Protein AF-A0A9X5HC57-F1 (afdb_monomer)

Mean predicted aligned error: 10.86 Å

Sequence (511 aa):
MPQTVPEGFPDQGAWERARSFAEVMLPDALRTRTGTLTARGLAHAAADAASRQDDPVTGVSLLVMAQDHGLDVFNDRLDDRARALLEDEPLPLLGEPGSMWQIYQDDRRLMETNLPAPRQRALLAKLPSPLLDDYIDEEWIGAVPDRDGTSRAAYFRARLDPASLTDEEIDLLAWPLERERREAGPGTEPGRDWPQDWRLLVRLQAGDAKAVAEEWSELLPPTRKLLDALRVVRRTGEVPDDLVADERLWVLLERLVPGVRSTSNRKFNGWIGVRALLRAVRLMHRALLHGDDETAEQRRRTALTVAARLRHHSQPVRWEAQNVHAYLRAGQEPAESLGLLEQDAEGRPPVQEQLGGGAMATLRRNRSFLDGRPHGERDQPLNPYLVLGVADGDGDWKKAWRALRKELDDGGRVRINRAKDMIEKAEREQQEVLRFAVPLAPQRWSDPVGTSHRLELPPEPLQRLTEPPTDSDRAWSRAEAAREIITRATARLSPAAEDTAALEDLESSTS

Foldseek 3Di:
DPPDQFAPAPDPQLSVLLVVLCVPQPVVLVVPDPDGDHLLSSLLSLLVSCLPDPFLLVSLVSNLSNVVSPRCLDDPVLNVLSVCLNVLHQDPDQDDPLALSNLSNCLSCLVPDQDPLVNLLSNLVDFDPLVVQVCVVVVSRQRQHDDPPDLSSLQVCLFRPVVPDDPVSCVSPVPVQVVCQVVQAAPDQDDPPDDLLLNLLNCVRVLPLVSLVDDDDDDDPLSVVVSVQLVVCLVPLEHDPVQVVFLLNLSSSCSSDPQRYYPPDLLSNLLSLLVSLLVLLLQLLVCVLAVNNVSNVVSLVVSLVSLVVQLPGFLQSQLQSLLSVLVSCCLPPLPVSLVSLQATSVRHGDDCVRNPPQLVVLSVLLNVLSVPDDPPVSVAALALQSSLVHAAPDPCSVVSLVVSCVVGDPSSNVRNVSSVVQVVVCVVVVHHRRHSHPRSCVVSNDNDDDHDPSSRDDRDRDDDPDDNDDPCSVCVSSSSSSSSSSVVSSVVSDPVVVVVVVVVVVVVPDD

Structure (mmCIF, N/CA/C/O backbone):
data_AF-A0A9X5HC57-F1
#
_entry.id   AF-A0A9X5HC57-F1
#
loop_
_atom_site.group_PDB
_atom_site.id
_atom_site.type_symbol
_atom_site.label_atom_id
_atom_site.label_alt_id
_atom_site.label_comp_id
_atom_site.label_asym_id
_atom_site.label_entity_id
_atom_site.label_seq_id
_atom_site.pdbx_PDB_ins_code
_atom_site.Cartn_x
_atom_site.Cartn_y
_atom_site.Cartn_z
_atom_site.occupancy
_atom_site.B_iso_or_equiv
_atom_site.auth_seq_id
_atom_site.auth_comp_id
_atom_site.auth_asym_id
_atom_site.auth_atom_id
_atom_site.pdbx_PDB_model_num
ATOM 1 N N . MET A 1 1 ? 50.285 1.167 -77.489 1.00 41.09 1 MET A N 1
ATOM 2 C CA . MET A 1 1 ? 50.899 0.867 -76.180 1.00 41.09 1 MET A CA 1
ATOM 3 C C . MET A 1 1 ? 49.857 0.102 -75.379 1.00 41.09 1 MET A C 1
ATOM 5 O O . MET A 1 1 ? 48.781 0.668 -75.215 1.00 41.09 1 MET A O 1
ATOM 9 N N . PRO A 1 2 ? 50.079 -1.166 -74.993 1.00 46.72 2 PRO A N 1
ATOM 10 C CA . PRO A 1 2 ? 49.149 -1.857 -74.102 1.00 46.72 2 PRO A CA 1
ATOM 11 C C . PRO A 1 2 ? 49.085 -1.069 -72.790 1.00 46.72 2 PRO A C 1
ATOM 13 O O . PRO A 1 2 ? 50.127 -0.731 -72.228 1.00 46.72 2 PRO A O 1
ATOM 16 N N . GLN A 1 3 ? 47.879 -0.685 -72.371 1.00 57.00 3 GLN A N 1
ATOM 17 C CA . GLN A 1 3 ? 47.686 -0.032 -71.081 1.00 57.00 3 GLN A CA 1
ATOM 18 C C . GLN A 1 3 ? 48.152 -1.012 -70.004 1.00 57.00 3 GLN A C 1
ATOM 20 O O . GLN A 1 3 ? 47.703 -2.153 -69.958 1.00 57.00 3 GLN A O 1
ATOM 25 N N . THR A 1 4 ? 49.123 -0.598 -69.200 1.00 71.25 4 THR A N 1
ATOM 26 C CA . THR A 1 4 ? 49.580 -1.374 -68.050 1.00 71.25 4 THR A CA 1
ATOM 27 C C . THR A 1 4 ? 48.445 -1.422 -67.035 1.00 71.25 4 THR A C 1
ATOM 29 O O . THR A 1 4 ? 48.030 -0.368 -66.549 1.00 71.25 4 THR A O 1
ATOM 32 N N . VAL A 1 5 ? 47.943 -2.626 -66.748 1.00 77.12 5 VAL A N 1
ATOM 33 C CA . VAL A 1 5 ? 46.934 -2.867 -65.709 1.00 77.12 5 VAL A CA 1
ATOM 34 C C . VAL A 1 5 ? 47.490 -2.348 -64.377 1.00 77.12 5 VAL A C 1
ATOM 36 O O . VAL A 1 5 ? 48.603 -2.739 -64.011 1.00 77.12 5 VAL A O 1
ATOM 39 N N . PRO A 1 6 ? 46.789 -1.437 -63.679 1.00 80.25 6 PRO A N 1
ATOM 40 C CA . PRO A 1 6 ? 47.283 -0.906 -62.416 1.00 80.25 6 PRO A CA 1
ATOM 41 C C . PRO A 1 6 ? 47.363 -1.966 -61.309 1.00 80.25 6 PRO A C 1
ATOM 43 O O . PRO A 1 6 ? 46.697 -2.999 -61.354 1.00 80.25 6 PRO A O 1
ATOM 46 N N . GLU A 1 7 ? 48.182 -1.696 -60.294 1.00 80.44 7 GLU A N 1
ATOM 47 C CA . GLU A 1 7 ? 48.421 -2.617 -59.181 1.00 80.44 7 GLU A CA 1
ATOM 48 C C . GLU A 1 7 ? 47.129 -2.956 -58.413 1.00 80.44 7 GLU A C 1
ATOM 50 O O . GLU A 1 7 ? 46.320 -2.077 -58.086 1.00 80.44 7 GLU A O 1
ATOM 55 N N . GLY A 1 8 ? 46.954 -4.248 -58.120 1.00 77.44 8 GLY A N 1
ATOM 56 C CA . GLY A 1 8 ? 45.797 -4.788 -57.404 1.00 77.44 8 GLY A CA 1
ATOM 57 C C . GLY A 1 8 ? 44.618 -5.209 -58.289 1.00 77.44 8 GLY A C 1
ATOM 58 O O . GLY A 1 8 ? 43.627 -5.688 -57.749 1.00 77.44 8 GLY A O 1
ATOM 59 N N . PHE A 1 9 ? 44.708 -5.076 -59.619 1.00 85.00 9 PHE A N 1
ATOM 60 C CA . PHE A 1 9 ? 43.692 -5.592 -60.546 1.00 85.00 9 PHE A CA 1
ATOM 61 C C . PHE A 1 9 ? 44.136 -6.912 -61.203 1.00 85.00 9 PHE A C 1
ATOM 63 O O . PHE A 1 9 ? 45.266 -6.995 -61.687 1.00 85.00 9 PHE A O 1
ATOM 70 N N . PRO A 1 10 ? 43.264 -7.937 -61.266 1.00 81.19 10 PRO A N 1
ATOM 71 C CA . PRO A 1 10 ? 43.607 -9.242 -61.838 1.00 81.19 10 PRO A CA 1
ATOM 72 C C . PRO A 1 10 ? 43.713 -9.221 -63.371 1.00 81.19 10 PRO A C 1
ATOM 74 O O . PRO A 1 10 ? 44.465 -10.005 -63.946 1.00 81.19 10 PRO A O 1
ATOM 77 N N . ASP A 1 11 ? 42.971 -8.331 -64.039 1.00 85.50 11 ASP A N 1
ATOM 78 C CA . ASP A 1 11 ? 42.972 -8.172 -65.493 1.00 85.50 11 ASP A CA 1
ATOM 79 C C . ASP A 1 11 ? 42.517 -6.760 -65.931 1.00 85.50 11 ASP A C 1
ATOM 81 O O . ASP A 1 11 ? 42.041 -5.946 -65.134 1.00 85.50 11 ASP A O 1
ATOM 85 N N . GLN A 1 12 ? 42.667 -6.467 -67.229 1.00 83.19 12 GLN A N 1
ATOM 86 C CA . GLN A 1 12 ? 42.268 -5.194 -67.845 1.00 83.19 12 GLN A CA 1
ATOM 87 C C . GLN A 1 12 ? 40.753 -4.936 -67.747 1.00 83.19 12 GLN A C 1
ATOM 89 O O . GLN A 1 12 ? 40.335 -3.787 -67.623 1.00 83.19 12 GLN A O 1
ATOM 94 N N . GLY A 1 13 ? 39.924 -5.984 -67.768 1.00 84.25 13 GLY A N 1
ATOM 95 C CA . GLY A 1 13 ? 38.472 -5.847 -67.663 1.00 84.25 13 GLY A CA 1
ATOM 96 C C . GLY A 1 13 ? 38.024 -5.438 -66.258 1.00 84.25 13 GLY A C 1
ATOM 97 O O . GLY A 1 13 ? 37.105 -4.635 -66.114 1.00 84.25 13 GLY A O 1
ATOM 98 N N . ALA A 1 14 ? 38.678 -5.951 -65.216 1.00 82.12 14 ALA A N 1
ATOM 99 C CA . ALA A 1 14 ? 38.467 -5.554 -63.827 1.00 82.12 14 ALA A CA 1
ATOM 100 C C . ALA A 1 14 ? 38.861 -4.092 -63.606 1.00 82.12 14 ALA A C 1
ATOM 102 O O . ALA A 1 14 ? 38.117 -3.339 -62.979 1.00 82.12 14 ALA A O 1
ATOM 103 N N . TRP A 1 15 ? 39.977 -3.669 -64.205 1.00 84.38 15 TRP A N 1
ATOM 104 C CA . TRP A 1 15 ? 40.376 -2.266 -64.212 1.00 84.38 15 TRP A CA 1
ATOM 105 C C . TRP A 1 15 ? 39.335 -1.364 -64.898 1.00 84.38 15 TRP A C 1
ATOM 107 O O . TRP A 1 15 ? 38.949 -0.340 -64.339 1.00 84.38 15 TRP A O 1
ATOM 117 N N . GLU A 1 16 ? 38.828 -1.738 -66.075 1.00 84.69 16 GLU A N 1
ATOM 118 C CA . GLU A 1 16 ? 37.832 -0.941 -66.809 1.00 84.69 16 GLU A CA 1
ATOM 119 C C . GLU A 1 16 ? 36.492 -0.821 -66.065 1.00 84.69 16 GLU A C 1
ATOM 121 O O . GLU A 1 16 ? 35.895 0.262 -66.051 1.00 84.69 16 GLU A O 1
ATOM 126 N N . ARG A 1 17 ? 36.043 -1.885 -65.382 1.00 85.62 17 ARG A N 1
ATOM 127 C CA . ARG A 1 17 ? 34.846 -1.849 -64.520 1.00 85.62 17 ARG A CA 1
ATOM 128 C C . ARG A 1 17 ? 35.028 -0.904 -63.333 1.00 85.62 17 ARG A C 1
ATOM 130 O O . ARG A 1 17 ? 34.199 -0.017 -63.131 1.00 85.62 17 ARG A O 1
ATOM 137 N N . ALA A 1 18 ? 36.130 -1.040 -62.597 1.00 84.38 18 ALA A N 1
ATOM 138 C CA . ALA A 1 18 ? 36.433 -0.190 -61.446 1.00 84.38 18 ALA A CA 1
ATOM 139 C C . ALA A 1 18 ? 36.632 1.283 -61.842 1.00 84.38 18 ALA A C 1
ATOM 141 O O . ALA A 1 18 ? 36.193 2.193 -61.136 1.00 84.38 18 ALA A O 1
ATOM 142 N N . ARG A 1 19 ? 37.248 1.530 -63.002 1.00 84.00 19 ARG A N 1
ATOM 143 C CA . ARG A 1 19 ? 37.410 2.872 -63.560 1.00 84.00 19 ARG A CA 1
ATOM 144 C C . ARG A 1 19 ? 36.069 3.500 -63.937 1.00 84.00 19 ARG A C 1
ATOM 146 O O . ARG A 1 19 ? 35.844 4.655 -63.594 1.00 84.00 19 ARG A O 1
ATOM 153 N N . SER A 1 20 ? 35.184 2.751 -64.596 1.00 85.75 20 SER A N 1
ATOM 154 C CA . SER A 1 20 ? 33.849 3.239 -64.975 1.00 85.75 20 SER A CA 1
ATOM 155 C C . SER A 1 20 ? 33.028 3.624 -63.741 1.00 85.75 20 SER A C 1
ATOM 157 O O . SER A 1 20 ? 32.408 4.684 -63.713 1.00 85.75 20 SER A O 1
ATOM 159 N N . PHE A 1 21 ? 33.094 2.810 -62.683 1.00 88.81 21 PHE A N 1
ATOM 160 C CA . PHE A 1 21 ? 32.511 3.146 -61.385 1.00 88.81 21 PHE A CA 1
ATOM 161 C C . PHE A 1 21 ? 33.098 4.445 -60.814 1.00 88.81 21 PHE A C 1
ATOM 163 O O . PHE A 1 21 ? 32.349 5.347 -60.444 1.00 88.81 21 PHE A O 1
ATOM 170 N N . ALA A 1 22 ? 34.428 4.577 -60.780 1.00 84.94 22 ALA A N 1
ATOM 171 C CA . ALA A 1 22 ? 35.085 5.760 -60.231 1.00 84.94 22 ALA A CA 1
ATOM 172 C C . ALA A 1 22 ? 34.767 7.044 -61.021 1.00 84.94 22 ALA A C 1
ATOM 174 O O . ALA A 1 22 ? 34.645 8.110 -60.424 1.00 84.94 22 ALA A O 1
ATOM 175 N N . GLU A 1 23 ? 34.598 6.956 -62.344 1.00 85.12 23 GLU A N 1
ATOM 176 C CA . GLU A 1 23 ? 34.234 8.097 -63.197 1.00 85.12 23 GLU A CA 1
ATOM 177 C C . GLU A 1 23 ? 32.832 8.633 -62.884 1.00 85.12 23 GLU A C 1
ATOM 179 O O . GLU A 1 23 ? 32.618 9.846 -62.926 1.00 85.12 23 GLU A O 1
ATOM 184 N N . VAL A 1 24 ? 31.899 7.748 -62.526 1.00 83.88 24 VAL A N 1
ATOM 185 C CA . VAL A 1 24 ? 30.511 8.113 -62.216 1.00 83.88 24 VAL A CA 1
ATOM 186 C C . VAL A 1 24 ? 30.341 8.495 -60.746 1.00 83.88 24 VAL A C 1
ATOM 188 O O . VAL A 1 24 ? 29.716 9.508 -60.439 1.00 83.88 24 VAL A O 1
ATOM 191 N N . MET A 1 25 ? 30.903 7.699 -59.836 1.00 85.12 25 MET A N 1
ATOM 192 C CA . MET A 1 25 ? 30.594 7.760 -58.404 1.00 85.12 25 MET A CA 1
ATOM 193 C C . MET A 1 25 ? 31.681 8.451 -57.572 1.00 85.12 25 MET A C 1
ATOM 195 O O . MET A 1 25 ? 31.393 8.901 -56.466 1.00 85.12 25 MET A O 1
ATOM 199 N N . LEU A 1 26 ? 32.919 8.566 -58.078 1.00 84.81 26 LEU A N 1
ATOM 200 C CA . LEU A 1 26 ? 34.078 9.125 -57.357 1.00 84.81 26 LEU A CA 1
ATOM 201 C C . LEU A 1 26 ? 34.869 10.166 -58.185 1.00 84.81 26 LEU A C 1
ATOM 203 O O . LEU A 1 26 ? 36.104 10.088 -58.264 1.00 84.81 26 LEU A O 1
ATOM 207 N N . PRO A 1 27 ? 34.211 11.176 -58.787 1.00 77.25 27 PRO A N 1
ATOM 208 C CA . PRO A 1 27 ? 34.856 12.094 -59.730 1.00 77.25 27 PRO A CA 1
ATOM 209 C C . PRO A 1 27 ? 36.035 12.872 -59.122 1.00 77.25 27 PRO A C 1
ATOM 211 O O . PRO A 1 27 ? 37.002 13.187 -59.819 1.00 77.25 27 PRO A O 1
ATOM 214 N N . ASP A 1 28 ? 36.006 13.144 -57.817 1.00 74.31 28 ASP A N 1
ATOM 215 C CA . ASP A 1 28 ? 37.066 13.878 -57.121 1.00 74.31 28 ASP A CA 1
ATOM 216 C C . ASP A 1 28 ? 38.307 13.022 -56.832 1.00 74.31 28 ASP A C 1
ATOM 218 O O . ASP A 1 28 ? 39.431 13.536 -56.825 1.00 74.31 28 ASP A O 1
ATOM 222 N N . ALA A 1 29 ? 38.140 11.709 -56.660 1.00 68.56 29 ALA A N 1
ATOM 223 C CA . ALA A 1 29 ? 39.245 10.775 -56.435 1.00 68.56 29 ALA A CA 1
ATOM 224 C C . ALA A 1 29 ? 40.126 10.621 -57.684 1.00 68.56 29 ALA A C 1
ATOM 226 O O . ALA A 1 29 ? 41.343 10.455 -57.581 1.00 68.56 29 ALA A O 1
ATOM 227 N N . LEU A 1 30 ? 39.515 10.740 -58.866 1.00 67.69 30 LEU A N 1
ATOM 228 C CA . LEU A 1 30 ? 40.211 10.735 -60.154 1.00 67.69 30 LEU A CA 1
ATOM 229 C C . LEU A 1 30 ? 40.933 12.058 -60.447 1.00 67.69 30 LEU A C 1
ATOM 231 O O . LEU A 1 30 ? 41.905 12.069 -61.198 1.00 67.69 30 LEU A O 1
ATOM 235 N N . ARG A 1 31 ? 40.486 13.173 -59.853 1.00 67.12 31 ARG A N 1
ATOM 236 C CA . ARG A 1 31 ? 41.092 14.506 -60.038 1.00 67.12 31 ARG A CA 1
ATOM 237 C C . ARG A 1 31 ? 42.266 14.779 -59.100 1.00 67.12 31 ARG A C 1
ATOM 239 O O . ARG A 1 31 ? 43.147 15.560 -59.444 1.00 67.12 31 ARG A O 1
ATOM 246 N N . THR A 1 32 ? 42.269 14.173 -57.914 1.00 58.31 32 THR A N 1
ATOM 247 C CA . THR A 1 32 ? 43.215 14.492 -56.830 1.00 58.31 32 THR A CA 1
ATOM 248 C C . THR A 1 32 ? 44.477 13.627 -56.810 1.00 58.31 32 THR A C 1
ATOM 250 O O . THR A 1 32 ? 45.475 14.045 -56.224 1.00 58.31 32 THR A O 1
ATOM 253 N N . ARG A 1 33 ? 44.498 12.458 -57.468 1.00 58.03 33 ARG A N 1
ATOM 254 C CA . ARG A 1 33 ? 45.691 11.594 -57.522 1.00 58.03 33 ARG A CA 1
ATOM 255 C C . ARG A 1 33 ? 46.469 11.759 -58.828 1.00 58.03 33 ARG A C 1
ATOM 257 O O . ARG A 1 33 ? 46.071 11.261 -59.871 1.00 58.03 33 ARG A O 1
ATOM 264 N N . THR A 1 34 ? 47.638 12.390 -58.740 1.00 49.66 34 THR A N 1
ATOM 265 C CA . THR A 1 34 ? 48.653 12.487 -59.809 1.00 49.66 34 THR A CA 1
ATOM 266 C C . THR A 1 34 ? 49.566 11.250 -59.921 1.00 49.66 34 THR A C 1
ATOM 268 O O . THR A 1 34 ? 50.486 11.247 -60.736 1.00 49.66 34 THR A O 1
ATOM 271 N N . GLY A 1 35 ? 49.323 10.197 -59.124 1.00 56.69 35 GLY A N 1
ATOM 272 C CA . GLY A 1 35 ? 50.045 8.913 -59.148 1.00 56.69 35 GLY A CA 1
ATOM 273 C C . GLY A 1 35 ? 49.226 7.749 -59.729 1.00 56.69 35 GLY A C 1
ATOM 274 O O . GLY A 1 35 ? 48.051 7.906 -60.055 1.00 56.69 35 GLY A O 1
ATOM 275 N N . THR A 1 36 ? 49.839 6.565 -59.847 1.00 65.50 36 THR A N 1
ATOM 276 C CA . THR A 1 36 ? 49.200 5.329 -60.341 1.00 65.50 36 THR A CA 1
ATOM 277 C C . THR A 1 36 ? 47.993 4.936 -59.481 1.00 65.50 36 THR A C 1
ATOM 279 O O . THR A 1 36 ? 48.132 4.682 -58.286 1.00 65.50 36 THR A O 1
ATOM 282 N N . LEU A 1 37 ? 46.801 4.890 -60.085 1.00 75.88 37 LEU A N 1
ATOM 283 C CA . LEU A 1 37 ? 45.547 4.491 -59.435 1.00 75.88 37 LEU A CA 1
ATOM 284 C C . LEU A 1 37 ? 45.570 2.994 -59.101 1.00 75.88 37 LEU A C 1
ATOM 286 O O . LEU A 1 37 ? 45.408 2.172 -59.993 1.00 75.88 37 LEU A O 1
ATOM 290 N N . THR A 1 38 ? 45.759 2.634 -57.834 1.00 85.19 38 THR A N 1
ATOM 291 C CA . THR A 1 38 ? 45.697 1.235 -57.378 1.00 85.19 38 THR A CA 1
ATOM 292 C C . THR A 1 38 ? 44.272 0.837 -56.991 1.00 85.19 38 THR A C 1
ATOM 294 O O . THR A 1 38 ? 43.466 1.694 -56.609 1.00 85.19 38 THR A O 1
ATOM 297 N N . ALA A 1 39 ? 43.959 -0.463 -57.039 1.00 83.81 39 ALA A N 1
ATOM 298 C CA . ALA A 1 39 ? 42.652 -0.984 -56.618 1.00 83.81 39 ALA A CA 1
ATOM 299 C C . ALA A 1 39 ? 42.326 -0.599 -55.165 1.00 83.81 39 ALA A C 1
ATOM 301 O O . ALA A 1 39 ? 41.264 -0.044 -54.885 1.00 83.81 39 ALA A O 1
ATOM 302 N N . ARG A 1 40 ? 43.297 -0.765 -54.257 1.00 84.88 40 ARG A N 1
ATOM 303 C CA . ARG A 1 40 ? 43.188 -0.346 -52.849 1.00 84.88 40 ARG A CA 1
ATOM 304 C C . ARG A 1 40 ? 42.968 1.157 -52.707 1.00 84.88 40 ARG A C 1
ATOM 306 O O . ARG A 1 40 ? 42.174 1.602 -51.884 1.00 84.88 40 ARG A O 1
ATOM 313 N N . GLY A 1 41 ? 43.644 1.952 -53.535 1.00 85.88 41 GLY A N 1
ATOM 314 C CA . GLY A 1 41 ? 43.450 3.391 -53.562 1.00 85.88 41 GLY A CA 1
ATOM 315 C C . GLY A 1 41 ? 42.012 3.772 -53.922 1.00 85.88 41 GLY A C 1
ATOM 316 O O . GLY A 1 41 ? 41.468 4.696 -53.310 1.00 85.88 41 GLY A O 1
ATOM 317 N N . LEU A 1 42 ? 41.412 3.117 -54.917 1.00 86.81 42 LEU A N 1
ATOM 318 C CA . LEU A 1 42 ? 40.023 3.362 -55.319 1.00 86.81 42 LEU A CA 1
ATOM 319 C C . LEU A 1 42 ? 39.021 2.847 -54.279 1.00 86.81 42 LEU A C 1
ATOM 321 O O . LEU A 1 42 ? 38.060 3.552 -53.989 1.00 86.81 42 LEU A O 1
ATOM 325 N N . ALA A 1 43 ? 39.285 1.697 -53.652 1.00 89.12 43 ALA A N 1
ATOM 326 C CA . ALA A 1 43 ? 38.488 1.192 -52.534 1.00 89.12 43 ALA A CA 1
ATOM 327 C C . ALA A 1 43 ? 38.474 2.178 -51.351 1.00 89.12 43 ALA A C 1
ATOM 329 O O . ALA A 1 43 ? 37.413 2.495 -50.819 1.00 89.12 43 ALA A O 1
ATOM 330 N N . HIS A 1 44 ? 39.630 2.751 -50.992 1.00 89.50 44 HIS A N 1
ATOM 331 C CA . HIS A 1 44 ? 39.713 3.780 -49.947 1.00 89.50 44 HIS A CA 1
ATOM 332 C C . HIS A 1 44 ? 38.923 5.040 -50.320 1.00 89.50 44 HIS A C 1
ATOM 334 O O . HIS A 1 44 ? 38.218 5.603 -49.490 1.00 89.50 44 HIS A O 1
ATOM 340 N N . ALA A 1 45 ? 38.998 5.470 -51.583 1.00 88.94 45 ALA A N 1
ATOM 341 C CA . ALA A 1 45 ? 38.226 6.615 -52.053 1.00 88.94 45 ALA A CA 1
ATOM 342 C C . ALA A 1 45 ? 36.709 6.350 -52.027 1.00 88.94 45 ALA A C 1
ATOM 344 O O . ALA A 1 45 ? 35.942 7.261 -51.718 1.00 88.94 45 ALA A O 1
ATOM 345 N N . ALA A 1 46 ? 36.281 5.115 -52.312 1.00 90.38 46 ALA A N 1
ATOM 346 C CA . ALA A 1 46 ? 34.889 4.694 -52.178 1.00 90.38 46 ALA A CA 1
ATOM 347 C C . ALA A 1 46 ? 34.425 4.756 -50.717 1.00 90.38 46 ALA A C 1
ATOM 349 O O . ALA A 1 46 ? 33.385 5.345 -50.434 1.00 90.38 46 ALA A O 1
ATOM 350 N N . ALA A 1 47 ? 35.220 4.223 -49.785 1.00 90.88 47 ALA A N 1
ATOM 351 C CA . ALA A 1 47 ? 34.933 4.280 -48.352 1.00 90.88 47 ALA A CA 1
ATOM 352 C C . ALA A 1 47 ? 34.876 5.725 -47.820 1.00 90.88 47 ALA A C 1
ATOM 354 O O . ALA A 1 47 ? 33.941 6.084 -47.100 1.00 90.88 47 ALA A O 1
ATOM 355 N N . ASP A 1 48 ? 35.803 6.587 -48.249 1.00 90.00 48 ASP A N 1
ATOM 356 C CA . ASP A 1 48 ? 35.786 8.014 -47.913 1.00 90.00 48 ASP A CA 1
ATOM 357 C C . ASP A 1 48 ? 34.516 8.699 -48.437 1.00 90.00 48 ASP A C 1
ATOM 359 O O . ASP A 1 48 ? 33.873 9.453 -47.708 1.00 90.00 48 ASP A O 1
ATOM 363 N N . ALA A 1 49 ? 34.121 8.430 -49.685 1.00 90.69 49 ALA A N 1
ATOM 364 C CA . ALA A 1 49 ? 32.907 8.992 -50.273 1.00 90.69 49 ALA A CA 1
ATOM 365 C C . ALA A 1 49 ? 31.626 8.477 -49.600 1.00 90.69 49 ALA A C 1
ATOM 367 O O . ALA A 1 49 ? 30.695 9.258 -49.400 1.00 90.69 49 ALA A O 1
ATOM 368 N N . ALA A 1 50 ? 31.584 7.200 -49.214 1.00 92.38 50 ALA A N 1
ATOM 369 C CA . ALA A 1 50 ? 30.478 6.614 -48.462 1.00 92.38 50 ALA A CA 1
ATOM 370 C C . ALA A 1 50 ? 30.325 7.257 -47.077 1.00 92.38 50 ALA A C 1
ATOM 372 O O . ALA A 1 50 ? 29.212 7.573 -46.668 1.00 92.38 50 ALA A O 1
ATOM 373 N N . SER A 1 51 ? 31.438 7.523 -46.383 1.00 91.56 51 SER A N 1
ATOM 374 C CA . SER A 1 51 ? 31.430 8.166 -45.059 1.00 91.56 51 SER A CA 1
ATOM 375 C C . SER A 1 51 ? 30.930 9.617 -45.064 1.00 91.56 51 SER A C 1
ATOM 377 O O . SER A 1 51 ? 30.557 10.140 -44.017 1.00 91.56 51 SER A O 1
ATOM 379 N N . ARG A 1 52 ? 30.922 10.267 -46.236 1.00 91.19 52 ARG A N 1
ATOM 380 C CA . ARG A 1 52 ? 30.465 11.651 -46.431 1.00 91.19 52 ARG A CA 1
ATOM 381 C C . ARG A 1 52 ? 29.009 11.756 -46.883 1.00 91.19 52 ARG A C 1
ATOM 383 O O . ARG A 1 52 ? 28.542 12.872 -47.082 1.00 91.19 52 ARG A O 1
ATOM 390 N N . GLN A 1 53 ? 28.318 10.636 -47.096 1.00 91.25 53 GLN A N 1
ATOM 391 C CA . GLN A 1 53 ? 26.898 10.665 -47.440 1.00 91.25 53 GLN A CA 1
ATOM 392 C C . GLN A 1 53 ? 26.072 11.108 -46.229 1.00 91.25 53 GLN A C 1
ATOM 394 O O . GLN A 1 53 ? 26.289 10.618 -45.121 1.00 91.25 53 GLN A O 1
ATOM 399 N N . ASP A 1 54 ? 25.103 11.998 -46.456 1.00 89.50 54 ASP A N 1
ATOM 400 C CA . ASP A 1 54 ? 24.168 12.437 -45.411 1.00 89.50 54 ASP A CA 1
ATOM 401 C C . ASP A 1 54 ? 23.301 11.267 -44.912 1.00 89.50 54 ASP A C 1
ATOM 403 O O . ASP A 1 54 ? 23.029 11.154 -43.716 1.00 89.50 54 ASP A O 1
ATOM 407 N N . ASP A 1 55 ? 22.918 10.364 -45.824 1.00 93.69 55 ASP A N 1
ATOM 408 C CA . ASP A 1 55 ? 22.272 9.089 -45.516 1.00 93.69 55 ASP A CA 1
ATOM 409 C C . ASP A 1 55 ? 23.295 7.930 -45.539 1.00 93.69 55 ASP A C 1
ATOM 411 O O . ASP A 1 55 ? 23.797 7.555 -46.608 1.00 93.69 55 ASP A O 1
ATOM 415 N N . PRO A 1 56 ? 23.582 7.302 -44.384 1.00 94.94 56 PRO A N 1
ATOM 416 C CA . PRO A 1 56 ? 24.490 6.163 -44.301 1.00 94.94 56 PRO A CA 1
ATOM 417 C C . PRO A 1 56 ? 24.057 4.953 -45.135 1.00 94.94 56 PRO A C 1
ATOM 419 O O . PRO A 1 56 ? 24.916 4.196 -45.586 1.00 94.94 56 PRO A O 1
ATOM 422 N N . VAL A 1 57 ? 22.755 4.750 -45.366 1.00 95.56 57 VAL A N 1
ATOM 423 C CA . VAL A 1 57 ? 22.263 3.622 -46.176 1.00 95.56 57 VAL A CA 1
ATOM 424 C C . VAL A 1 57 ? 22.670 3.810 -47.639 1.00 95.56 57 VAL A C 1
ATOM 426 O O . VAL A 1 57 ? 23.185 2.881 -48.266 1.00 95.56 57 VAL A O 1
ATOM 429 N N . THR A 1 58 ? 22.556 5.036 -48.155 1.00 95.00 58 THR A N 1
ATOM 430 C CA . THR A 1 58 ? 23.108 5.426 -49.461 1.00 95.00 58 THR A CA 1
ATOM 431 C C . THR A 1 58 ? 24.629 5.221 -49.520 1.00 95.00 58 THR A C 1
ATOM 433 O O . THR A 1 58 ? 25.153 4.732 -50.523 1.00 95.00 58 THR A O 1
ATOM 436 N N . GLY A 1 59 ? 25.351 5.506 -48.430 1.00 94.44 59 GLY A N 1
ATOM 437 C CA . GLY A 1 59 ? 26.784 5.206 -48.314 1.00 94.44 59 GLY A CA 1
ATOM 438 C C . GLY A 1 59 ? 27.105 3.710 -48.425 1.00 94.44 59 GLY A C 1
ATOM 439 O O . GLY A 1 59 ? 28.012 3.330 -49.165 1.00 94.44 59 GLY A O 1
ATOM 440 N N . VAL A 1 60 ? 26.334 2.842 -47.763 1.00 95.94 60 VAL A N 1
ATOM 441 C CA . VAL A 1 60 ? 26.470 1.379 -47.899 1.00 95.94 60 VAL A CA 1
ATOM 442 C C . VAL A 1 60 ? 26.166 0.928 -49.327 1.00 95.94 60 VAL A C 1
ATOM 444 O O . VAL A 1 60 ? 26.912 0.118 -49.871 1.00 95.94 60 VAL A O 1
ATOM 447 N N . SER A 1 61 ? 25.138 1.492 -49.970 1.00 96.38 61 SER A N 1
ATOM 448 C CA . SER A 1 61 ? 24.828 1.212 -51.378 1.00 96.38 61 SER A CA 1
ATOM 449 C C . SER A 1 61 ? 26.011 1.531 -52.301 1.00 96.38 61 SER A C 1
ATOM 451 O O . SER A 1 61 ? 26.349 0.724 -53.167 1.00 96.38 61 SER A O 1
ATOM 453 N N . LEU A 1 62 ? 26.708 2.650 -52.070 1.00 94.50 62 LEU A N 1
ATOM 454 C CA . LEU A 1 62 ? 27.929 3.002 -52.802 1.00 94.50 62 LEU A CA 1
ATOM 455 C C . LEU A 1 62 ? 29.039 1.960 -52.624 1.00 94.50 62 LEU A C 1
ATOM 457 O O . LEU A 1 62 ? 29.704 1.611 -53.600 1.00 94.50 62 LEU A O 1
ATOM 461 N N . LEU A 1 63 ? 29.233 1.449 -51.408 1.00 95.06 63 LEU A N 1
ATOM 462 C CA . LEU A 1 63 ? 30.252 0.434 -51.134 1.00 95.06 63 LEU A CA 1
ATOM 463 C C . LEU A 1 63 ? 29.908 -0.932 -51.738 1.00 95.06 63 LEU A C 1
ATOM 465 O O . LEU A 1 63 ? 30.801 -1.587 -52.268 1.00 95.06 63 LEU A O 1
ATOM 469 N N . VAL A 1 64 ? 28.634 -1.336 -51.729 1.00 95.69 64 VAL A N 1
ATOM 470 C CA . VAL A 1 64 ? 28.181 -2.558 -52.422 1.00 95.69 64 VAL A CA 1
ATOM 471 C C . VAL A 1 64 ? 28.406 -2.422 -53.927 1.00 95.69 64 VAL A C 1
ATOM 473 O O . VAL A 1 64 ? 28.978 -3.314 -54.546 1.00 95.69 64 VAL A O 1
ATOM 476 N N . MET A 1 65 ? 28.078 -1.263 -54.513 1.00 93.75 65 MET A N 1
ATOM 477 C CA . MET A 1 65 ? 28.388 -0.995 -55.920 1.00 93.75 65 MET A CA 1
ATOM 478 C C . MET A 1 65 ? 29.896 -1.058 -56.201 1.00 93.75 65 MET A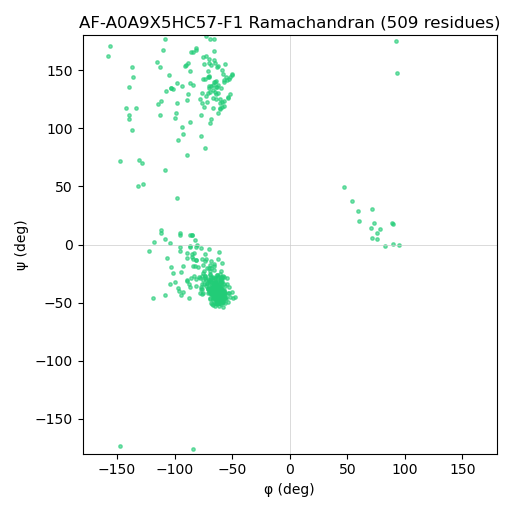 C 1
ATOM 480 O O . MET A 1 65 ? 30.295 -1.612 -57.222 1.00 93.75 65 MET A O 1
ATOM 484 N N . ALA A 1 66 ? 30.744 -0.530 -55.313 1.00 91.50 66 ALA A N 1
ATOM 485 C CA . ALA A 1 66 ? 32.198 -0.632 -55.443 1.00 91.50 66 ALA A CA 1
ATOM 486 C C . ALA A 1 66 ? 32.676 -2.099 -55.423 1.00 91.50 66 ALA A C 1
ATOM 488 O O . ALA A 1 66 ? 33.483 -2.486 -56.274 1.00 91.50 66 ALA A O 1
ATOM 489 N N . GLN A 1 67 ? 32.137 -2.912 -54.506 1.00 92.94 67 GLN A N 1
ATOM 490 C CA . GLN A 1 67 ? 32.412 -4.348 -54.396 1.00 92.94 67 GLN A CA 1
ATOM 491 C C . GLN A 1 67 ? 32.022 -5.099 -55.677 1.00 92.94 67 GLN A C 1
ATOM 493 O O . GLN A 1 67 ? 32.841 -5.826 -56.242 1.00 92.94 67 GLN A O 1
ATOM 498 N N . ASP A 1 68 ? 30.817 -4.857 -56.200 1.00 91.81 68 ASP A N 1
ATOM 499 C CA . ASP A 1 68 ? 30.322 -5.480 -57.435 1.00 91.81 68 ASP A CA 1
ATOM 500 C C . ASP A 1 68 ? 31.161 -5.088 -58.672 1.00 91.81 68 ASP A C 1
ATOM 502 O O . ASP A 1 68 ? 31.272 -5.853 -59.635 1.00 91.81 68 ASP A O 1
ATOM 506 N N . HIS A 1 69 ? 31.810 -3.917 -58.646 1.00 90.50 69 HIS A N 1
ATOM 507 C CA . HIS A 1 69 ? 32.735 -3.463 -59.694 1.00 90.50 69 HIS A CA 1
ATOM 508 C C . HIS A 1 69 ? 34.181 -3.950 -59.499 1.00 90.50 69 HIS A C 1
ATOM 510 O O . HIS A 1 69 ? 35.064 -3.573 -60.275 1.00 90.50 69 HIS A O 1
ATOM 516 N N . GLY A 1 70 ? 34.423 -4.839 -58.532 1.00 84.56 70 GLY A N 1
ATOM 517 C CA . GLY A 1 70 ? 35.699 -5.527 -58.334 1.00 84.56 70 GLY A CA 1
ATOM 518 C C . GLY A 1 70 ? 36.686 -4.806 -57.417 1.00 84.56 70 GLY A C 1
ATOM 519 O O . GLY A 1 70 ? 37.877 -5.108 -57.472 1.00 84.56 70 GLY A O 1
ATOM 520 N N . LEU A 1 71 ? 36.226 -3.854 -56.598 1.00 87.38 71 LEU A N 1
ATOM 521 C CA . LEU A 1 71 ? 37.030 -3.266 -55.526 1.00 87.38 71 LEU A CA 1
ATOM 522 C C . LEU A 1 71 ? 36.841 -4.090 -54.245 1.00 87.38 71 LEU A C 1
ATOM 524 O O . LEU A 1 71 ? 35.718 -4.247 -53.791 1.00 87.38 71 LEU A O 1
ATOM 528 N N . ASP A 1 72 ? 37.922 -4.595 -53.648 1.00 89.69 72 ASP A N 1
ATOM 529 C CA . ASP A 1 72 ? 37.872 -5.342 -52.378 1.00 89.69 72 ASP A CA 1
ATOM 530 C C . ASP A 1 72 ? 37.618 -4.384 -51.200 1.00 89.69 72 ASP A C 1
ATOM 532 O O . ASP A 1 72 ? 38.550 -3.900 -50.556 1.00 89.69 72 ASP A O 1
ATOM 536 N N . VAL A 1 73 ? 36.347 -4.045 -50.975 1.00 90.12 73 VAL A N 1
ATOM 537 C CA . VAL A 1 73 ? 35.884 -3.133 -49.916 1.00 90.12 73 VAL A CA 1
ATOM 538 C C . VAL A 1 73 ? 35.425 -3.917 -48.686 1.00 90.12 73 VAL A C 1
ATOM 540 O O . VAL A 1 73 ? 35.705 -3.521 -47.551 1.00 90.12 73 VAL A O 1
ATOM 543 N N . PHE A 1 74 ? 34.745 -5.042 -48.898 1.00 92.12 74 PHE A N 1
ATOM 544 C CA . PHE A 1 74 ? 34.190 -5.892 -47.852 1.00 92.12 74 PHE A CA 1
ATOM 545 C C . PHE A 1 74 ? 34.894 -7.249 -47.785 1.00 92.12 74 PHE A C 1
ATOM 547 O O . PHE A 1 74 ? 35.376 -7.772 -48.781 1.00 92.12 74 PHE A O 1
ATOM 554 N N . ASN A 1 75 ? 34.896 -7.858 -46.598 1.00 89.88 75 ASN A N 1
ATOM 555 C CA . ASN A 1 75 ? 35.021 -9.313 -46.498 1.00 89.88 75 ASN A CA 1
ATOM 556 C C . ASN A 1 75 ? 33.632 -9.961 -46.631 1.00 89.88 75 ASN A C 1
ATOM 558 O O . ASN A 1 75 ? 32.627 -9.274 -46.452 1.00 89.88 75 ASN A O 1
ATOM 562 N N . ASP A 1 76 ? 33.578 -11.275 -46.858 1.00 87.94 76 ASP A N 1
ATOM 563 C CA . ASP A 1 76 ? 32.326 -12.017 -47.090 1.00 87.94 76 ASP A CA 1
ATOM 564 C C . ASP A 1 76 ? 31.235 -11.687 -46.054 1.00 87.94 76 ASP A C 1
ATOM 566 O O . ASP A 1 76 ? 30.101 -11.366 -46.394 1.00 87.94 76 ASP A O 1
ATOM 570 N N . ARG A 1 77 ? 31.600 -11.645 -44.765 1.00 88.75 77 ARG A N 1
ATOM 571 C CA . ARG A 1 77 ? 30.651 -11.359 -43.678 1.00 88.75 77 ARG A CA 1
ATOM 572 C C . ARG A 1 77 ? 30.121 -9.921 -43.690 1.00 88.75 77 ARG A C 1
ATOM 574 O O . ARG A 1 77 ? 28.990 -9.699 -43.264 1.00 88.75 77 ARG A O 1
ATOM 581 N N . LEU A 1 78 ? 30.932 -8.931 -44.067 1.00 90.62 78 LEU A N 1
ATOM 582 C CA . LEU A 1 78 ? 30.482 -7.540 -44.181 1.00 90.62 78 LEU A CA 1
ATOM 583 C C . LEU A 1 78 ? 29.659 -7.321 -45.450 1.00 90.62 78 LEU A C 1
ATOM 585 O O . LEU A 1 78 ? 28.709 -6.546 -45.384 1.00 90.62 78 LEU A O 1
ATOM 589 N N . ASP A 1 79 ? 29.975 -8.021 -46.542 1.00 92.88 79 ASP A N 1
ATOM 590 C CA . ASP A 1 79 ? 29.193 -7.973 -47.781 1.00 92.88 79 ASP A CA 1
ATOM 591 C C . ASP A 1 79 ? 27.780 -8.525 -47.551 1.00 92.88 79 ASP A C 1
ATOM 593 O O . ASP A 1 79 ? 26.799 -7.841 -47.842 1.00 92.88 79 ASP A O 1
ATOM 597 N N . ASP A 1 80 ? 27.661 -9.684 -46.890 1.00 91.88 80 ASP A N 1
ATOM 598 C CA . ASP A 1 80 ? 26.366 -10.262 -46.506 1.00 91.88 80 ASP A CA 1
ATOM 599 C C . ASP A 1 80 ? 25.526 -9.279 -45.676 1.00 91.88 80 ASP A C 1
ATOM 601 O O . ASP A 1 80 ? 24.331 -9.101 -45.916 1.00 91.88 80 ASP A O 1
ATOM 605 N N . ARG A 1 81 ? 26.148 -8.610 -44.692 1.00 92.44 81 ARG A N 1
ATOM 606 C CA . ARG A 1 81 ? 25.469 -7.608 -43.853 1.00 92.44 81 ARG A CA 1
ATOM 607 C C . ARG A 1 81 ? 25.049 -6.384 -44.660 1.00 92.44 81 ARG A C 1
ATOM 609 O O . ARG A 1 81 ? 23.953 -5.876 -44.448 1.00 92.44 81 ARG A O 1
ATOM 616 N N . ALA A 1 82 ? 25.907 -5.901 -45.555 1.00 93.38 82 ALA A N 1
ATOM 617 C CA . ALA A 1 82 ? 25.628 -4.742 -46.393 1.00 93.38 82 ALA A CA 1
ATOM 618 C C . ALA A 1 82 ? 24.447 -5.008 -47.334 1.00 93.38 82 ALA A C 1
ATOM 620 O O . ALA A 1 82 ? 23.529 -4.192 -47.395 1.00 93.38 82 ALA A O 1
ATOM 621 N N . ARG A 1 83 ? 24.422 -6.170 -47.998 1.00 94.69 83 ARG A N 1
ATOM 622 C CA . ARG A 1 83 ? 23.314 -6.588 -48.874 1.00 94.69 83 ARG A CA 1
ATOM 623 C C . ARG A 1 83 ? 22.005 -6.730 -48.095 1.00 94.69 83 ARG A C 1
ATOM 625 O O . ARG A 1 83 ? 21.020 -6.084 -48.442 1.00 94.69 83 ARG A O 1
ATOM 632 N N . ALA A 1 84 ? 22.033 -7.454 -46.977 1.00 93.06 84 ALA A N 1
ATOM 633 C CA . ALA A 1 84 ? 20.883 -7.618 -46.088 1.00 93.06 84 ALA A CA 1
ATOM 634 C C . ALA A 1 84 ? 20.330 -6.278 -45.564 1.00 93.06 84 ALA A C 1
ATOM 636 O O . ALA A 1 84 ? 19.119 -6.066 -45.522 1.00 93.06 84 ALA A O 1
ATOM 637 N N . LEU A 1 85 ? 21.209 -5.329 -45.214 1.00 94.50 85 LEU A N 1
ATOM 638 C CA . LEU A 1 85 ? 20.802 -3.987 -44.791 1.00 94.50 85 LEU A CA 1
ATOM 639 C C . LEU A 1 85 ? 20.065 -3.220 -45.897 1.00 94.50 85 LEU A C 1
ATOM 641 O O . LEU A 1 85 ? 19.163 -2.437 -45.595 1.00 94.50 85 LEU A O 1
ATOM 645 N N . LEU A 1 86 ? 20.456 -3.384 -47.163 1.00 94.25 86 LEU A N 1
ATOM 646 C CA . LEU A 1 86 ? 19.814 -2.710 -48.298 1.00 94.25 86 LEU A CA 1
ATOM 647 C C . LEU A 1 86 ? 18.436 -3.305 -48.607 1.00 94.25 86 LEU A C 1
ATOM 649 O O . LEU A 1 86 ? 17.514 -2.551 -48.916 1.00 94.25 86 LEU A O 1
ATOM 653 N N . GLU A 1 87 ? 18.284 -4.615 -48.435 1.00 92.94 87 GLU A N 1
ATOM 654 C CA . GLU A 1 87 ? 17.010 -5.334 -48.584 1.00 92.94 87 GLU A CA 1
ATOM 655 C C . GLU A 1 87 ? 16.060 -5.121 -47.390 1.00 92.94 87 GLU A C 1
ATOM 657 O O . GLU A 1 87 ? 14.868 -5.384 -47.495 1.00 92.94 87 GLU A O 1
ATOM 662 N N . ASP A 1 88 ? 16.568 -4.561 -46.287 1.00 89.81 88 ASP A N 1
ATOM 663 C CA . ASP A 1 88 ? 15.880 -4.447 -44.993 1.00 89.81 88 ASP A CA 1
ATOM 664 C C . ASP A 1 88 ? 15.481 -5.813 -44.399 1.00 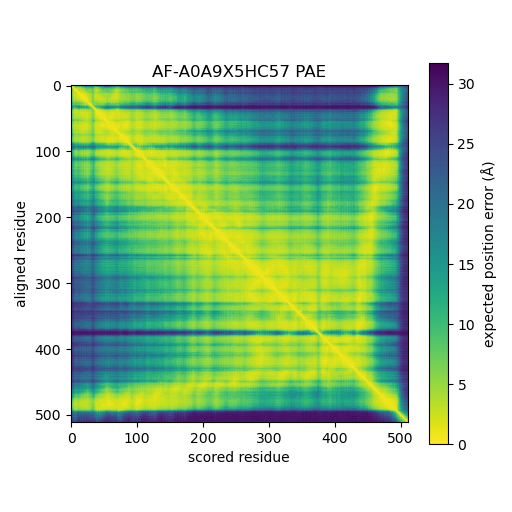89.81 88 ASP A C 1
ATOM 666 O O . ASP A 1 88 ? 14.513 -5.923 -43.648 1.00 89.81 88 ASP A O 1
ATOM 670 N N . GLU A 1 89 ? 16.251 -6.857 -44.728 1.00 87.38 89 GLU A N 1
ATOM 671 C CA . GLU A 1 89 ? 16.002 -8.237 -44.314 1.00 87.38 89 GLU A CA 1
ATOM 672 C C . GLU A 1 89 ? 17.099 -8.724 -43.347 1.00 87.38 89 GLU A C 1
ATOM 674 O O . GLU A 1 89 ? 18.255 -8.908 -43.735 1.00 87.38 89 GLU A O 1
ATOM 679 N N . PRO A 1 90 ? 16.795 -8.955 -42.057 1.00 80.00 90 PRO A N 1
ATOM 680 C CA . PRO A 1 90 ? 17.812 -9.325 -41.077 1.00 80.00 90 PRO A CA 1
ATOM 681 C C . PRO A 1 90 ? 18.335 -10.758 -41.286 1.00 80.00 90 PRO A C 1
ATOM 683 O O . PRO A 1 90 ? 17.594 -11.733 -41.149 1.00 80.00 90 PRO A O 1
ATOM 686 N N . LEU A 1 91 ? 19.655 -10.905 -41.480 1.00 82.50 91 LEU A N 1
ATOM 687 C CA . LEU A 1 91 ? 20.321 -12.209 -41.663 1.00 82.50 91 LEU A CA 1
ATOM 688 C C . LEU A 1 91 ? 20.001 -13.221 -40.546 1.00 82.50 91 LEU A C 1
ATOM 690 O O . LEU A 1 91 ? 19.995 -12.840 -39.374 1.00 82.50 91 LEU A O 1
ATOM 694 N N . PRO A 1 92 ? 19.841 -14.528 -40.841 1.00 73.12 92 PRO A N 1
ATOM 695 C CA . PRO A 1 92 ? 19.490 -15.558 -39.850 1.00 73.12 92 PRO A CA 1
ATOM 696 C C . PRO A 1 92 ? 20.522 -15.700 -38.718 1.00 73.12 92 PRO A C 1
ATOM 698 O O . PRO A 1 92 ? 20.178 -16.098 -37.605 1.00 73.12 92 PRO A O 1
ATOM 701 N N . LEU A 1 93 ? 21.778 -15.335 -38.978 1.00 66.56 93 LEU A N 1
ATOM 702 C CA . LEU A 1 93 ? 22.877 -15.436 -38.026 1.00 66.56 93 LEU A CA 1
ATOM 703 C C . LEU A 1 93 ? 22.821 -14.343 -36.955 1.00 66.56 93 LEU A C 1
ATOM 705 O O . LEU A 1 93 ? 22.524 -13.180 -37.234 1.00 66.56 93 LEU A O 1
ATOM 709 N N . LEU A 1 94 ? 23.183 -14.733 -35.732 1.00 67.75 94 LEU A N 1
ATOM 710 C CA . LEU A 1 94 ? 23.382 -13.805 -34.626 1.00 67.75 94 LEU A CA 1
ATOM 711 C C . LEU A 1 94 ? 24.601 -12.916 -34.917 1.00 67.75 94 LEU A C 1
ATOM 713 O O . LEU A 1 94 ? 25.695 -13.405 -35.219 1.00 67.75 94 LEU A O 1
ATOM 717 N N . GLY A 1 95 ? 24.397 -11.605 -34.852 1.00 67.56 95 GLY A N 1
ATOM 718 C CA . GLY A 1 95 ? 25.443 -10.597 -34.882 1.00 67.56 95 GLY A CA 1
ATOM 719 C C . GLY A 1 95 ? 26.355 -10.648 -33.654 1.00 67.56 95 GLY A C 1
ATOM 720 O O . GLY A 1 95 ? 26.193 -11.445 -32.728 1.00 67.56 95 GLY A O 1
ATOM 721 N N . GLU A 1 96 ? 27.373 -9.791 -33.662 1.00 80.44 96 GLU A N 1
ATOM 722 C CA . GLU A 1 96 ? 28.259 -9.638 -32.507 1.00 80.44 96 GLU A CA 1
ATOM 723 C C . GLU A 1 96 ? 27.506 -8.934 -31.367 1.00 80.44 96 GLU A C 1
ATOM 725 O O . GLU A 1 96 ? 26.900 -7.884 -31.614 1.00 80.44 96 GLU A O 1
ATOM 730 N N . PRO A 1 97 ? 27.536 -9.464 -30.129 1.00 76.62 97 PRO A N 1
ATOM 731 C CA . PRO A 1 97 ? 26.884 -8.823 -28.993 1.00 76.62 97 PRO A CA 1
ATOM 732 C C . PRO A 1 97 ? 27.334 -7.367 -28.837 1.00 76.62 97 PRO A C 1
ATOM 734 O O . PRO A 1 97 ? 28.528 -7.084 -28.786 1.00 76.62 97 PRO A O 1
ATOM 737 N N . GLY A 1 98 ? 26.375 -6.443 -28.769 1.00 73.88 98 GLY A N 1
ATOM 738 C CA . GLY A 1 98 ? 26.643 -5.011 -28.610 1.00 73.88 98 GLY A CA 1
ATOM 739 C C . GLY A 1 98 ? 26.980 -4.246 -29.897 1.00 73.88 98 GLY A C 1
ATOM 740 O O . GLY A 1 98 ? 27.158 -3.033 -29.820 1.00 73.88 98 GLY A O 1
ATOM 741 N N . SER A 1 99 ? 27.034 -4.906 -31.062 1.00 90.44 99 SER A N 1
ATOM 742 C CA . SER A 1 99 ? 27.139 -4.217 -32.362 1.00 90.44 99 SER A CA 1
ATOM 743 C C . SER A 1 99 ? 25.832 -3.507 -32.737 1.00 90.44 99 SER A C 1
ATOM 745 O O . SER A 1 99 ? 24.746 -3.987 -32.403 1.00 90.44 99 SER A O 1
ATOM 747 N N . MET A 1 100 ? 25.917 -2.397 -33.473 1.00 93.56 100 MET A N 1
ATOM 748 C CA . MET A 1 100 ? 24.743 -1.725 -34.042 1.00 93.56 100 MET A CA 1
ATOM 749 C C . MET A 1 100 ? 24.045 -2.607 -35.077 1.00 93.56 100 MET A C 1
ATOM 751 O O . MET A 1 100 ? 22.820 -2.584 -35.161 1.00 93.56 100 MET A O 1
ATOM 755 N N . TRP A 1 101 ? 24.791 -3.468 -35.777 1.00 92.19 101 TRP A N 1
ATOM 756 C CA . TRP A 1 101 ? 24.209 -4.535 -36.595 1.00 92.19 101 TRP A CA 1
ATOM 757 C C . TRP A 1 101 ? 23.271 -5.448 -35.788 1.00 92.19 101 TRP A C 1
ATOM 759 O O . TRP A 1 101 ? 22.152 -5.717 -36.220 1.00 92.19 101 TRP A O 1
ATOM 769 N N . GLN A 1 102 ? 23.693 -5.901 -34.601 1.00 92.31 102 GLN A N 1
ATOM 770 C CA . GLN A 1 102 ? 22.849 -6.731 -33.736 1.00 92.31 102 GLN A CA 1
ATOM 771 C C . GLN A 1 102 ? 21.623 -5.958 -33.231 1.00 92.31 102 GLN A C 1
ATOM 773 O O . GLN A 1 102 ? 20.536 -6.525 -33.202 1.00 92.31 102 GLN A O 1
ATOM 778 N N . ILE A 1 103 ? 21.775 -4.674 -32.880 1.00 93.94 103 ILE A N 1
ATOM 779 C CA . ILE A 1 103 ? 20.651 -3.812 -32.474 1.00 93.94 103 ILE A CA 1
ATOM 780 C C . ILE A 1 103 ? 19.621 -3.683 -33.601 1.00 93.94 103 ILE A C 1
ATOM 782 O O . ILE A 1 103 ? 18.434 -3.841 -33.346 1.00 93.94 103 ILE A O 1
ATOM 786 N N . TYR A 1 104 ? 20.061 -3.457 -34.840 1.00 94.12 104 TYR A N 1
ATOM 787 C CA . TYR A 1 104 ? 19.186 -3.416 -36.013 1.00 94.12 104 TYR A CA 1
ATOM 788 C C . TYR A 1 104 ? 18.458 -4.747 -36.252 1.00 94.12 104 TYR A C 1
ATOM 790 O O . TYR A 1 104 ? 17.245 -4.762 -36.457 1.00 94.12 104 TYR A O 1
ATOM 798 N N . GLN A 1 105 ? 19.169 -5.876 -36.164 1.00 92.44 105 GLN A N 1
ATOM 799 C CA . GLN A 1 105 ? 18.546 -7.195 -36.301 1.00 92.44 105 GLN A CA 1
ATOM 800 C C . GLN A 1 105 ? 17.509 -7.468 -35.204 1.00 92.44 105 GLN A C 1
ATOM 802 O O . GLN A 1 105 ? 16.441 -8.002 -35.497 1.00 92.44 105 GLN A O 1
ATOM 807 N N . ASP A 1 106 ? 17.827 -7.142 -33.950 1.00 92.69 106 ASP A N 1
ATOM 808 C CA . ASP A 1 106 ? 16.920 -7.342 -32.820 1.00 92.69 106 ASP A CA 1
ATOM 809 C C . ASP A 1 106 ? 15.698 -6.411 -32.919 1.00 92.69 106 ASP A C 1
ATOM 811 O O . ASP A 1 106 ? 14.587 -6.870 -32.684 1.00 92.69 106 ASP A O 1
ATOM 815 N N . ASP A 1 107 ? 15.869 -5.155 -33.344 1.00 93.19 107 ASP A N 1
ATOM 816 C CA . ASP A 1 107 ? 14.770 -4.209 -33.597 1.00 93.19 107 ASP A CA 1
ATOM 817 C C . ASP A 1 107 ? 13.785 -4.746 -34.652 1.00 93.19 107 ASP A C 1
ATOM 819 O O . ASP A 1 107 ? 12.585 -4.829 -34.397 1.00 93.19 107 ASP A O 1
ATOM 823 N N . ARG A 1 108 ? 14.284 -5.231 -35.800 1.00 91.25 108 ARG A N 1
ATOM 824 C CA . ARG A 1 108 ? 13.432 -5.829 -36.847 1.00 91.25 108 ARG A CA 1
ATOM 825 C C . ARG A 1 108 ? 12.726 -7.111 -36.406 1.00 91.25 108 ARG A C 1
ATOM 827 O O . ARG A 1 108 ? 11.614 -7.376 -36.846 1.00 91.25 108 ARG A O 1
ATOM 834 N N . ARG A 1 109 ? 13.349 -7.897 -35.526 1.00 89.56 109 ARG A N 1
ATOM 835 C CA . ARG A 1 109 ? 12.810 -9.186 -35.056 1.00 89.56 109 ARG A CA 1
ATOM 836 C C . ARG A 1 109 ? 11.920 -9.088 -33.834 1.00 89.56 109 ARG A C 1
ATOM 838 O O . ARG A 1 109 ? 11.277 -10.080 -33.495 1.00 89.56 109 ARG A O 1
ATOM 845 N N . LEU A 1 110 ? 11.889 -7.937 -33.172 1.00 88.62 110 LEU A N 1
ATOM 846 C CA . LEU A 1 110 ? 11.174 -7.757 -31.915 1.00 88.62 110 LEU A CA 1
ATOM 847 C C . LEU A 1 110 ? 9.683 -8.117 -32.043 1.00 88.62 110 LEU A C 1
ATOM 849 O O . LEU A 1 110 ? 9.118 -8.708 -31.129 1.00 88.62 110 LEU A O 1
ATOM 853 N N . MET A 1 111 ? 9.078 -7.833 -33.201 1.00 83.50 111 MET A N 1
ATOM 854 C CA . MET A 1 111 ? 7.670 -8.143 -33.487 1.00 83.50 111 MET A CA 1
ATOM 855 C C . MET A 1 111 ? 7.429 -9.612 -33.875 1.00 83.50 111 MET A C 1
ATOM 857 O O . MET A 1 111 ? 6.305 -10.101 -33.805 1.00 83.50 111 MET A O 1
ATOM 861 N N . GLU A 1 112 ? 8.470 -10.327 -34.301 1.00 84.94 112 GLU A N 1
ATOM 862 C CA . GLU A 1 112 ? 8.367 -11.692 -34.831 1.00 84.94 112 GLU A CA 1
ATOM 863 C C . GLU A 1 112 ? 8.727 -12.750 -33.786 1.00 84.94 112 GLU A C 1
ATOM 865 O O . GLU A 1 112 ? 8.221 -13.872 -33.814 1.00 84.94 112 GLU A O 1
ATOM 870 N N . THR A 1 113 ? 9.650 -12.423 -32.880 1.00 84.38 113 THR A N 1
ATOM 871 C CA . THR A 1 113 ? 10.216 -13.360 -31.910 1.00 84.38 113 THR A CA 1
ATOM 872 C C . THR A 1 113 ? 10.385 -12.693 -30.554 1.00 84.38 113 THR A C 1
ATOM 874 O O . THR A 1 113 ? 10.949 -11.609 -30.446 1.00 84.38 113 THR A O 1
ATOM 877 N N . ASN A 1 114 ? 10.000 -13.396 -29.486 1.00 86.12 114 ASN A N 1
ATOM 878 C CA . ASN A 1 114 ? 10.267 -12.934 -28.128 1.00 86.12 114 ASN A CA 1
ATOM 879 C C . ASN A 1 114 ? 11.778 -12.976 -27.833 1.00 86.12 114 ASN A C 1
ATOM 881 O O . ASN A 1 114 ? 12.372 -14.050 -27.681 1.00 86.12 114 ASN A O 1
ATOM 885 N N . LEU A 1 115 ? 12.405 -11.802 -27.769 1.00 90.00 115 LEU A N 1
ATOM 886 C CA . LEU A 1 115 ? 13.837 -11.683 -27.524 1.00 90.00 115 LEU A CA 1
ATOM 887 C C . LEU A 1 115 ? 14.185 -11.979 -26.055 1.00 90.00 115 LEU A C 1
ATOM 889 O O . LEU A 1 115 ? 13.479 -11.532 -25.152 1.00 90.00 115 LEU A O 1
ATOM 893 N N . PRO A 1 116 ? 15.320 -12.644 -25.768 1.00 91.75 116 PRO A N 1
ATOM 894 C CA . PRO A 1 116 ? 15.808 -12.800 -24.401 1.00 91.75 116 PRO A CA 1
ATOM 895 C C . PRO A 1 116 ? 16.039 -11.454 -23.699 1.00 91.75 116 PRO A C 1
ATOM 897 O O . PRO A 1 116 ? 16.521 -10.500 -24.313 1.00 91.75 116 PRO A O 1
ATOM 900 N N . ALA A 1 117 ? 15.808 -11.407 -22.382 1.00 92.88 117 ALA A N 1
ATOM 901 C CA . ALA A 1 117 ? 15.926 -10.183 -21.582 1.00 92.88 117 ALA A CA 1
ATOM 902 C C . ALA A 1 117 ? 17.250 -9.403 -21.767 1.00 92.88 117 ALA A C 1
ATOM 904 O O . ALA A 1 117 ? 17.185 -8.181 -21.892 1.00 92.88 117 ALA A O 1
ATOM 905 N N . PRO A 1 118 ? 18.443 -10.034 -21.864 1.00 92.38 118 PRO A N 1
ATOM 906 C CA . PRO A 1 118 ? 19.682 -9.295 -22.126 1.00 92.38 118 PRO A CA 1
ATOM 907 C C . PRO A 1 118 ? 19.675 -8.505 -23.445 1.00 92.38 118 PRO A C 1
ATOM 909 O O . PRO A 1 118 ? 20.275 -7.437 -23.517 1.00 92.38 118 PRO A O 1
ATOM 912 N N . ARG A 1 119 ? 18.980 -8.998 -24.479 1.00 91.12 119 ARG A N 1
ATOM 913 C CA . ARG A 1 119 ? 18.859 -8.303 -25.770 1.00 91.12 119 ARG A CA 1
ATOM 914 C C . ARG A 1 119 ? 17.850 -7.171 -25.715 1.00 91.12 119 ARG A C 1
ATOM 916 O O . ARG A 1 119 ? 18.149 -6.082 -26.183 1.00 91.12 119 ARG A O 1
ATOM 923 N N . GLN A 1 120 ? 16.713 -7.390 -25.055 1.00 94.38 120 GLN A N 1
ATOM 924 C CA . GLN A 1 120 ? 15.753 -6.315 -24.791 1.00 94.38 120 GLN A CA 1
ATOM 925 C C . GLN A 1 120 ? 16.411 -5.155 -24.019 1.00 94.38 120 GLN A C 1
ATOM 927 O O . GLN A 1 120 ? 16.229 -3.995 -24.377 1.00 94.38 120 GLN A O 1
ATOM 932 N N . ARG A 1 121 ? 17.265 -5.444 -23.023 1.00 94.19 121 ARG A N 1
ATOM 933 C CA . ARG A 1 121 ? 18.047 -4.408 -22.318 1.00 94.19 121 ARG A CA 1
ATOM 934 C C . ARG A 1 121 ? 19.025 -3.672 -23.232 1.00 94.19 121 ARG A C 1
ATOM 936 O O . ARG A 1 121 ? 19.177 -2.460 -23.100 1.00 94.19 121 ARG A O 1
ATOM 943 N N . ALA A 1 122 ? 19.665 -4.375 -24.167 1.00 92.81 122 ALA A N 1
ATOM 944 C CA . ALA A 1 122 ? 20.535 -3.743 -25.156 1.00 92.81 122 ALA A CA 1
ATOM 945 C C . ALA A 1 122 ? 19.752 -2.785 -26.075 1.00 92.81 122 ALA A C 1
ATOM 947 O O . ALA A 1 122 ? 20.233 -1.684 -26.343 1.00 92.81 122 ALA A O 1
ATOM 948 N N . LEU A 1 123 ? 18.529 -3.154 -26.483 1.00 94.44 123 LEU A N 1
ATOM 949 C CA . LEU A 1 123 ? 17.625 -2.266 -27.224 1.00 94.44 123 LEU A CA 1
ATOM 950 C C . LEU A 1 123 ? 17.241 -1.034 -26.393 1.00 94.44 123 LEU A C 1
ATOM 952 O O . LEU A 1 123 ? 17.406 0.090 -26.866 1.00 94.44 123 LEU A O 1
ATOM 956 N N . LEU A 1 124 ? 16.820 -1.226 -25.136 1.00 95.12 124 LEU A N 1
ATOM 957 C CA . LEU A 1 124 ? 16.468 -0.135 -24.215 1.00 95.12 124 LEU A CA 1
ATOM 958 C C . LEU A 1 124 ? 17.616 0.865 -24.014 1.00 95.12 124 LEU A C 1
ATOM 960 O O . LEU A 1 124 ? 17.384 2.069 -23.886 1.00 95.12 124 LEU A O 1
ATOM 964 N N . ALA A 1 125 ? 18.862 0.395 -24.028 1.00 93.62 125 ALA A N 1
ATOM 965 C CA . ALA A 1 125 ? 20.038 1.248 -23.892 1.00 93.62 125 ALA A CA 1
ATOM 966 C C . ALA A 1 125 ? 20.360 2.075 -25.153 1.00 93.62 125 ALA A C 1
ATOM 968 O O . ALA A 1 125 ? 21.048 3.088 -25.038 1.00 93.62 125 ALA A O 1
ATOM 969 N N . LYS A 1 126 ? 19.908 1.655 -26.345 1.00 94.00 126 LYS A N 1
ATOM 970 C CA . LYS A 1 126 ? 20.375 2.209 -27.631 1.00 94.00 126 LYS A CA 1
ATOM 971 C C . LYS A 1 126 ? 19.292 2.868 -28.484 1.00 94.00 126 LYS A C 1
ATOM 973 O O . LYS A 1 126 ? 19.547 3.953 -28.991 1.00 94.00 126 LYS A O 1
ATOM 978 N N . LEU A 1 127 ? 18.127 2.240 -28.657 1.00 95.75 127 LEU A N 1
ATOM 979 C CA . LEU A 1 127 ? 17.089 2.733 -29.574 1.00 95.75 127 LEU A CA 1
ATOM 980 C C . LEU A 1 127 ? 16.517 4.093 -29.134 1.00 95.75 127 LEU A C 1
ATOM 982 O O . LEU A 1 127 ? 16.542 4.408 -27.948 1.00 95.75 127 LEU A O 1
ATOM 986 N N . PRO A 1 128 ? 15.947 4.910 -30.030 1.00 96.62 128 PRO A N 1
ATOM 987 C CA . PRO A 1 128 ? 15.274 6.147 -29.635 1.00 96.62 128 PRO A CA 1
ATOM 988 C C . PRO A 1 128 ? 14.144 5.901 -28.624 1.00 96.62 128 PRO A C 1
ATOM 990 O O . PRO A 1 128 ? 13.387 4.939 -28.746 1.00 96.62 128 PRO A O 1
ATOM 993 N N . SER A 1 129 ? 14.009 6.774 -27.617 1.00 96.31 129 SER A N 1
ATOM 994 C CA . SER A 1 129 ? 12.985 6.596 -26.574 1.00 96.31 129 SER A CA 1
ATOM 995 C C . SER A 1 129 ? 11.543 6.577 -27.095 1.00 96.31 129 SER A C 1
ATOM 997 O O . SER A 1 129 ? 10.813 5.687 -26.673 1.00 96.31 129 SER A O 1
ATOM 999 N N . PRO A 1 130 ? 11.137 7.462 -28.034 1.00 96.56 130 PRO A N 1
ATOM 1000 C CA . PRO A 1 130 ? 9.799 7.420 -28.627 1.00 96.56 130 PRO A CA 1
ATOM 1001 C C . PRO A 1 130 ? 9.399 6.061 -29.205 1.00 96.56 130 PRO A C 1
ATOM 1003 O O . PRO A 1 130 ? 8.240 5.671 -29.109 1.00 96.56 130 PRO A O 1
ATOM 1006 N N . LEU A 1 131 ? 10.357 5.351 -29.809 1.00 95.44 131 LEU A N 1
ATOM 1007 C CA . LEU A 1 131 ? 10.138 4.039 -30.415 1.00 95.44 131 LEU A CA 1
ATOM 1008 C C . LEU A 1 131 ? 10.016 2.948 -29.346 1.00 95.44 131 LEU A C 1
ATOM 1010 O O . LEU A 1 131 ? 9.148 2.087 -29.426 1.00 95.44 131 LEU A O 1
ATOM 1014 N N . LEU A 1 132 ? 10.869 3.005 -28.321 1.00 96.31 132 LEU A N 1
ATOM 1015 C CA . LEU A 1 132 ? 10.811 2.073 -27.196 1.00 96.31 132 LEU A CA 1
ATOM 1016 C C . LEU A 1 132 ? 9.527 2.221 -26.383 1.00 96.31 132 LEU A C 1
ATOM 1018 O O . LEU A 1 132 ? 9.039 1.225 -25.868 1.00 96.31 132 LEU A O 1
ATOM 1022 N N . ASP A 1 133 ? 8.983 3.432 -26.271 1.00 96.81 133 ASP A N 1
ATOM 1023 C CA . ASP A 1 133 ? 7.704 3.650 -25.604 1.00 96.81 133 ASP A CA 1
ATOM 1024 C C . ASP A 1 133 ? 6.563 2.913 -26.310 1.00 96.81 133 ASP A C 1
ATOM 1026 O O . ASP A 1 133 ? 5.807 2.228 -25.626 1.00 96.81 133 ASP A O 1
ATOM 1030 N N . ASP A 1 134 ? 6.503 2.962 -27.647 1.00 95.12 134 ASP A N 1
ATOM 1031 C CA . ASP A 1 134 ? 5.544 2.171 -28.432 1.00 95.12 134 ASP A CA 1
ATOM 1032 C C . ASP A 1 134 ? 5.757 0.662 -28.187 1.00 95.12 134 ASP A C 1
ATOM 1034 O O . ASP A 1 134 ? 4.803 -0.081 -27.984 1.00 95.12 134 ASP A O 1
ATOM 1038 N N . TYR A 1 135 ? 7.010 0.193 -28.139 1.00 95.25 135 TYR A N 1
ATOM 1039 C CA . TYR A 1 135 ? 7.320 -1.224 -27.893 1.00 95.25 135 TYR A CA 1
ATOM 1040 C C . TYR A 1 135 ? 6.984 -1.697 -26.471 1.00 95.25 135 TYR A C 1
ATOM 1042 O O . TYR A 1 135 ? 6.727 -2.883 -26.266 1.00 95.25 135 TYR A O 1
ATOM 1050 N N . ILE A 1 136 ? 7.018 -0.800 -25.485 1.00 95.81 136 ILE A N 1
ATOM 1051 C CA . ILE A 1 136 ? 6.581 -1.077 -24.111 1.00 95.81 136 ILE A CA 1
ATOM 1052 C C . ILE A 1 136 ? 5.050 -1.089 -24.046 1.00 95.81 136 ILE A C 1
ATOM 1054 O O . ILE A 1 136 ? 4.484 -1.982 -23.422 1.00 95.81 136 ILE A O 1
ATOM 1058 N N . ASP A 1 137 ? 4.390 -0.133 -24.707 1.00 94.38 137 ASP A N 1
ATOM 1059 C CA . ASP A 1 137 ? 2.926 -0.022 -24.752 1.00 94.38 137 ASP A CA 1
ATOM 1060 C C . ASP A 1 137 ? 2.275 -1.229 -25.446 1.00 94.38 137 ASP A C 1
ATOM 1062 O O . ASP A 1 137 ? 1.242 -1.715 -24.992 1.00 94.38 137 ASP A O 1
ATOM 1066 N N . GLU A 1 138 ? 2.911 -1.756 -26.496 1.00 93.06 138 GLU A N 1
ATOM 1067 C CA . GLU A 1 138 ? 2.498 -2.974 -27.214 1.00 93.06 138 GLU A CA 1
ATOM 1068 C C . GLU A 1 138 ? 3.014 -4.277 -26.559 1.00 93.06 138 GLU A C 1
ATOM 1070 O O . GLU A 1 138 ? 2.889 -5.363 -27.126 1.00 93.06 138 GLU A O 1
ATOM 1075 N N . GLU A 1 139 ? 3.614 -4.187 -25.365 1.00 92.62 139 GLU A N 1
ATOM 1076 C CA . GLU A 1 139 ? 4.122 -5.315 -24.565 1.00 92.62 139 GLU A CA 1
ATOM 1077 C C . GLU A 1 139 ? 5.210 -6.176 -25.250 1.00 92.62 139 GLU A C 1
ATOM 1079 O O . GLU A 1 139 ? 5.483 -7.307 -24.837 1.00 92.62 139 GLU A O 1
ATOM 1084 N N . TRP A 1 140 ? 5.892 -5.657 -26.275 1.00 94.00 140 TRP A N 1
ATOM 1085 C CA . TRP A 1 140 ? 7.007 -6.356 -26.930 1.00 94.00 140 TRP A CA 1
ATOM 1086 C C . TRP A 1 140 ? 8.298 -6.323 -26.106 1.00 94.00 140 TRP A C 1
ATOM 1088 O O . TRP A 1 140 ? 9.133 -7.226 -26.211 1.00 94.00 140 TRP A O 1
ATOM 1098 N N . ILE A 1 141 ? 8.466 -5.302 -25.262 1.00 94.62 141 ILE A N 1
ATOM 1099 C CA . ILE A 1 141 ? 9.567 -5.204 -24.299 1.00 94.62 141 ILE A CA 1
ATOM 1100 C C . ILE A 1 141 ? 9.012 -5.271 -22.878 1.00 94.62 141 ILE A C 1
ATOM 1102 O O . ILE A 1 141 ? 8.250 -4.410 -22.456 1.00 94.62 141 ILE A O 1
ATOM 1106 N N . GLY A 1 142 ? 9.473 -6.264 -22.117 1.00 93.12 142 GLY A N 1
ATOM 1107 C CA . GLY A 1 142 ? 9.161 -6.427 -20.691 1.00 93.12 142 GLY A CA 1
ATOM 1108 C C . GLY A 1 142 ? 10.398 -6.459 -19.788 1.00 93.12 142 GLY A C 1
ATOM 1109 O O . GLY A 1 142 ? 10.284 -6.531 -18.565 1.00 93.12 142 GLY A O 1
ATOM 1110 N N . ALA A 1 143 ? 11.605 -6.455 -20.361 1.00 94.81 143 ALA A N 1
ATOM 1111 C CA . ALA A 1 143 ? 12.835 -6.536 -19.585 1.00 94.81 143 ALA A CA 1
ATOM 1112 C C . ALA A 1 143 ? 13.169 -5.204 -18.905 1.00 94.81 143 ALA A C 1
ATOM 1114 O O . ALA A 1 143 ? 13.423 -4.202 -19.562 1.00 94.81 143 ALA A O 1
ATOM 1115 N N . VAL A 1 144 ? 13.279 -5.218 -17.580 1.00 94.56 144 VAL A N 1
ATOM 1116 C CA . VAL A 1 144 ? 13.705 -4.049 -16.801 1.00 94.56 144 VAL A CA 1
ATOM 1117 C C . VAL A 1 144 ? 15.195 -3.758 -17.054 1.00 94.56 144 VAL A C 1
ATOM 1119 O O . VAL A 1 144 ? 16.001 -4.697 -16.963 1.00 94.56 144 VAL A O 1
ATOM 1122 N N . PRO A 1 145 ? 15.592 -2.504 -17.356 1.00 93.62 145 PRO A N 1
ATOM 1123 C CA . PRO A 1 145 ? 16.995 -2.165 -17.554 1.00 93.62 145 PRO A CA 1
ATOM 1124 C C . PRO A 1 145 ? 17.770 -2.118 -16.231 1.00 93.62 145 PRO A C 1
ATOM 1126 O O . PRO A 1 145 ? 17.208 -1.915 -15.144 1.00 93.62 145 PRO A O 1
ATOM 1129 N N . ASP A 1 146 ? 19.083 -2.330 -16.343 1.00 91.19 146 ASP A N 1
ATOM 1130 C CA . ASP A 1 146 ? 20.009 -2.274 -15.214 1.00 91.19 146 ASP A CA 1
ATOM 1131 C C . ASP A 1 146 ? 20.143 -0.836 -14.694 1.00 91.19 146 ASP A C 1
ATOM 1133 O O . ASP A 1 146 ? 19.929 0.137 -15.418 1.00 91.19 146 ASP A O 1
ATOM 1137 N N . ARG A 1 147 ? 20.491 -0.694 -13.412 1.00 90.56 147 ARG A N 1
ATOM 1138 C CA . ARG A 1 147 ? 20.710 0.621 -12.801 1.00 90.56 147 ARG A CA 1
ATOM 1139 C C . ARG A 1 147 ? 22.074 1.157 -13.226 1.00 90.56 147 ARG A C 1
ATOM 1141 O O . ARG A 1 147 ? 23.097 0.639 -12.786 1.00 90.56 147 ARG A O 1
ATOM 1148 N N . ASP A 1 148 ? 22.077 2.207 -14.036 1.00 87.19 148 ASP A N 1
ATOM 1149 C CA . ASP A 1 148 ? 23.291 2.891 -14.502 1.00 87.19 148 ASP A CA 1
ATOM 1150 C C . ASP A 1 148 ? 23.374 4.364 -14.046 1.00 87.19 148 ASP A C 1
ATOM 1152 O O . ASP A 1 148 ? 24.323 5.069 -14.384 1.00 87.19 148 ASP A O 1
ATOM 1156 N N . GLY A 1 149 ? 22.394 4.827 -13.258 1.00 86.44 149 GLY A N 1
ATOM 1157 C CA . GLY A 1 149 ? 22.306 6.203 -12.756 1.00 86.44 149 GLY A CA 1
ATOM 1158 C C . GLY A 1 149 ? 21.849 7.231 -13.796 1.00 86.44 149 GLY A C 1
ATOM 1159 O O . GLY A 1 149 ? 21.837 8.426 -13.503 1.00 86.44 149 GLY A O 1
ATOM 1160 N N . THR A 1 150 ? 21.476 6.802 -15.004 1.00 90.81 150 THR A N 1
ATOM 1161 C CA . THR A 1 150 ? 20.994 7.700 -16.057 1.00 90.81 150 THR A CA 1
ATOM 1162 C C . THR A 1 150 ? 19.492 7.952 -15.941 1.00 90.81 150 THR A C 1
ATOM 1164 O O . THR A 1 150 ? 18.713 7.078 -15.553 1.00 90.81 150 THR A O 1
ATOM 1167 N N . SER A 1 151 ? 19.054 9.145 -16.358 1.00 92.31 151 SER A N 1
ATOM 1168 C CA . SER A 1 151 ? 17.623 9.479 -16.439 1.00 92.31 151 SER A CA 1
ATOM 1169 C C . SER A 1 151 ? 16.870 8.555 -17.396 1.00 92.31 151 SER A C 1
ATOM 1171 O O . SER A 1 151 ? 15.707 8.245 -17.166 1.00 92.31 151 SER A O 1
ATOM 1173 N N . ARG A 1 152 ? 17.546 8.064 -18.441 1.00 94.12 152 ARG A N 1
ATOM 1174 C CA . ARG A 1 152 ? 17.000 7.118 -19.414 1.00 94.12 152 ARG A CA 1
ATOM 1175 C C . ARG A 1 152 ? 16.671 5.763 -18.784 1.00 94.12 152 ARG A C 1
ATOM 1177 O O . ARG A 1 152 ? 15.565 5.265 -18.977 1.00 94.12 152 ARG A O 1
ATOM 1184 N N . ALA A 1 153 ? 17.606 5.163 -18.046 1.00 94.12 153 ALA A N 1
ATOM 1185 C CA . ALA A 1 153 ? 17.347 3.889 -17.379 1.00 94.12 153 ALA A CA 1
ATOM 1186 C C . ALA A 1 153 ? 16.274 4.044 -16.296 1.00 94.12 153 ALA A C 1
ATOM 1188 O O . ALA A 1 153 ? 15.361 3.223 -16.233 1.00 94.12 153 ALA A O 1
ATOM 1189 N N . ALA A 1 154 ? 16.330 5.125 -15.506 1.00 95.31 154 ALA A N 1
ATOM 1190 C CA . ALA A 1 154 ? 15.296 5.444 -14.522 1.00 95.31 154 ALA A CA 1
ATOM 1191 C C . ALA A 1 154 ? 13.911 5.576 -15.180 1.00 95.31 154 ALA A C 1
ATOM 1193 O O . ALA A 1 154 ? 12.948 4.989 -14.691 1.00 95.31 154 ALA A O 1
ATOM 1194 N N . TYR A 1 155 ? 13.819 6.263 -16.325 1.00 96.00 155 TYR A N 1
ATOM 1195 C CA . TYR A 1 155 ? 12.576 6.437 -17.080 1.00 96.00 155 TYR A CA 1
ATOM 1196 C C . TYR A 1 155 ? 11.953 5.095 -17.481 1.00 96.00 155 TYR A C 1
ATOM 1198 O O . TYR A 1 155 ? 10.806 4.819 -17.139 1.00 96.00 155 TYR A O 1
ATOM 1206 N N . PHE A 1 156 ? 12.712 4.213 -18.137 1.00 96.12 156 PHE A N 1
ATOM 1207 C CA . PHE A 1 156 ? 12.178 2.913 -18.552 1.00 96.12 156 PHE A CA 1
ATOM 1208 C C . PHE A 1 156 ? 11.919 1.963 -17.380 1.00 96.12 156 PHE A C 1
ATOM 1210 O O . PHE A 1 156 ? 10.969 1.186 -17.436 1.00 96.12 156 PHE A O 1
ATOM 1217 N N . ARG A 1 157 ? 12.691 2.047 -16.286 1.00 95.69 157 ARG A N 1
ATOM 1218 C CA . ARG A 1 157 ? 12.361 1.343 -15.033 1.00 95.69 157 ARG A CA 1
ATOM 1219 C C . ARG A 1 157 ? 11.027 1.824 -14.476 1.00 95.69 157 ARG A C 1
ATOM 1221 O O . ARG A 1 157 ? 10.224 0.995 -14.077 1.00 95.69 157 ARG A O 1
ATOM 1228 N N . ALA A 1 158 ? 10.757 3.128 -14.505 1.00 95.38 158 ALA A N 1
ATOM 1229 C CA . ALA A 1 158 ? 9.487 3.692 -14.052 1.00 95.38 158 ALA A CA 1
ATOM 1230 C C . ALA A 1 158 ? 8.296 3.223 -14.895 1.00 95.38 158 ALA A C 1
ATOM 1232 O O . ALA A 1 158 ? 7.202 3.048 -14.361 1.00 95.38 158 ALA A O 1
ATOM 1233 N N . ARG A 1 159 ? 8.505 2.980 -16.194 1.00 95.12 159 ARG A N 1
ATOM 1234 C CA . ARG A 1 159 ? 7.481 2.420 -17.085 1.00 95.12 159 ARG A CA 1
ATOM 1235 C C . ARG A 1 159 ? 7.264 0.915 -16.901 1.00 95.12 159 ARG A C 1
ATOM 1237 O O . ARG A 1 159 ? 6.131 0.462 -16.980 1.00 95.12 159 ARG A O 1
ATOM 1244 N N . LEU A 1 160 ? 8.328 0.143 -16.675 1.00 95.31 160 LEU A N 1
ATOM 1245 C CA . LEU A 1 160 ? 8.274 -1.327 -16.678 1.00 95.31 160 LEU A CA 1
ATOM 1246 C C . LEU A 1 160 ? 8.127 -1.954 -15.285 1.00 95.31 160 LEU A C 1
ATOM 1248 O O . LEU A 1 160 ? 7.452 -2.967 -15.131 1.00 95.31 160 LEU A O 1
ATOM 1252 N N . ASP A 1 161 ? 8.778 -1.384 -14.273 1.00 94.31 161 ASP A N 1
ATOM 1253 C CA . ASP A 1 161 ? 8.786 -1.886 -12.896 1.00 94.31 161 ASP A CA 1
ATOM 1254 C C . ASP A 1 161 ? 8.879 -0.723 -11.888 1.00 94.31 161 ASP A C 1
ATOM 1256 O O . ASP A 1 161 ? 9.925 -0.515 -11.250 1.00 94.31 161 ASP A O 1
ATOM 1260 N N . PRO A 1 162 ? 7.785 0.052 -11.732 1.00 92.38 162 PRO A N 1
ATOM 1261 C CA . PRO A 1 162 ? 7.744 1.234 -10.871 1.00 92.38 162 PRO A CA 1
ATOM 1262 C C . PRO A 1 162 ? 8.043 0.927 -9.394 1.00 92.38 162 PRO A C 1
ATOM 1264 O O . PRO A 1 162 ? 8.595 1.759 -8.673 1.00 92.38 162 PRO A O 1
ATOM 1267 N N . ALA A 1 163 ? 7.746 -0.295 -8.940 1.00 90.31 163 ALA A N 1
ATOM 1268 C CA . ALA A 1 163 ? 8.021 -0.741 -7.575 1.00 90.31 163 ALA A CA 1
ATOM 1269 C C . ALA A 1 163 ? 9.522 -0.759 -7.247 1.00 90.31 163 ALA A C 1
ATOM 1271 O O . ALA A 1 163 ? 9.911 -0.627 -6.086 1.00 90.31 163 ALA A O 1
ATOM 1272 N N . SER A 1 164 ? 10.367 -0.946 -8.262 1.00 91.81 164 SER A N 1
ATOM 1273 C CA . SER A 1 164 ? 11.803 -1.147 -8.089 1.00 91.81 164 SER A CA 1
ATOM 1274 C C . SER A 1 164 ? 12.624 0.142 -8.027 1.00 91.81 164 SER A C 1
ATOM 1276 O O . SER A 1 164 ? 13.851 0.059 -7.885 1.00 91.81 164 SER A O 1
ATOM 1278 N N . LEU A 1 165 ? 12.000 1.318 -8.158 1.00 92.69 165 LEU A N 1
ATOM 1279 C CA . LEU A 1 165 ? 12.722 2.590 -8.153 1.00 92.69 165 LEU A CA 1
ATOM 1280 C C . LEU A 1 165 ? 13.264 2.949 -6.769 1.00 92.69 165 LEU A C 1
ATOM 1282 O O . LEU A 1 165 ? 12.617 2.702 -5.748 1.00 92.69 165 LEU A O 1
ATOM 1286 N N . THR A 1 166 ? 14.437 3.571 -6.729 1.00 92.81 166 THR A N 1
ATOM 1287 C CA . THR A 1 166 ? 14.939 4.235 -5.518 1.00 92.81 166 THR A CA 1
ATOM 1288 C C . THR A 1 166 ? 14.374 5.650 -5.392 1.00 92.81 166 THR A C 1
ATOM 1290 O O . THR A 1 166 ? 13.813 6.195 -6.345 1.00 92.81 166 THR A O 1
ATOM 1293 N N . ASP A 1 167 ? 14.501 6.250 -4.209 1.00 92.06 167 ASP A N 1
ATOM 1294 C CA . ASP A 1 167 ? 14.029 7.620 -3.985 1.00 92.06 167 ASP A CA 1
ATOM 1295 C C . ASP A 1 167 ? 14.812 8.621 -4.855 1.00 92.06 167 ASP A C 1
ATOM 1297 O O . ASP A 1 167 ? 14.214 9.541 -5.412 1.00 92.06 167 ASP A O 1
ATOM 1301 N N . GLU A 1 168 ? 16.108 8.374 -5.095 1.00 92.06 168 GLU A N 1
ATOM 1302 C CA . GLU A 1 168 ? 16.933 9.184 -5.999 1.00 92.06 168 GLU A CA 1
ATOM 1303 C C . GLU A 1 168 ? 16.461 9.100 -7.459 1.00 92.06 168 GLU A C 1
ATOM 1305 O O . GLU A 1 168 ? 16.487 10.100 -8.176 1.00 92.06 168 GLU A O 1
ATOM 1310 N N . GLU A 1 169 ? 16.016 7.924 -7.917 1.00 93.25 169 GLU A N 1
ATOM 1311 C CA . GLU A 1 169 ? 15.465 7.755 -9.269 1.00 93.25 169 GLU A CA 1
ATOM 1312 C C . GLU A 1 169 ? 14.126 8.501 -9.417 1.00 93.25 169 GLU A C 1
ATOM 1314 O O . GLU A 1 169 ? 13.866 9.102 -10.458 1.00 93.25 169 GLU A O 1
ATOM 1319 N N . ILE A 1 170 ? 13.294 8.529 -8.370 1.00 92.56 170 ILE A N 1
ATOM 1320 C CA . ILE A 1 170 ? 12.029 9.286 -8.357 1.00 92.56 170 ILE A CA 1
ATOM 1321 C C . ILE A 1 170 ? 12.291 10.794 -8.366 1.00 92.56 170 ILE A C 1
ATOM 1323 O O . ILE A 1 170 ? 11.610 11.531 -9.086 1.00 92.56 170 ILE A O 1
ATOM 1327 N N . ASP A 1 171 ? 13.281 11.255 -7.596 1.00 91.44 171 ASP A N 1
ATOM 1328 C CA . ASP A 1 171 ? 13.752 12.642 -7.624 1.00 91.44 171 ASP A CA 1
ATOM 1329 C C . ASP A 1 171 ? 14.245 13.040 -9.016 1.00 91.44 171 ASP A C 1
ATOM 1331 O O . ASP A 1 171 ? 13.849 14.085 -9.534 1.00 91.44 171 ASP A O 1
ATOM 1335 N N . LEU A 1 172 ? 15.055 12.185 -9.646 1.00 92.25 172 LEU A N 1
ATOM 1336 C CA . LEU A 1 172 ? 15.601 12.416 -10.982 1.00 92.25 172 LEU A CA 1
ATOM 1337 C C . LEU A 1 172 ? 14.505 12.552 -12.047 1.00 92.25 172 LEU A C 1
ATOM 1339 O O . LEU A 1 172 ? 14.643 13.352 -12.972 1.00 92.25 172 LEU A O 1
ATOM 1343 N N . LEU A 1 173 ? 13.421 11.785 -11.916 1.00 92.19 173 LEU A N 1
ATOM 1344 C CA . LEU A 1 173 ? 12.268 11.834 -12.817 1.00 92.19 173 LEU A CA 1
ATOM 1345 C C . LEU A 1 173 ? 11.274 12.949 -12.478 1.00 92.19 173 LEU A C 1
ATOM 1347 O O . LEU A 1 173 ? 10.331 13.158 -13.239 1.00 92.19 173 LEU A O 1
ATOM 1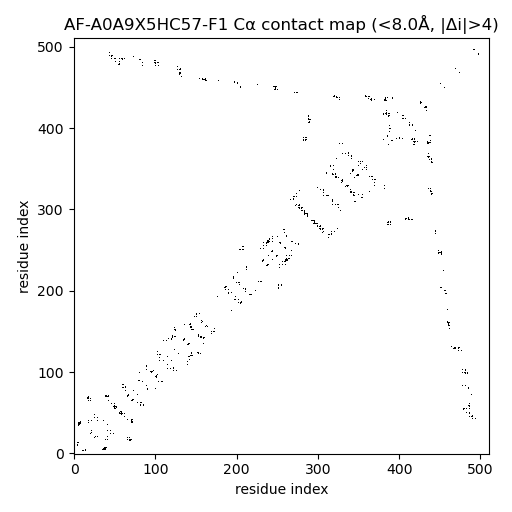351 N N . ALA A 1 174 ? 11.462 13.644 -11.351 1.00 91.50 174 ALA A N 1
ATOM 1352 C CA . ALA A 1 174 ? 10.517 14.614 -10.811 1.00 91.50 174 ALA A CA 1
ATOM 1353 C C . ALA A 1 174 ? 9.077 14.068 -10.808 1.00 91.50 174 ALA A C 1
ATOM 1355 O O . ALA A 1 174 ? 8.160 14.727 -11.295 1.00 91.50 174 ALA A O 1
ATOM 1356 N N . TRP A 1 175 ? 8.885 12.849 -10.285 1.00 91.12 175 TRP A N 1
ATOM 1357 C CA . TRP A 1 175 ? 7.603 12.139 -10.324 1.00 91.12 175 TRP A CA 1
ATOM 1358 C C . TRP A 1 175 ? 6.813 12.314 -9.010 1.00 91.12 175 TRP A C 1
ATOM 1360 O O . TRP A 1 175 ? 6.961 11.508 -8.086 1.00 91.12 175 TRP A O 1
ATOM 1370 N N . PRO A 1 176 ? 5.960 13.355 -8.885 1.00 88.25 176 PRO A N 1
ATOM 1371 C CA . PRO A 1 176 ? 5.291 13.679 -7.624 1.00 88.25 176 PRO A CA 1
ATOM 1372 C C . PRO A 1 176 ? 4.314 12.592 -7.179 1.00 88.25 176 PRO A C 1
ATOM 1374 O O . PRO A 1 176 ? 4.236 12.298 -5.993 1.00 88.25 176 PRO A O 1
ATOM 1377 N N . LEU A 1 177 ? 3.610 11.960 -8.121 1.00 89.12 177 LEU A N 1
ATOM 1378 C CA . LEU A 1 177 ? 2.583 10.970 -7.806 1.00 89.12 177 LEU A CA 1
ATOM 1379 C C . LEU A 1 177 ? 3.165 9.736 -7.091 1.00 89.12 177 LEU A C 1
ATOM 1381 O O . LEU A 1 177 ? 2.600 9.275 -6.104 1.00 89.12 177 LEU A O 1
ATOM 1385 N N . GLU A 1 178 ? 4.317 9.222 -7.535 1.00 90.50 178 GLU A N 1
ATOM 1386 C CA . GLU A 1 178 ? 4.979 8.088 -6.870 1.00 90.50 178 GLU A CA 1
ATOM 1387 C C . GLU A 1 178 ? 5.558 8.482 -5.501 1.00 90.50 178 GLU A C 1
ATOM 1389 O O . GLU A 1 178 ? 5.526 7.684 -4.562 1.00 90.50 178 GLU A O 1
ATOM 1394 N N . ARG A 1 179 ? 6.024 9.729 -5.341 1.00 89.75 179 ARG A N 1
ATOM 1395 C CA . ARG A 1 179 ? 6.434 10.251 -4.029 1.00 89.75 179 ARG A CA 1
ATOM 1396 C C . ARG A 1 179 ? 5.261 10.299 -3.057 1.00 89.75 179 ARG A C 1
ATOM 1398 O O . ARG A 1 179 ? 5.353 9.761 -1.957 1.00 89.75 179 ARG A O 1
ATOM 1405 N N . GLU A 1 180 ? 4.142 10.868 -3.496 1.00 90.81 180 GLU A N 1
ATOM 1406 C CA . GLU A 1 180 ? 2.905 10.914 -2.719 1.00 90.81 180 GLU A CA 1
ATOM 1407 C C . GLU A 1 180 ? 2.442 9.506 -2.323 1.00 90.81 180 GLU A C 1
ATOM 1409 O O . GLU A 1 180 ? 2.034 9.299 -1.183 1.00 90.81 180 GLU A O 1
ATOM 1414 N N . ARG A 1 181 ? 2.579 8.511 -3.211 1.00 91.69 181 ARG A N 1
ATOM 1415 C CA . ARG A 1 181 ? 2.267 7.105 -2.911 1.00 91.69 181 ARG A CA 1
ATOM 1416 C C . ARG A 1 181 ? 3.099 6.542 -1.759 1.00 91.69 181 ARG A C 1
ATOM 1418 O O . ARG A 1 181 ? 2.554 5.846 -0.904 1.00 91.69 181 ARG A O 1
ATOM 1425 N N . ARG A 1 182 ? 4.412 6.798 -1.754 1.00 89.00 182 ARG A N 1
ATOM 1426 C CA . ARG A 1 182 ? 5.349 6.288 -0.733 1.00 89.00 182 ARG A CA 1
ATOM 1427 C C . ARG A 1 182 ? 5.167 6.968 0.617 1.00 89.00 182 ARG A C 1
ATOM 1429 O O . ARG A 1 182 ? 5.355 6.332 1.651 1.00 89.00 182 ARG A O 1
ATOM 1436 N N . GLU A 1 183 ? 4.799 8.243 0.600 1.00 89.56 183 GLU A N 1
ATOM 1437 C CA . GLU A 1 183 ? 4.544 9.039 1.802 1.00 89.56 183 GLU A CA 1
ATOM 1438 C C . GLU A 1 183 ? 3.120 8.850 2.350 1.00 89.56 183 GLU A C 1
ATOM 1440 O O . GLU A 1 183 ? 2.855 9.158 3.515 1.00 89.56 183 GLU A O 1
ATOM 1445 N N . ALA A 1 184 ? 2.195 8.335 1.535 1.00 90.06 184 ALA A N 1
ATOM 1446 C CA . ALA A 1 184 ? 0.815 8.118 1.934 1.00 90.06 184 ALA A CA 1
ATOM 1447 C C . ALA A 1 184 ? 0.696 7.093 3.068 1.00 90.06 184 ALA A C 1
ATOM 1449 O O . ALA A 1 184 ? 1.262 5.998 3.043 1.00 90.06 184 ALA A O 1
ATOM 1450 N N . GLY A 1 185 ? -0.134 7.431 4.050 1.00 85.31 185 GLY A N 1
ATOM 1451 C CA . GLY A 1 185 ? -0.463 6.554 5.158 1.00 85.31 185 GLY A CA 1
ATOM 1452 C C . GLY A 1 185 ? -1.892 6.753 5.657 1.00 85.31 185 GLY A C 1
ATOM 1453 O O . GLY A 1 185 ? -2.681 7.505 5.074 1.00 85.31 185 GLY A O 1
ATOM 1454 N N . PRO A 1 186 ? -2.250 6.091 6.770 1.00 82.44 186 PRO A N 1
ATOM 1455 C CA . PRO A 1 186 ? -3.568 6.236 7.367 1.00 82.44 186 PRO A CA 1
ATOM 1456 C C . PRO A 1 186 ? -3.869 7.703 7.708 1.00 82.44 186 PRO A C 1
ATOM 1458 O O . PRO A 1 186 ? -3.191 8.310 8.534 1.00 82.44 186 PRO A O 1
ATOM 1461 N N . GLY A 1 187 ? -4.919 8.256 7.096 1.00 81.19 187 GLY A N 1
ATOM 1462 C CA . GLY A 1 187 ? -5.346 9.642 7.310 1.00 81.19 187 GLY A CA 1
ATOM 1463 C C . GLY A 1 187 ? -4.801 10.656 6.301 1.00 81.19 187 GLY A C 1
ATOM 1464 O O . GLY A 1 187 ? -5.169 11.824 6.398 1.00 81.19 187 GLY A O 1
ATOM 1465 N N . THR A 1 188 ? -3.987 10.236 5.328 1.00 88.81 188 THR A N 1
ATOM 1466 C CA . THR A 1 188 ? -3.620 11.085 4.187 1.00 88.81 188 THR A CA 1
ATOM 1467 C C . THR A 1 188 ? -4.868 11.441 3.378 1.00 88.81 188 THR A C 1
ATOM 1469 O O . THR A 1 188 ? -5.673 10.570 3.036 1.00 88.81 188 THR A O 1
ATOM 1472 N N . GLU A 1 189 ? -5.041 12.729 3.078 1.00 88.25 189 GLU A N 1
ATOM 1473 C CA . GLU A 1 189 ? -6.111 13.177 2.191 1.00 88.25 189 GLU A CA 1
ATOM 1474 C C . GLU A 1 189 ? -5.770 12.792 0.745 1.00 88.25 189 GLU A C 1
ATOM 1476 O O . GLU A 1 189 ? -4.670 13.100 0.282 1.00 88.25 189 GLU A O 1
ATOM 1481 N N . PRO A 1 190 ? -6.675 12.111 0.020 1.00 87.50 190 PRO A N 1
ATOM 1482 C CA . PRO A 1 190 ? -6.389 11.716 -1.348 1.00 87.50 190 PRO A CA 1
ATOM 1483 C C . PRO A 1 190 ? -6.233 12.933 -2.266 1.00 87.50 190 PRO A C 1
ATOM 1485 O O . PRO A 1 190 ? -7.107 13.804 -2.302 1.00 87.50 190 PRO A O 1
ATOM 1488 N N . GLY A 1 191 ? -5.156 12.956 -3.054 1.00 85.69 191 GLY A N 1
ATOM 1489 C CA . GLY A 1 191 ? -4.937 13.971 -4.081 1.00 85.69 191 GLY A CA 1
ATOM 1490 C C . GLY A 1 191 ? -6.013 13.941 -5.173 1.00 85.69 191 GLY A C 1
ATOM 1491 O O . GLY A 1 191 ? -6.635 12.909 -5.447 1.00 85.69 191 GLY A O 1
ATOM 1492 N N . ARG A 1 192 ? -6.241 15.092 -5.818 1.00 83.62 192 ARG A N 1
ATOM 1493 C CA . ARG A 1 192 ? -7.257 15.239 -6.878 1.00 83.62 192 ARG A CA 1
ATOM 1494 C C . ARG A 1 192 ? -6.988 14.322 -8.072 1.00 83.62 192 ARG A C 1
ATOM 1496 O O . ARG A 1 192 ? -7.932 13.749 -8.612 1.00 83.62 192 ARG A O 1
ATOM 1503 N N . ASP A 1 193 ? -5.717 14.182 -8.433 1.00 85.75 193 ASP A N 1
ATOM 1504 C CA . ASP A 1 193 ? -5.267 13.471 -9.631 1.00 85.75 193 ASP A CA 1
ATOM 1505 C C . ASP A 1 193 ? -4.881 12.009 -9.337 1.00 85.75 193 ASP A C 1
ATOM 1507 O O . ASP A 1 193 ? -4.334 11.316 -10.191 1.00 85.75 193 ASP A O 1
ATOM 1511 N N . TRP A 1 194 ? -5.175 11.512 -8.129 1.00 91.00 194 TRP A N 1
ATOM 1512 C CA . TRP A 1 194 ? -4.877 10.130 -7.759 1.00 91.00 194 TRP A CA 1
ATOM 1513 C C . TRP A 1 194 ? -5.771 9.125 -8.504 1.00 91.00 194 TRP A C 1
ATOM 1515 O O . TRP A 1 194 ? -6.984 9.357 -8.658 1.00 91.00 194 TRP A O 1
ATOM 1525 N N . PRO A 1 195 ? -5.233 7.943 -8.859 1.00 91.62 195 PRO A N 1
ATOM 1526 C CA . PRO A 1 195 ? -6.032 6.811 -9.318 1.00 91.62 195 PRO A CA 1
ATOM 1527 C C . PRO A 1 195 ? -7.196 6.498 -8.364 1.00 91.62 195 PRO A C 1
ATOM 1529 O O . PRO A 1 195 ? -7.093 6.684 -7.146 1.00 91.62 195 PRO A O 1
ATOM 1532 N N . GLN A 1 196 ? -8.329 6.028 -8.900 1.00 92.56 196 GLN A N 1
ATOM 1533 C CA . GLN A 1 196 ? -9.499 5.673 -8.080 1.00 92.56 196 GLN A CA 1
ATOM 1534 C C . GLN A 1 196 ? -9.154 4.600 -7.038 1.00 92.56 196 GLN A C 1
ATOM 1536 O O . GLN A 1 196 ? -9.564 4.723 -5.882 1.00 92.56 196 GLN A O 1
ATOM 1541 N N . ASP A 1 197 ? -8.341 3.608 -7.416 1.00 93.25 197 ASP A N 1
ATOM 1542 C CA . ASP A 1 197 ? -7.814 2.592 -6.505 1.00 93.25 197 ASP A CA 1
ATOM 1543 C C . ASP A 1 197 ? -7.121 3.208 -5.293 1.00 93.25 197 ASP A C 1
ATOM 1545 O O . ASP A 1 197 ? -7.447 2.868 -4.157 1.00 93.25 197 ASP A O 1
ATOM 1549 N N . TRP A 1 198 ? -6.212 4.160 -5.510 1.00 93.81 198 TRP A N 1
ATOM 1550 C CA . TRP A 1 198 ? -5.455 4.766 -4.417 1.00 93.81 198 TRP A CA 1
ATOM 1551 C C . TRP A 1 198 ? -6.357 5.553 -3.475 1.00 93.81 198 TRP A C 1
ATOM 1553 O O . TRP A 1 198 ? -6.249 5.430 -2.253 1.00 93.81 198 TRP A O 1
ATOM 1563 N N . ARG A 1 199 ? -7.296 6.322 -4.040 1.00 93.88 199 ARG A N 1
ATOM 1564 C CA . ARG A 1 199 ? -8.275 7.100 -3.269 1.00 93.88 199 ARG A CA 1
ATOM 1565 C C . ARG A 1 199 ? -9.161 6.208 -2.404 1.00 93.88 199 ARG A C 1
ATOM 1567 O O . ARG A 1 199 ? -9.447 6.559 -1.259 1.00 93.88 199 ARG A O 1
ATOM 1574 N N . LEU A 1 200 ? -9.587 5.058 -2.921 1.00 95.06 200 LEU A N 1
ATOM 1575 C CA . LEU A 1 200 ? -10.326 4.073 -2.139 1.00 95.06 200 LEU A CA 1
ATOM 1576 C C . LEU A 1 200 ? -9.440 3.473 -1.041 1.00 95.06 200 LEU A C 1
ATOM 1578 O O . LEU A 1 200 ? -9.824 3.482 0.129 1.00 95.06 200 LEU A O 1
ATOM 1582 N N . LEU A 1 201 ? -8.255 2.976 -1.397 1.00 95.44 201 LEU A N 1
ATOM 1583 C CA . LEU A 1 201 ? -7.369 2.264 -0.478 1.00 95.44 201 LEU A CA 1
ATOM 1584 C C . LEU A 1 201 ? -6.935 3.147 0.698 1.00 95.44 201 LEU A C 1
ATOM 1586 O O . LEU A 1 201 ? -7.078 2.714 1.839 1.00 95.44 201 LEU A O 1
ATOM 1590 N N . VAL A 1 202 ? -6.531 4.402 0.471 1.00 94.75 202 VAL A N 1
ATOM 1591 C CA . VAL A 1 202 ? -6.136 5.322 1.558 1.00 94.75 202 VAL A CA 1
ATOM 1592 C C . VAL A 1 202 ? -7.300 5.633 2.515 1.00 94.75 202 VAL A C 1
ATOM 1594 O O . VAL A 1 202 ? -7.125 5.708 3.733 1.00 94.75 202 VAL A O 1
ATOM 1597 N N . ARG A 1 203 ? -8.536 5.714 2.003 1.00 93.94 203 ARG A N 1
ATOM 1598 C CA . ARG A 1 203 ? -9.737 5.874 2.842 1.00 93.94 203 ARG A CA 1
ATOM 1599 C C . ARG A 1 203 ? -10.023 4.622 3.664 1.00 93.94 203 ARG A C 1
ATOM 1601 O O . ARG A 1 203 ? -10.360 4.720 4.846 1.00 93.94 203 ARG A O 1
ATOM 1608 N N . LEU A 1 204 ? -9.845 3.440 3.076 1.00 95.00 204 LEU A N 1
ATOM 1609 C CA . LEU A 1 204 ? -9.955 2.175 3.802 1.00 95.00 204 LEU A CA 1
ATOM 1610 C C . LEU A 1 204 ? -8.858 2.038 4.873 1.00 95.00 204 LEU A C 1
ATOM 1612 O O . LEU A 1 204 ? -9.166 1.566 5.968 1.00 95.00 204 LEU A O 1
ATOM 1616 N N . GLN A 1 205 ? -7.631 2.516 4.620 1.00 93.50 205 GLN A N 1
ATOM 1617 C CA . GLN A 1 205 ? -6.556 2.595 5.625 1.00 93.50 205 GLN A CA 1
ATOM 1618 C C . GLN A 1 205 ? -6.945 3.489 6.812 1.00 93.50 205 GLN A C 1
ATOM 1620 O O . GLN A 1 205 ? -6.696 3.134 7.962 1.00 93.50 205 GLN A O 1
ATOM 1625 N N . ALA A 1 206 ? -7.623 4.615 6.560 1.00 91.25 206 ALA A N 1
ATOM 1626 C CA . ALA A 1 206 ? -8.179 5.481 7.606 1.00 91.25 206 ALA A CA 1
ATOM 1627 C C . ALA A 1 206 ? -9.388 4.857 8.347 1.00 91.25 206 ALA A C 1
ATOM 1629 O O . ALA A 1 206 ? -9.924 5.426 9.309 1.00 91.25 206 ALA A O 1
ATOM 1630 N N . GLY A 1 207 ? -9.836 3.673 7.919 1.00 90.69 207 GLY A N 1
ATOM 1631 C CA . GLY A 1 207 ? -10.993 2.972 8.459 1.00 90.69 207 GLY A CA 1
ATOM 1632 C C . GLY A 1 207 ? -12.319 3.640 8.093 1.00 90.69 207 GLY A C 1
ATOM 1633 O O . GLY A 1 207 ? -13.257 3.592 8.896 1.00 90.69 207 GLY A O 1
ATOM 1634 N N . ASP A 1 208 ? -12.402 4.301 6.936 1.00 93.00 208 ASP A N 1
ATOM 1635 C CA . ASP A 1 208 ? -13.642 4.880 6.424 1.00 93.00 208 ASP A CA 1
ATOM 1636 C C . ASP A 1 208 ? -14.546 3.795 5.818 1.00 93.00 208 ASP A C 1
ATOM 1638 O O . ASP A 1 208 ? -14.472 3.445 4.640 1.00 93.00 208 ASP A O 1
ATOM 1642 N N . ALA A 1 209 ? -15.454 3.273 6.641 1.00 92.25 209 ALA A N 1
ATOM 1643 C CA . ALA A 1 209 ? -16.424 2.270 6.216 1.00 92.25 209 ALA A CA 1
ATOM 1644 C C . ALA A 1 209 ? -17.449 2.788 5.185 1.00 92.25 209 ALA A C 1
ATOM 1646 O O . ALA A 1 209 ? -18.119 1.980 4.532 1.00 92.25 209 ALA A O 1
ATOM 1647 N N . LYS A 1 210 ? -17.609 4.114 5.030 1.00 93.94 210 LYS A N 1
ATOM 1648 C CA . LYS A 1 210 ? -18.560 4.683 4.062 1.00 93.94 210 LYS A CA 1
ATOM 1649 C C . LYS A 1 210 ? -18.078 4.489 2.628 1.00 93.94 210 LYS A C 1
ATOM 1651 O O . LYS A 1 210 ? -18.913 4.173 1.784 1.00 93.94 210 LYS A O 1
ATOM 1656 N N . ALA A 1 211 ? -16.763 4.527 2.398 1.00 94.25 211 ALA A N 1
ATOM 1657 C CA . ALA A 1 211 ? -16.144 4.319 1.086 1.00 94.25 211 ALA A CA 1
ATOM 1658 C C . ALA A 1 211 ? -16.565 2.993 0.415 1.00 94.25 211 ALA A C 1
ATOM 1660 O O . ALA A 1 211 ? -16.666 2.913 -0.805 1.00 94.25 211 ALA A O 1
ATOM 1661 N N . VAL A 1 212 ? -16.896 1.963 1.208 1.00 95.44 212 VAL A N 1
ATOM 1662 C CA . VAL A 1 212 ? -17.363 0.652 0.714 1.00 95.44 212 VAL A CA 1
ATOM 1663 C C . VAL A 1 212 ? -18.739 0.726 0.023 1.00 95.44 212 VAL A C 1
ATOM 1665 O O . VAL A 1 212 ? -19.045 -0.103 -0.837 1.00 95.44 212 VAL A O 1
ATOM 1668 N N . ALA A 1 213 ? -19.591 1.687 0.408 1.00 93.50 213 ALA A N 1
ATOM 1669 C CA . ALA A 1 213 ? -20.906 1.901 -0.215 1.00 93.50 213 ALA A CA 1
ATOM 1670 C C . ALA A 1 213 ? -20.845 2.721 -1.502 1.00 93.50 213 ALA A C 1
ATOM 1672 O O . ALA A 1 213 ? -21.822 2.728 -2.244 1.00 93.50 213 ALA A O 1
ATOM 1673 N N . GLU A 1 214 ? -19.756 3.445 -1.723 1.00 94.88 214 GLU A N 1
ATOM 1674 C CA . GLU A 1 214 ? -19.642 4.359 -2.849 1.00 94.88 214 GLU A CA 1
ATOM 1675 C C . GLU A 1 214 ? -19.419 3.595 -4.157 1.00 94.88 214 GLU A C 1
ATOM 1677 O O . GLU A 1 214 ? -19.057 2.407 -4.175 1.00 94.88 214 GLU A O 1
ATOM 1682 N N . GLU A 1 215 ? -19.691 4.283 -5.260 1.00 92.00 215 GLU A N 1
ATOM 1683 C CA . GLU A 1 215 ? -19.492 3.765 -6.606 1.00 92.00 215 GLU A CA 1
ATOM 1684 C C . GLU A 1 215 ? -18.066 4.062 -7.069 1.00 92.00 215 GLU A C 1
ATOM 1686 O O . GLU A 1 215 ? -17.592 5.191 -6.985 1.00 92.00 215 GLU A O 1
ATOM 1691 N N . TRP A 1 216 ? -17.398 3.019 -7.558 1.00 92.88 216 TRP A N 1
ATOM 1692 C CA . TRP A 1 216 ? -16.025 3.054 -8.050 1.00 92.88 216 TRP A CA 1
ATOM 1693 C C . TRP A 1 216 ? -16.005 2.321 -9.390 1.00 92.88 216 TRP A C 1
ATOM 1695 O O . TRP A 1 216 ? -16.369 1.141 -9.447 1.00 92.88 216 TRP A O 1
ATOM 1705 N N . SER A 1 217 ? -15.658 3.019 -10.469 1.00 87.88 217 SER A N 1
ATOM 1706 C CA . SER A 1 217 ? -15.762 2.496 -11.839 1.00 87.88 217 SER A CA 1
ATOM 1707 C C . SER A 1 217 ? -14.446 1.883 -12.320 1.00 87.88 217 SER A C 1
ATOM 1709 O O . SER A 1 217 ? -14.427 0.777 -12.871 1.00 87.88 217 SER A O 1
ATOM 1711 N N . GLU A 1 218 ? -13.342 2.568 -12.042 1.00 89.31 218 GLU A N 1
ATOM 1712 C CA . GLU A 1 218 ? -12.008 2.293 -12.583 1.00 89.31 218 GLU A CA 1
ATOM 1713 C C . GLU A 1 218 ? -11.119 1.702 -11.492 1.00 89.31 218 GLU A C 1
ATOM 1715 O O . GLU A 1 218 ? -10.171 2.331 -11.043 1.00 89.31 218 GLU A O 1
ATOM 1720 N N . LEU A 1 219 ? -11.489 0.511 -11.014 1.00 92.56 219 LEU A N 1
ATOM 1721 C CA . LEU A 1 219 ? -10.682 -0.239 -10.051 1.00 92.56 219 LEU A CA 1
ATOM 1722 C C . LEU A 1 219 ? -9.928 -1.383 -10.712 1.00 92.56 219 LEU A C 1
ATOM 1724 O O . LEU A 1 219 ? -10.547 -2.191 -11.427 1.00 92.56 219 LEU A O 1
ATOM 1728 N N . LEU A 1 220 ? -8.651 -1.508 -10.356 1.00 91.44 220 LEU A N 1
ATOM 1729 C CA . LEU A 1 220 ? -7.810 -2.659 -10.651 1.00 91.44 220 LEU A CA 1
ATOM 1730 C C . LEU A 1 220 ? -8.412 -3.952 -10.058 1.00 91.44 220 LEU A C 1
ATOM 1732 O O . LEU A 1 220 ? -9.076 -3.923 -9.011 1.00 91.44 220 LEU A O 1
ATOM 1736 N N . PRO A 1 221 ? -8.182 -5.126 -10.682 1.00 93.19 221 PRO A N 1
ATOM 1737 C CA . PRO A 1 221 ? -8.786 -6.386 -10.242 1.00 93.19 221 PRO A CA 1
ATOM 1738 C C . PRO A 1 221 ? -8.562 -6.750 -8.758 1.00 93.19 221 PRO A C 1
ATOM 1740 O O . PRO A 1 221 ? -9.526 -7.187 -8.117 1.00 93.19 221 PRO A O 1
ATOM 1743 N N . PRO A 1 222 ? -7.362 -6.561 -8.160 1.00 92.19 222 PRO A N 1
ATOM 1744 C CA . PRO A 1 222 ? -7.139 -6.854 -6.742 1.00 92.19 222 PRO A CA 1
ATOM 1745 C C . PRO A 1 222 ? -7.987 -5.979 -5.810 1.00 92.19 222 PRO A C 1
ATOM 1747 O O . PRO A 1 222 ? -8.653 -6.498 -4.909 1.00 92.19 222 PRO A O 1
ATOM 1750 N N . THR A 1 223 ? -8.026 -4.669 -6.063 1.00 94.88 223 THR A N 1
ATOM 1751 C CA . THR A 1 223 ? -8.818 -3.703 -5.290 1.00 94.88 223 THR A CA 1
ATOM 1752 C C . THR A 1 223 ? -10.308 -3.972 -5.434 1.00 94.88 223 THR A C 1
ATOM 1754 O O . THR A 1 223 ? -11.043 -3.959 -4.446 1.00 94.88 223 THR A O 1
ATOM 1757 N N . ARG A 1 224 ? -10.765 -4.287 -6.652 1.00 95.25 224 ARG A N 1
ATOM 1758 C CA . ARG A 1 224 ? -12.161 -4.646 -6.925 1.00 95.25 224 ARG A CA 1
ATOM 1759 C C . ARG A 1 224 ? -12.582 -5.881 -6.131 1.00 95.25 224 ARG A C 1
ATOM 1761 O O . ARG A 1 224 ? -13.607 -5.849 -5.455 1.00 95.25 224 ARG A O 1
ATOM 1768 N N . LYS A 1 225 ? -11.754 -6.932 -6.124 1.00 95.00 225 LYS A N 1
ATOM 1769 C CA . LYS A 1 225 ? -11.998 -8.151 -5.338 1.00 95.00 225 LYS A CA 1
ATOM 1770 C C . LYS A 1 225 ? -12.080 -7.859 -3.836 1.00 95.00 225 LYS A C 1
ATOM 1772 O O . LYS A 1 225 ? -12.953 -8.404 -3.160 1.00 95.00 225 LYS A O 1
ATOM 1777 N N . LEU A 1 226 ? -11.200 -6.999 -3.315 1.00 96.00 226 LEU A N 1
ATOM 1778 C CA . LEU A 1 226 ? -11.252 -6.562 -1.919 1.00 96.00 226 LEU A CA 1
ATOM 1779 C C . LEU A 1 226 ? -12.547 -5.796 -1.620 1.00 96.00 226 LEU A C 1
ATOM 1781 O O . LEU A 1 226 ? -13.234 -6.114 -0.648 1.00 96.00 226 LEU A O 1
ATOM 1785 N N . LEU A 1 227 ? -12.900 -4.815 -2.453 1.00 96.69 227 LEU A N 1
ATOM 1786 C CA . LEU A 1 227 ? -14.112 -4.015 -2.293 1.00 96.69 227 LEU A CA 1
ATOM 1787 C C . LEU A 1 227 ? -15.369 -4.892 -2.312 1.00 96.69 227 LEU A C 1
ATOM 1789 O O . LEU A 1 227 ? -16.245 -4.733 -1.461 1.00 96.69 227 LEU A O 1
ATOM 1793 N N . ASP A 1 228 ? -15.446 -5.849 -3.234 1.00 95.75 228 ASP A N 1
ATOM 1794 C CA . ASP A 1 228 ? -16.566 -6.782 -3.322 1.00 95.75 228 ASP A CA 1
ATOM 1795 C C . ASP A 1 228 ? -16.652 -7.680 -2.085 1.00 95.75 228 ASP A C 1
ATOM 1797 O O . ASP A 1 228 ? -17.741 -7.843 -1.528 1.00 95.75 228 ASP A O 1
ATOM 1801 N N . ALA A 1 229 ? -15.521 -8.187 -1.580 1.00 95.88 229 ALA A N 1
ATOM 1802 C CA . ALA A 1 229 ? -15.485 -8.936 -0.326 1.00 95.88 229 ALA A CA 1
ATOM 1803 C C . ALA A 1 229 ? -16.000 -8.089 0.851 1.00 95.88 229 ALA A C 1
ATOM 1805 O O . ALA A 1 229 ? -16.873 -8.538 1.595 1.00 95.88 229 ALA A O 1
ATOM 1806 N N . LEU A 1 230 ? -15.556 -6.833 0.981 1.00 96.94 230 LEU A N 1
ATOM 1807 C CA . LEU A 1 230 ? -16.057 -5.907 2.004 1.00 96.94 230 LEU A CA 1
ATOM 1808 C C . LEU A 1 230 ? -17.562 -5.636 1.836 1.00 96.94 230 LEU A C 1
ATOM 1810 O O . LEU A 1 230 ? -18.307 -5.630 2.817 1.00 96.94 230 LEU A O 1
ATOM 1814 N N . ARG A 1 231 ? -18.065 -5.490 0.607 1.00 96.44 231 ARG A N 1
ATOM 1815 C CA . ARG A 1 231 ? -19.508 -5.357 0.339 1.00 96.44 231 ARG A CA 1
ATOM 1816 C C . ARG A 1 231 ? -20.291 -6.614 0.728 1.00 96.44 231 ARG A C 1
ATOM 1818 O O . ARG A 1 231 ? -21.424 -6.496 1.198 1.00 96.44 231 ARG A O 1
ATOM 1825 N N . VAL A 1 232 ? -19.729 -7.817 0.573 1.00 95.56 232 VAL A N 1
ATOM 1826 C CA . VAL A 1 232 ? -20.338 -9.055 1.098 1.00 95.56 232 VAL A CA 1
ATOM 1827 C C . VAL A 1 232 ? -20.383 -9.027 2.625 1.00 95.56 232 VAL A C 1
ATOM 1829 O O . VAL A 1 232 ? -21.453 -9.270 3.188 1.00 95.56 232 VAL A O 1
ATOM 1832 N N . VAL A 1 233 ? -19.284 -8.663 3.294 1.00 96.25 233 VAL A N 1
ATOM 1833 C CA . VAL A 1 233 ? -19.240 -8.537 4.763 1.00 96.25 233 VAL A CA 1
ATOM 1834 C C . VAL A 1 233 ? -20.298 -7.554 5.250 1.00 96.25 233 VAL A C 1
ATOM 1836 O O . VAL A 1 233 ? -21.048 -7.855 6.173 1.00 96.25 233 VAL A O 1
ATOM 1839 N N . ARG A 1 234 ? -20.424 -6.396 4.595 1.00 95.25 234 ARG A N 1
ATOM 1840 C CA . ARG A 1 234 ? -21.425 -5.386 4.951 1.00 95.25 234 ARG A CA 1
ATOM 1841 C C . ARG A 1 234 ? -22.859 -5.906 4.851 1.00 95.25 234 ARG A C 1
ATOM 1843 O O . ARG A 1 234 ? -23.692 -5.541 5.674 1.00 95.25 234 ARG A O 1
ATOM 1850 N N . ARG A 1 235 ? -23.154 -6.728 3.841 1.00 94.12 235 ARG A N 1
ATOM 1851 C CA . ARG A 1 235 ? -24.496 -7.290 3.618 1.00 94.12 235 ARG A CA 1
ATOM 1852 C C . ARG A 1 235 ? -24.825 -8.443 4.563 1.00 94.12 235 ARG A C 1
ATOM 1854 O O . ARG A 1 235 ? -25.968 -8.566 4.982 1.00 94.12 235 ARG A O 1
ATOM 1861 N N . THR A 1 236 ? -23.849 -9.296 4.860 1.00 93.75 236 THR A N 1
ATOM 1862 C CA . THR A 1 236 ? -24.070 -10.567 5.573 1.00 93.75 236 THR A CA 1
ATOM 1863 C C . THR A 1 236 ? -23.703 -10.506 7.055 1.00 93.75 236 THR A C 1
ATOM 1865 O O . THR A 1 236 ? -24.223 -11.284 7.849 1.00 93.75 236 THR A O 1
ATOM 1868 N N . GLY A 1 237 ? -22.810 -9.593 7.443 1.00 93.25 237 GLY A N 1
ATOM 1869 C CA . GLY A 1 237 ? -22.193 -9.558 8.770 1.00 93.25 237 GLY A CA 1
ATOM 1870 C C . GLY A 1 237 ? -21.177 -10.679 9.016 1.00 93.25 237 GLY A C 1
ATOM 1871 O O . GLY A 1 237 ? -20.673 -10.799 10.136 1.00 93.25 237 GLY A O 1
ATOM 1872 N N . GLU A 1 238 ? -20.867 -11.493 8.004 1.00 94.50 238 GLU A N 1
ATOM 1873 C CA . GLU A 1 238 ? -19.925 -12.608 8.099 1.00 94.50 238 GLU A CA 1
ATOM 1874 C C . GLU A 1 238 ? -18.627 -12.275 7.365 1.00 94.50 238 GLU A C 1
ATOM 1876 O O . GLU A 1 238 ? -18.654 -11.793 6.233 1.00 94.50 238 GLU A O 1
ATOM 1881 N N . VAL A 1 239 ? -17.486 -12.510 8.021 1.00 94.31 239 VAL A N 1
ATOM 1882 C CA . VAL A 1 239 ? -16.156 -12.237 7.465 1.00 94.31 239 VAL A CA 1
ATOM 1883 C C . VAL A 1 239 ? -15.530 -13.509 6.887 1.00 94.31 239 VAL A C 1
ATOM 1885 O O . VAL A 1 239 ? -15.316 -14.460 7.645 1.00 94.31 239 VAL A O 1
ATOM 1888 N N . PRO A 1 240 ? -15.184 -13.509 5.586 1.00 93.50 240 PRO A N 1
ATOM 1889 C CA . PRO A 1 240 ? -14.358 -14.533 4.956 1.00 93.50 240 PRO A CA 1
ATOM 1890 C C . PRO A 1 240 ? -13.009 -14.730 5.657 1.00 93.50 240 PRO A C 1
ATOM 1892 O O . PRO A 1 240 ? -12.389 -13.770 6.118 1.00 93.50 240 PRO A O 1
ATOM 1895 N N . ASP A 1 241 ? -12.528 -15.972 5.701 1.00 91.25 241 ASP A N 1
ATOM 1896 C CA . ASP A 1 241 ? -11.296 -16.343 6.411 1.00 91.25 241 ASP A CA 1
ATOM 1897 C C . ASP A 1 241 ? -10.052 -15.588 5.923 1.00 91.25 241 ASP A C 1
ATOM 1899 O O . ASP A 1 241 ? -9.165 -15.270 6.716 1.00 91.25 241 ASP A O 1
ATOM 1903 N N . ASP A 1 242 ? -10.000 -15.256 4.635 1.00 91.94 242 ASP A N 1
ATOM 1904 C CA . ASP A 1 242 ? -8.880 -14.555 4.016 1.00 91.94 242 ASP A CA 1
ATOM 1905 C C . ASP A 1 242 ? -8.771 -13.092 4.482 1.00 91.94 242 ASP A C 1
ATOM 1907 O O . ASP A 1 242 ? -7.662 -12.574 4.601 1.00 91.94 242 ASP A O 1
ATOM 1911 N N . LEU A 1 243 ? -9.897 -12.437 4.793 1.00 94.50 243 LEU A N 1
ATOM 1912 C CA . LEU A 1 243 ? -9.913 -11.096 5.384 1.00 94.50 243 LEU A CA 1
ATOM 1913 C C . LEU A 1 243 ? -9.580 -11.126 6.877 1.00 94.50 243 LEU A C 1
ATOM 1915 O O . LEU A 1 243 ? -8.913 -10.225 7.375 1.00 94.50 243 LEU A O 1
ATOM 1919 N N . VAL A 1 244 ? -10.028 -12.157 7.598 1.00 93.81 244 VAL A N 1
ATOM 1920 C CA . VAL A 1 244 ? -9.774 -12.270 9.043 1.00 93.81 244 VAL A CA 1
ATOM 1921 C C . VAL A 1 244 ? -8.326 -12.652 9.341 1.00 93.81 244 VAL A C 1
ATOM 1923 O O . VAL A 1 244 ? -7.815 -12.311 10.408 1.00 93.81 244 VAL A O 1
ATOM 1926 N N . ALA A 1 245 ? -7.661 -13.351 8.421 1.00 93.38 245 ALA A N 1
ATOM 1927 C CA . ALA A 1 245 ? -6.249 -13.693 8.547 1.00 93.38 245 ALA A CA 1
ATOM 1928 C C . ALA A 1 245 ? -5.345 -12.452 8.674 1.00 93.38 245 ALA A C 1
ATOM 1930 O O . ALA A 1 245 ? -4.298 -12.533 9.313 1.00 93.38 245 ALA A O 1
ATOM 1931 N N . ASP A 1 246 ? -5.757 -11.307 8.120 1.00 94.25 246 ASP A N 1
ATOM 1932 C CA . ASP A 1 246 ? -5.052 -10.038 8.282 1.00 94.25 246 ASP A CA 1
ATOM 1933 C C . ASP A 1 246 ? -5.619 -9.233 9.463 1.00 94.25 246 ASP A C 1
ATOM 1935 O O . ASP A 1 246 ? -6.652 -8.566 9.364 1.00 94.25 246 ASP A O 1
ATOM 1939 N N . GLU A 1 247 ? -4.915 -9.271 10.599 1.00 94.06 247 GLU A N 1
ATOM 1940 C CA . GLU A 1 247 ? -5.316 -8.560 11.823 1.00 94.06 247 GLU A CA 1
ATOM 1941 C C . GLU A 1 247 ? -5.445 -7.048 11.610 1.00 94.06 247 GLU A C 1
ATOM 1943 O O . GLU A 1 247 ? -6.289 -6.406 12.234 1.00 94.06 247 GLU A O 1
ATOM 1948 N N . ARG A 1 248 ? -4.684 -6.468 10.676 1.00 93.44 248 ARG A N 1
ATOM 1949 C CA . ARG A 1 248 ? -4.694 -5.022 10.415 1.00 93.44 248 ARG A CA 1
ATOM 1950 C C . ARG A 1 248 ? -6.007 -4.554 9.777 1.00 93.44 248 ARG A C 1
ATOM 1952 O O . ARG A 1 248 ? -6.343 -3.378 9.865 1.00 93.44 248 ARG A O 1
ATOM 1959 N N . LEU A 1 249 ? -6.802 -5.465 9.205 1.00 94.56 249 LEU A N 1
ATOM 1960 C CA . LEU A 1 249 ? -8.137 -5.163 8.672 1.00 94.56 249 LEU A CA 1
ATOM 1961 C C . LEU A 1 249 ? -9.243 -5.186 9.733 1.00 94.56 249 LEU A C 1
ATOM 1963 O O . LEU A 1 249 ? -10.358 -4.729 9.471 1.00 94.56 249 LEU A O 1
ATOM 1967 N N . TRP A 1 250 ? -8.980 -5.699 10.937 1.00 94.31 250 TRP A N 1
ATOM 1968 C CA . TRP A 1 250 ? -10.031 -5.949 11.928 1.00 94.31 250 TRP A CA 1
ATOM 1969 C C . TRP A 1 250 ? -10.768 -4.681 12.367 1.00 94.31 250 TRP A C 1
ATOM 1971 O O . TRP A 1 250 ? -11.980 -4.721 12.575 1.00 94.31 250 TRP A O 1
ATOM 1981 N N . VAL A 1 251 ? -10.069 -3.545 12.451 1.00 93.31 251 VAL A N 1
ATOM 1982 C CA . VAL A 1 251 ? -10.678 -2.248 12.796 1.00 93.31 251 VAL A CA 1
ATOM 1983 C C . VAL A 1 251 ? -11.627 -1.775 11.694 1.00 93.31 251 VAL A C 1
ATOM 1985 O O . VAL A 1 251 ? -12.727 -1.308 11.990 1.00 93.31 251 VAL A O 1
ATOM 1988 N N . LEU A 1 252 ? -11.244 -1.929 10.423 1.00 94.81 252 LEU A N 1
ATOM 1989 C CA . LEU A 1 252 ? -12.112 -1.605 9.290 1.00 94.81 252 LEU A CA 1
ATOM 1990 C C . LEU A 1 252 ? -13.370 -2.487 9.304 1.00 94.81 252 LEU A C 1
ATOM 1992 O O . LEU A 1 252 ? -14.480 -1.974 9.168 1.00 94.81 252 LEU A O 1
ATOM 1996 N N . LEU A 1 253 ? -13.211 -3.792 9.543 1.00 95.62 253 LEU A N 1
ATOM 1997 C CA . LEU A 1 253 ? -14.323 -4.744 9.638 1.00 95.62 253 LEU A CA 1
ATOM 1998 C C . LEU A 1 253 ? -15.275 -4.407 10.800 1.00 95.62 253 LEU A C 1
ATOM 2000 O O . LEU A 1 253 ? -16.492 -4.421 10.617 1.00 9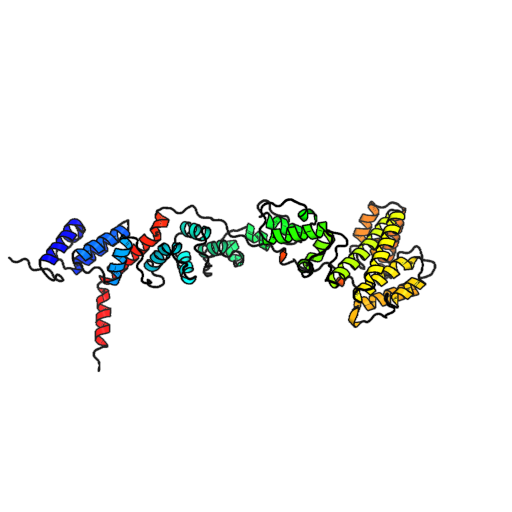5.62 253 LEU A O 1
ATOM 2004 N N . GLU A 1 254 ? -14.738 -4.038 11.971 1.00 94.25 254 GLU A N 1
ATOM 2005 C CA . GLU A 1 254 ? -15.524 -3.570 13.124 1.00 94.25 254 GLU A CA 1
ATOM 2006 C C . GLU A 1 254 ? -16.364 -2.331 12.786 1.00 94.25 254 GLU A C 1
ATOM 2008 O O . GLU A 1 254 ? -17.516 -2.216 13.216 1.00 94.25 254 GLU A O 1
ATOM 2013 N N . ARG A 1 255 ? -15.784 -1.380 12.045 1.00 93.06 255 ARG A N 1
ATOM 2014 C CA . ARG A 1 255 ? -16.465 -0.143 11.636 1.00 93.06 255 ARG A CA 1
ATOM 2015 C C . ARG A 1 255 ? -17.510 -0.386 10.553 1.00 93.06 255 ARG A C 1
ATOM 2017 O O . ARG A 1 255 ? -18.501 0.340 10.509 1.00 93.06 255 ARG A O 1
ATOM 2024 N N . LEU A 1 256 ? -17.298 -1.390 9.706 1.00 94.12 256 LEU A N 1
ATOM 2025 C CA . LEU A 1 256 ? -18.205 -1.739 8.621 1.00 94.12 256 LEU A CA 1
ATOM 2026 C C . 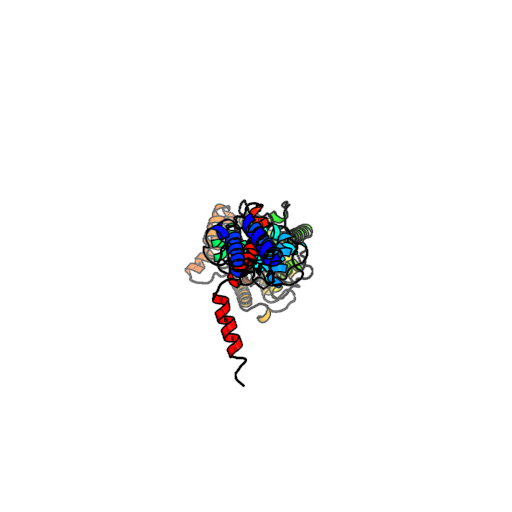LEU A 1 256 ? -19.521 -2.323 9.133 1.00 94.12 256 LEU A C 1
ATOM 2028 O O . LEU A 1 256 ? -20.588 -1.894 8.695 1.00 94.12 256 LEU A O 1
ATOM 2032 N N . VAL A 1 257 ? -19.448 -3.274 10.068 1.00 91.19 257 VAL A N 1
ATOM 2033 C CA . VAL A 1 257 ? -20.620 -3.862 10.728 1.00 91.19 257 VAL A CA 1
ATOM 2034 C C . VAL A 1 257 ? -20.324 -4.055 12.219 1.00 91.19 257 VAL A C 1
ATOM 2036 O O . VAL A 1 257 ? -19.534 -4.927 12.588 1.00 91.19 257 VAL A O 1
ATOM 2039 N N . PRO A 1 258 ? -20.978 -3.297 13.117 1.00 82.25 258 PRO A N 1
ATOM 2040 C CA . PRO A 1 258 ? -20.853 -3.533 14.550 1.00 82.25 258 PRO A CA 1
ATOM 2041 C C . PRO A 1 258 ? -21.332 -4.948 14.910 1.00 82.25 258 PRO A C 1
ATOM 2043 O O . PRO A 1 258 ? -22.501 -5.276 14.727 1.00 82.25 258 PRO A O 1
ATOM 2046 N N . GLY A 1 259 ? -20.437 -5.789 15.434 1.00 79.69 259 GLY A N 1
ATOM 2047 C CA . GLY A 1 259 ? -20.753 -7.187 15.764 1.00 79.69 259 GLY A CA 1
ATOM 2048 C C . GLY A 1 259 ? -20.545 -8.183 14.620 1.00 79.69 259 GLY A C 1
ATOM 2049 O O . GLY A 1 259 ? -21.076 -9.292 14.683 1.00 79.69 259 GLY A O 1
ATOM 2050 N N . VAL A 1 260 ? -19.774 -7.798 13.600 1.00 92.06 260 VAL A N 1
ATOM 2051 C CA . VAL A 1 260 ? -19.277 -8.700 12.557 1.00 92.06 260 VAL A CA 1
ATOM 2052 C C . VAL A 1 260 ? -18.621 -9.954 13.160 1.00 92.06 260 VAL A C 1
ATOM 2054 O O . VAL A 1 260 ? -18.000 -9.894 14.224 1.00 92.06 260 VAL A O 1
ATOM 2057 N N . ARG A 1 261 ? -18.759 -11.103 12.492 1.00 92.44 261 ARG A N 1
ATOM 2058 C CA . ARG A 1 261 ? -18.264 -12.398 12.988 1.00 92.44 261 ARG A CA 1
ATOM 2059 C C . ARG A 1 261 ? -17.590 -13.217 11.895 1.00 92.44 261 ARG A C 1
ATOM 2061 O O . ARG A 1 261 ? -17.950 -13.117 10.731 1.00 92.44 261 ARG A O 1
ATOM 2068 N N . SER A 1 262 ? -16.662 -14.077 12.283 1.00 93.44 262 SER A N 1
ATOM 2069 C CA . SER A 1 262 ? -16.095 -15.130 11.438 1.00 93.44 262 SER A CA 1
ATOM 2070 C C . SER A 1 262 ? -16.660 -16.488 11.852 1.00 93.44 262 SER A C 1
ATOM 2072 O O . SER A 1 262 ? -16.905 -16.727 13.036 1.00 93.44 262 SER A O 1
ATOM 2074 N N . THR A 1 263 ? -16.859 -17.400 10.905 1.00 89.31 263 THR A N 1
ATOM 2075 C CA . THR A 1 263 ? -17.297 -18.773 11.203 1.00 89.31 263 THR A CA 1
ATOM 2076 C C . THR A 1 263 ? -16.166 -19.620 11.790 1.00 89.31 263 THR A C 1
ATOM 2078 O O . THR A 1 263 ? -16.409 -20.444 12.672 1.00 89.31 263 THR A O 1
ATOM 2081 N N . SER A 1 264 ? -14.925 -19.388 11.356 1.00 89.50 264 SER A N 1
ATOM 2082 C CA . SER A 1 264 ? -13.762 -20.212 11.700 1.00 89.50 264 SER A CA 1
ATOM 2083 C C . SER A 1 264 ? -12.845 -19.562 12.751 1.00 89.50 264 SER A C 1
ATOM 2085 O O . SER A 1 264 ? -12.282 -20.249 13.611 1.00 89.50 264 SER A O 1
ATOM 2087 N N . ASN A 1 265 ? -12.707 -18.229 12.743 1.00 92.56 265 ASN A N 1
ATOM 2088 C CA . ASN A 1 265 ? -11.654 -17.553 13.495 1.00 92.56 265 ASN A CA 1
ATOM 2089 C C . ASN A 1 265 ? -12.109 -17.117 14.898 1.00 92.56 265 ASN A C 1
ATOM 2091 O O . ASN A 1 265 ? -12.650 -16.030 15.128 1.00 92.56 265 ASN A O 1
ATOM 2095 N N . ARG A 1 266 ? -11.821 -17.970 15.886 1.00 91.25 266 ARG A N 1
ATOM 2096 C CA . ARG A 1 266 ? -12.150 -17.717 17.301 1.00 91.25 266 ARG A CA 1
ATOM 2097 C C . ARG A 1 266 ? -11.397 -16.529 17.911 1.00 91.25 266 ARG A C 1
ATOM 2099 O O . ARG A 1 266 ? -11.928 -15.917 18.840 1.00 91.25 266 ARG A O 1
ATOM 2106 N N . LYS A 1 267 ? -10.185 -16.214 17.429 1.00 92.94 267 LYS A N 1
ATOM 2107 C CA . LYS A 1 267 ? -9.373 -15.092 17.936 1.00 92.94 267 LYS A CA 1
ATOM 2108 C C . LYS A 1 267 ? -10.038 -13.765 17.576 1.00 92.94 267 LYS A C 1
ATOM 2110 O O . LYS A 1 267 ? -10.291 -12.963 18.472 1.00 92.94 267 LYS A O 1
ATOM 2115 N N . PHE A 1 268 ? -10.406 -13.597 16.307 1.00 94.31 268 PHE A N 1
ATOM 2116 C CA . PHE A 1 268 ? -11.152 -12.440 15.818 1.00 94.31 268 PHE A CA 1
ATOM 2117 C C . PHE A 1 268 ? -12.483 -12.266 16.546 1.00 94.31 268 PHE A C 1
ATOM 2119 O O . PHE A 1 268 ? -12.748 -11.199 17.092 1.00 94.31 268 PHE A O 1
ATOM 2126 N N . ASN A 1 269 ? -13.279 -13.338 16.651 1.00 93.81 269 ASN A N 1
ATOM 2127 C CA . ASN A 1 269 ? -14.565 -13.296 17.354 1.00 93.81 269 ASN A CA 1
ATOM 2128 C C . ASN A 1 269 ? -14.418 -12.900 18.835 1.00 93.81 269 ASN A C 1
ATOM 2130 O O . ASN A 1 269 ? -15.269 -12.207 19.389 1.00 93.81 269 ASN A O 1
ATOM 2134 N N . GLY A 1 270 ? -13.332 -13.331 19.484 1.00 94.25 270 GLY A N 1
ATOM 2135 C CA . GLY A 1 270 ? -13.000 -12.903 20.839 1.00 94.25 270 GLY A CA 1
ATOM 2136 C C . GLY A 1 270 ? -12.644 -11.418 20.916 1.00 94.25 270 GLY A C 1
ATOM 2137 O O . GLY A 1 270 ? -13.185 -10.705 21.758 1.00 94.25 270 GLY A O 1
ATOM 2138 N N . TRP A 1 271 ? -11.774 -10.946 20.018 1.00 94.81 271 TRP A N 1
ATOM 2139 C CA . TRP A 1 271 ? -11.338 -9.548 19.956 1.00 94.81 271 TRP A CA 1
ATOM 2140 C C . TRP A 1 271 ? -12.507 -8.589 19.678 1.00 94.81 271 TRP A C 1
ATOM 2142 O O . TRP A 1 271 ? -12.727 -7.652 20.447 1.00 94.81 271 TRP A O 1
ATOM 2152 N N . ILE A 1 272 ? -13.321 -8.868 18.653 1.00 94.31 272 ILE A N 1
ATOM 2153 C CA . ILE A 1 272 ? -14.482 -8.038 18.297 1.00 94.31 272 ILE A CA 1
ATOM 2154 C C . ILE A 1 272 ? -15.541 -8.050 19.403 1.00 94.31 272 ILE A C 1
ATOM 2156 O O . ILE A 1 272 ? -16.130 -7.017 19.721 1.00 94.31 272 ILE A O 1
ATOM 2160 N N . GLY A 1 273 ? -15.757 -9.206 20.038 1.00 94.31 273 GLY A N 1
ATOM 2161 C CA . GLY A 1 273 ? -16.740 -9.360 21.102 1.00 94.31 273 GLY A CA 1
ATOM 2162 C C . GLY A 1 273 ? -16.369 -8.581 22.360 1.00 94.31 273 GLY A C 1
ATOM 2163 O O . GLY A 1 273 ? -17.218 -7.887 22.919 1.00 94.31 273 GLY A O 1
ATOM 2164 N N . VAL A 1 274 ? -15.099 -8.626 22.778 1.00 95.25 274 VAL A N 1
ATOM 2165 C CA . VAL A 1 274 ? -14.606 -7.810 23.898 1.00 95.25 274 VAL A CA 1
ATOM 2166 C C . VAL A 1 274 ? -14.734 -6.321 23.586 1.00 95.25 274 VAL A C 1
ATOM 2168 O O . VAL A 1 274 ? -15.191 -5.551 24.427 1.00 95.25 274 VAL A O 1
ATOM 2171 N N . ARG A 1 275 ? -14.389 -5.883 22.374 1.00 93.94 275 ARG A N 1
ATOM 2172 C CA . ARG A 1 275 ? -14.522 -4.466 22.005 1.00 93.94 275 ARG A CA 1
ATOM 2173 C C . ARG A 1 275 ? -15.973 -4.007 21.950 1.00 93.94 275 ARG A C 1
ATOM 2175 O O . ARG A 1 275 ? -16.282 -2.925 22.450 1.00 93.94 275 ARG A O 1
ATOM 2182 N N . ALA A 1 276 ? -16.877 -4.836 21.431 1.00 93.38 276 ALA A N 1
ATOM 2183 C CA . ALA A 1 276 ? -18.313 -4.572 21.463 1.00 93.38 276 ALA A CA 1
ATOM 2184 C C . ALA A 1 276 ? -18.830 -4.438 22.906 1.00 93.38 276 ALA A C 1
ATOM 2186 O O . ALA A 1 276 ? -19.601 -3.525 23.207 1.00 93.38 276 ALA A O 1
ATOM 2187 N N . LEU A 1 277 ? -18.352 -5.300 23.806 1.00 94.06 277 LEU A N 1
ATOM 2188 C CA . LEU A 1 277 ? -18.646 -5.256 25.234 1.00 94.06 277 LEU A CA 1
ATOM 2189 C C . LEU A 1 277 ? -18.151 -3.950 25.881 1.00 94.06 277 LEU A C 1
ATOM 2191 O O . LEU A 1 277 ? -18.945 -3.230 26.484 1.00 94.06 277 LEU A O 1
ATOM 2195 N N . LEU A 1 278 ? -16.877 -3.590 25.698 1.00 93.31 278 LEU A N 1
ATOM 2196 C CA . LEU A 1 278 ? -16.300 -2.346 26.226 1.00 93.31 278 LEU A CA 1
ATOM 2197 C C . LEU A 1 278 ? -17.008 -1.102 25.668 1.00 93.31 278 LEU A C 1
ATOM 2199 O O . LEU A 1 278 ? -17.279 -0.150 26.402 1.00 93.31 278 LEU A O 1
ATOM 2203 N N . ARG A 1 279 ? -17.367 -1.115 24.378 1.00 92.69 279 ARG A N 1
ATOM 2204 C CA . ARG A 1 279 ? -18.142 -0.045 23.739 1.00 92.69 279 ARG A CA 1
ATOM 2205 C C . ARG A 1 279 ? -19.528 0.089 24.366 1.00 92.69 279 ARG A C 1
ATOM 2207 O O . ARG A 1 279 ? -19.952 1.210 24.634 1.00 92.69 279 ARG A O 1
ATOM 2214 N N . ALA A 1 280 ? -20.219 -1.019 24.634 1.00 93.69 280 ALA A N 1
ATOM 2215 C CA . ALA A 1 280 ? -21.521 -0.998 25.296 1.00 93.69 280 ALA A CA 1
ATOM 2216 C C . ALA A 1 280 ? -21.438 -0.374 26.700 1.00 93.69 280 ALA A C 1
ATOM 2218 O O . ALA A 1 280 ? -22.274 0.462 27.035 1.00 93.69 280 ALA A O 1
ATOM 2219 N N . VAL A 1 281 ? -20.396 -0.691 27.479 1.00 94.31 281 VAL A N 1
ATOM 2220 C CA . VAL A 1 281 ? -20.161 -0.079 28.800 1.00 94.31 281 VAL A CA 1
ATOM 2221 C C . VAL A 1 281 ? -19.893 1.426 28.685 1.00 94.31 281 VAL A C 1
ATOM 2223 O O . VAL A 1 281 ? -20.484 2.218 29.417 1.00 94.31 281 VAL A O 1
ATOM 2226 N N . ARG A 1 282 ? -19.060 1.862 27.732 1.00 93.81 282 ARG A N 1
ATOM 2227 C CA . ARG A 1 282 ? -18.814 3.298 27.494 1.00 93.81 282 ARG A CA 1
ATOM 2228 C C . ARG A 1 282 ? -20.095 4.044 27.111 1.00 93.81 282 ARG A C 1
ATOM 2230 O O . ARG A 1 282 ? -20.361 5.122 27.637 1.00 93.81 282 ARG A O 1
ATOM 2237 N N . LEU A 1 283 ? -20.912 3.458 26.232 1.00 93.56 283 LEU A N 1
ATOM 2238 C CA . LEU A 1 283 ? -22.203 4.028 25.838 1.00 93.56 283 LEU A CA 1
ATOM 2239 C C . LEU A 1 283 ? -23.205 4.062 27.001 1.00 93.56 283 LEU A C 1
ATOM 2241 O O . LEU A 1 283 ? -23.968 5.017 27.098 1.00 93.56 283 LEU A O 1
ATOM 2245 N N . MET A 1 284 ? -23.176 3.073 27.898 1.00 95.12 284 MET A N 1
ATOM 2246 C CA . MET A 1 284 ? -23.961 3.086 29.137 1.00 95.12 284 MET A CA 1
ATOM 2247 C C . MET A 1 284 ? -23.577 4.282 30.017 1.00 95.12 284 MET A C 1
ATOM 2249 O O . MET A 1 284 ? -24.455 5.041 30.414 1.00 95.12 284 MET A O 1
ATOM 2253 N N . HIS A 1 285 ? -22.283 4.503 30.282 1.00 93.88 285 HIS A N 1
ATOM 2254 C CA . HIS A 1 285 ? -21.847 5.666 31.066 1.00 93.88 285 HIS A CA 1
ATOM 2255 C C . HIS A 1 285 ? -22.222 6.988 30.404 1.00 93.88 285 HIS A C 1
ATOM 2257 O O . HIS A 1 285 ? -22.693 7.896 31.084 1.00 93.88 285 HIS A O 1
ATOM 2263 N N . ARG A 1 286 ? -22.072 7.088 29.079 1.00 94.25 286 ARG A N 1
ATOM 2264 C CA . ARG A 1 286 ? -22.489 8.275 28.326 1.00 94.25 286 ARG A CA 1
ATOM 2265 C C . ARG A 1 286 ? -23.989 8.549 28.499 1.00 94.25 286 ARG A C 1
ATOM 2267 O O . ARG A 1 286 ? -24.341 9.699 28.737 1.00 94.25 286 ARG A O 1
ATOM 2274 N N . ALA A 1 287 ? -24.843 7.526 28.424 1.00 94.06 287 ALA A N 1
ATOM 2275 C CA . ALA A 1 287 ? -26.288 7.660 28.633 1.00 94.06 287 ALA A CA 1
ATOM 2276 C C . ALA A 1 287 ? -26.623 8.091 30.071 1.00 94.06 287 ALA A C 1
ATOM 2278 O O . ALA A 1 287 ? -27.344 9.068 30.267 1.00 94.06 287 ALA A O 1
ATOM 2279 N N . LEU A 1 288 ? -25.989 7.463 31.070 1.00 92.38 288 LEU A N 1
ATOM 2280 C CA . LEU A 1 288 ? -26.123 7.855 32.476 1.00 92.38 288 LEU A CA 1
ATOM 2281 C C . LEU A 1 288 ? -25.760 9.330 32.692 1.00 92.38 288 LEU A C 1
ATOM 2283 O O . LEU A 1 288 ? -26.434 10.026 33.443 1.00 92.38 288 LEU A O 1
ATOM 2287 N N . LEU A 1 289 ? -24.706 9.840 32.057 1.00 93.38 289 LEU A N 1
ATOM 2288 C CA . LEU A 1 289 ? -24.334 11.250 32.204 1.00 93.38 289 LEU A CA 1
ATOM 2289 C C . LEU A 1 289 ? -25.408 12.223 31.700 1.00 93.38 289 LEU A C 1
ATOM 2291 O O . LEU A 1 289 ? -25.478 13.324 32.228 1.00 93.38 289 LEU A O 1
ATOM 2295 N N . HIS A 1 290 ? -26.233 11.819 30.732 1.00 93.31 290 HIS A N 1
ATOM 2296 C CA . HIS A 1 290 ? -27.314 12.637 30.170 1.00 93.31 290 HIS A CA 1
ATOM 2297 C C . HIS A 1 290 ? -28.677 12.367 30.832 1.00 93.31 290 HIS A C 1
ATOM 2299 O O . HIS A 1 290 ? -29.695 12.839 30.335 1.00 93.31 290 HIS A O 1
ATOM 2305 N N . GLY A 1 291 ? -28.716 11.585 31.919 1.00 91.06 291 GLY A N 1
ATOM 2306 C CA . GLY A 1 291 ? -29.964 11.219 32.599 1.00 91.06 291 GLY A CA 1
ATOM 2307 C C . GLY A 1 291 ? -30.854 10.247 31.814 1.00 91.06 291 GLY A C 1
ATOM 2308 O O . GLY A 1 291 ? -32.019 10.080 32.158 1.00 91.06 291 GLY A O 1
ATOM 2309 N N . ASP A 1 292 ? -30.324 9.603 30.771 1.00 94.44 292 ASP A N 1
ATOM 2310 C CA . ASP A 1 292 ? -31.050 8.621 29.963 1.00 94.44 292 ASP A CA 1
ATOM 2311 C C . ASP A 1 292 ? -30.880 7.213 30.558 1.00 94.44 292 ASP A C 1
ATOM 2313 O O . ASP A 1 292 ? -30.071 6.393 30.104 1.00 94.44 292 ASP A O 1
ATOM 2317 N N . ASP A 1 293 ? -31.624 6.960 31.636 1.00 93.00 293 ASP A N 1
ATOM 2318 C CA . ASP A 1 293 ? -31.571 5.697 32.377 1.00 93.00 293 ASP A CA 1
ATOM 2319 C C . ASP A 1 293 ? -32.102 4.509 31.551 1.00 93.00 293 ASP A C 1
ATOM 2321 O O . ASP A 1 293 ? -31.627 3.382 31.717 1.00 93.00 293 ASP A O 1
ATOM 2325 N N . GLU A 1 294 ? -33.032 4.743 30.617 1.00 95.81 294 GLU A N 1
ATOM 2326 C CA . GLU A 1 294 ? -33.565 3.702 29.729 1.00 95.81 294 GLU A CA 1
ATOM 2327 C C . GLU A 1 294 ? -32.487 3.210 28.758 1.00 95.81 294 GLU A C 1
ATOM 2329 O O . GLU A 1 294 ? -32.206 2.006 28.688 1.00 95.81 294 GLU A O 1
ATOM 2334 N N . THR A 1 295 ? -31.813 4.131 28.058 1.00 95.06 295 THR A N 1
ATOM 2335 C CA . THR A 1 295 ? -30.697 3.769 27.182 1.00 95.06 295 THR A CA 1
ATOM 2336 C C . THR A 1 295 ? -29.563 3.150 27.988 1.00 95.06 295 THR A C 1
ATOM 2338 O O . THR A 1 295 ? -28.980 2.156 27.547 1.00 95.06 295 THR A O 1
ATOM 2341 N N . ALA A 1 296 ? -29.246 3.679 29.173 1.00 94.00 296 ALA A N 1
ATOM 2342 C CA . ALA A 1 296 ? -28.218 3.105 30.034 1.00 94.00 296 ALA A CA 1
ATOM 2343 C C . ALA A 1 296 ? -28.519 1.640 30.385 1.00 94.00 296 ALA A C 1
ATOM 2345 O O . ALA A 1 296 ? -27.667 0.769 30.185 1.00 94.00 296 ALA A O 1
ATOM 2346 N N . GLU A 1 297 ? -29.741 1.341 30.825 1.00 94.75 297 GLU A N 1
ATOM 2347 C CA . GLU A 1 297 ? -30.162 -0.019 31.155 1.00 94.75 297 GLU A CA 1
ATOM 2348 C C . GLU A 1 297 ? -30.154 -0.934 29.923 1.00 94.75 297 GLU A C 1
ATOM 2350 O O . GLU A 1 297 ? -29.681 -2.074 29.986 1.00 94.75 297 GLU A O 1
ATOM 2355 N N . GLN A 1 298 ? -30.581 -0.433 28.762 1.00 95.69 298 GLN A N 1
ATOM 2356 C CA . GLN A 1 298 ? -30.519 -1.186 27.512 1.00 95.69 298 GLN A CA 1
ATOM 2357 C C . GLN A 1 298 ? -29.072 -1.524 27.113 1.00 95.69 298 GLN A C 1
ATOM 2359 O O . GLN A 1 298 ? -28.777 -2.651 26.689 1.00 95.69 298 GLN A O 1
ATOM 2364 N N . ARG A 1 299 ? -28.133 -0.582 27.276 1.00 95.12 299 ARG A N 1
ATOM 2365 C CA . ARG A 1 299 ? -26.699 -0.818 27.034 1.00 95.12 299 ARG A CA 1
ATOM 2366 C C . ARG A 1 299 ? -26.103 -1.785 28.054 1.00 95.12 299 ARG A C 1
ATOM 2368 O O . ARG A 1 299 ? -25.333 -2.657 27.650 1.00 95.12 299 ARG A O 1
ATOM 2375 N N . ARG A 1 300 ? -26.517 -1.716 29.323 1.00 94.94 300 ARG A N 1
ATOM 2376 C CA . ARG A 1 300 ? -26.134 -2.680 30.367 1.00 94.94 300 ARG A CA 1
ATOM 2377 C C . ARG A 1 300 ? -26.570 -4.100 30.006 1.00 94.94 300 ARG A C 1
ATOM 2379 O O . ARG A 1 300 ? -25.738 -5.004 29.980 1.00 94.94 300 ARG A O 1
ATOM 2386 N N . ARG A 1 301 ? -27.841 -4.307 29.644 1.00 94.12 301 ARG A N 1
ATOM 2387 C CA . ARG A 1 301 ? -28.363 -5.620 29.207 1.00 94.12 301 ARG A CA 1
ATOM 2388 C C . ARG A 1 301 ? -27.648 -6.145 27.966 1.00 94.12 301 ARG A C 1
ATOM 2390 O O . ARG A 1 301 ? -27.347 -7.337 27.880 1.00 94.12 301 ARG A O 1
ATOM 2397 N N . THR A 1 302 ? -27.333 -5.257 27.024 1.00 93.50 302 THR A N 1
ATOM 2398 C CA . THR A 1 302 ? -26.551 -5.602 25.829 1.00 93.50 302 THR A CA 1
ATOM 2399 C C . THR A 1 302 ? -25.158 -6.099 26.215 1.00 93.50 302 THR A C 1
ATOM 2401 O O . THR A 1 302 ? -24.748 -7.167 25.766 1.00 93.50 302 THR A O 1
ATOM 2404 N N . ALA A 1 303 ? -24.454 -5.374 27.090 1.00 94.50 303 ALA A N 1
ATOM 2405 C CA . ALA A 1 303 ? -23.143 -5.770 27.594 1.00 94.50 303 ALA A CA 1
ATOM 2406 C C . ALA A 1 303 ? -23.194 -7.137 28.302 1.00 94.50 303 ALA A C 1
ATOM 2408 O O . ALA A 1 303 ? -22.406 -8.021 27.978 1.00 94.50 303 ALA A O 1
ATOM 2409 N N . LEU A 1 304 ? -24.177 -7.365 29.178 1.00 93.44 304 LEU A N 1
ATOM 2410 C CA . LEU A 1 304 ? -24.375 -8.660 29.845 1.00 93.44 304 LEU A CA 1
ATOM 2411 C C . LEU A 1 304 ? -24.643 -9.800 28.850 1.00 93.44 304 LEU A C 1
ATOM 2413 O O . LEU A 1 304 ? -24.085 -10.888 28.981 1.00 93.44 304 LEU A O 1
ATOM 2417 N N . THR A 1 305 ? -25.443 -9.545 27.812 1.00 93.12 305 THR A N 1
ATOM 2418 C CA . THR A 1 305 ? -25.720 -10.526 26.751 1.00 93.12 305 THR A CA 1
ATOM 24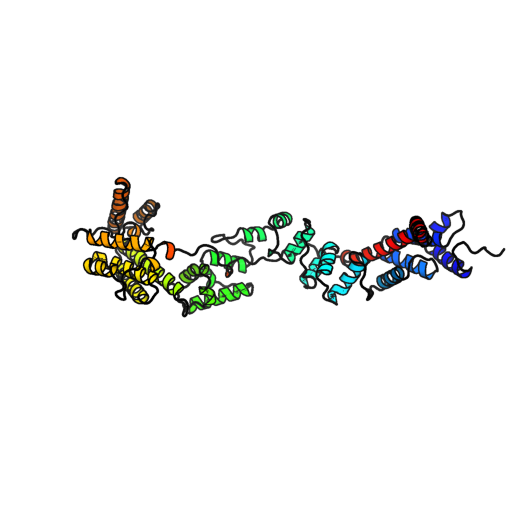19 C C . THR A 1 305 ? -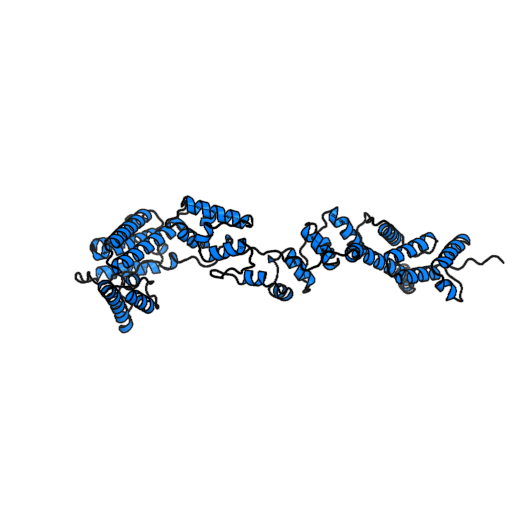24.454 -10.882 25.972 1.00 93.12 305 THR A C 1
ATOM 2421 O O . THR A 1 305 ? -24.214 -12.052 25.675 1.00 93.12 305 THR A O 1
ATOM 2424 N N . VAL A 1 306 ? -23.619 -9.889 25.647 1.00 92.31 306 VAL A N 1
ATOM 2425 C CA . VAL A 1 306 ? -22.332 -10.120 24.975 1.00 92.31 306 VAL A CA 1
ATOM 2426 C C . VAL A 1 306 ? -21.383 -10.891 25.892 1.00 92.31 306 VAL A C 1
ATOM 2428 O O . VAL A 1 306 ? -20.815 -11.889 25.456 1.00 92.31 306 VAL A O 1
ATOM 2431 N N . ALA A 1 307 ? -21.267 -10.509 27.167 1.00 92.62 307 ALA A N 1
ATOM 2432 C CA . ALA A 1 307 ? -20.442 -11.220 28.142 1.00 92.62 307 ALA A CA 1
ATOM 2433 C C . ALA A 1 307 ? -20.852 -12.700 28.270 1.00 92.62 307 ALA A C 1
ATOM 2435 O O . ALA A 1 307 ? -19.997 -13.584 28.231 1.00 92.62 307 ALA A O 1
ATOM 2436 N N . ALA A 1 308 ? -22.159 -12.988 28.305 1.00 91.06 308 ALA A N 1
ATOM 2437 C CA . ALA A 1 308 ? -22.678 -14.354 28.333 1.00 91.06 308 ALA A CA 1
ATOM 2438 C C . ALA A 1 308 ? -22.305 -15.165 27.078 1.00 91.06 308 ALA A C 1
ATOM 2440 O O . ALA A 1 308 ? -21.992 -16.348 27.187 1.00 91.06 308 ALA A O 1
ATOM 2441 N N . ARG A 1 309 ? -22.285 -14.550 25.887 1.00 90.62 309 ARG A N 1
ATOM 2442 C CA . ARG A 1 309 ? -21.841 -15.217 24.644 1.00 90.62 309 ARG A CA 1
ATOM 2443 C C . ARG A 1 309 ? -20.346 -15.533 24.661 1.00 90.62 309 ARG A C 1
ATOM 2445 O O . ARG A 1 309 ? -19.928 -16.569 24.151 1.00 90.62 309 ARG A O 1
ATOM 2452 N N . LEU A 1 310 ? -19.547 -14.670 25.284 1.00 91.75 310 LEU A N 1
ATOM 2453 C CA . LEU A 1 310 ? -18.095 -14.826 25.368 1.00 91.75 310 LEU A CA 1
ATOM 2454 C C . LEU A 1 310 ? -17.646 -15.929 26.336 1.00 91.75 310 LEU A C 1
ATOM 2456 O O . LEU A 1 310 ? -16.475 -16.307 26.316 1.00 91.75 310 LEU A O 1
ATOM 2460 N N . ARG A 1 311 ? -18.567 -16.513 27.114 1.00 86.88 311 ARG A N 1
ATOM 2461 C CA . ARG A 1 311 ? -18.291 -17.538 28.135 1.00 86.88 311 ARG A CA 1
ATOM 2462 C C . ARG A 1 311 ? -17.617 -18.818 27.632 1.00 86.88 311 ARG A C 1
ATOM 2464 O O . ARG A 1 311 ? -17.132 -19.583 28.450 1.00 86.88 311 ARG A O 1
ATOM 2471 N N . HIS A 1 312 ? -17.611 -19.067 26.322 1.00 86.12 312 HIS A N 1
ATOM 2472 C CA . HIS A 1 312 ? -17.018 -20.261 25.699 1.00 86.12 312 HIS A CA 1
ATOM 2473 C C . HIS A 1 312 ? -15.764 -19.957 24.860 1.00 86.12 312 HIS A C 1
ATOM 2475 O O . HIS A 1 312 ? -15.282 -20.813 24.118 1.00 86.12 312 HIS A O 1
ATOM 2481 N N . HIS A 1 313 ? -15.234 -18.734 24.941 1.00 91.25 313 HIS A N 1
ATOM 2482 C CA . HIS A 1 313 ? -14.019 -18.341 24.224 1.00 91.25 313 HIS A CA 1
ATOM 2483 C C . HIS A 1 313 ? -12.736 -18.729 24.984 1.00 91.25 313 HIS A C 1
ATOM 2485 O O . HIS A 1 313 ? -12.761 -19.389 26.022 1.00 91.25 313 HIS A O 1
ATOM 2491 N N . SER A 1 314 ? -11.572 -18.336 24.462 1.00 90.00 314 SER A N 1
ATOM 2492 C CA . SER A 1 314 ? -10.290 -18.515 25.153 1.00 90.00 314 SER A CA 1
ATOM 2493 C C . SER A 1 314 ? -10.294 -17.860 26.544 1.00 90.00 314 SER A C 1
ATOM 2495 O O . SER A 1 314 ? -11.048 -16.918 26.794 1.00 90.00 314 SER A O 1
ATOM 2497 N N . GLN A 1 315 ? -9.449 -18.346 27.466 1.00 89.69 315 GLN A N 1
ATOM 2498 C CA . GLN A 1 315 ? -9.373 -17.803 28.834 1.00 89.69 315 GLN A CA 1
ATOM 2499 C C . GLN A 1 315 ? -9.243 -16.269 28.886 1.00 89.69 315 GLN A C 1
ATOM 2501 O O . GLN A 1 315 ? -10.015 -15.662 29.622 1.00 89.69 315 GLN A O 1
ATOM 2506 N N . PRO A 1 316 ? -8.367 -15.617 28.094 1.00 92.00 316 PRO A N 1
ATOM 2507 C CA . PRO A 1 316 ? -8.287 -14.157 28.049 1.00 92.00 316 PRO A CA 1
ATOM 2508 C C . PRO A 1 316 ? -9.617 -13.443 27.811 1.00 92.00 316 PRO A C 1
ATOM 2510 O O . PRO A 1 316 ? -9.930 -12.469 28.486 1.00 92.00 316 PRO A O 1
ATOM 2513 N N . VAL A 1 317 ? -10.395 -13.935 26.847 1.00 94.00 317 VAL A N 1
ATOM 2514 C CA . VAL A 1 317 ? -11.680 -13.347 26.456 1.00 94.00 317 VAL A CA 1
ATOM 2515 C C . VAL A 1 317 ? -12.718 -13.575 27.550 1.00 94.00 317 VAL A C 1
ATOM 2517 O O . VAL A 1 317 ? -13.468 -12.663 27.888 1.00 94.00 317 VAL A O 1
ATOM 2520 N N . ARG A 1 318 ? -12.738 -14.779 28.134 1.00 93.25 318 ARG A N 1
ATOM 2521 C CA . ARG A 1 318 ? -13.656 -15.129 29.224 1.00 93.25 318 ARG A CA 1
ATOM 2522 C C . ARG A 1 318 ? -13.406 -14.293 30.469 1.00 93.25 318 ARG A C 1
ATOM 2524 O O . ARG A 1 318 ? -14.359 -13.769 31.027 1.00 93.25 318 ARG A O 1
ATOM 2531 N N . TRP A 1 319 ? -12.147 -14.116 30.860 1.00 94.31 319 TRP A N 1
ATOM 2532 C CA . TRP A 1 319 ? -11.786 -13.278 32.003 1.00 94.31 319 TRP A CA 1
ATOM 2533 C C . TRP A 1 319 ? -12.112 -11.805 31.780 1.00 94.31 319 TRP A C 1
ATOM 2535 O O . TRP A 1 319 ? -12.575 -11.142 32.701 1.00 94.31 319 TRP A O 1
ATOM 2545 N N . GLU A 1 320 ? -11.937 -11.297 30.562 1.00 95.44 320 GLU A N 1
ATOM 2546 C CA . GLU A 1 320 ? -12.347 -9.932 30.235 1.00 95.44 320 GLU A CA 1
ATOM 2547 C C . GLU A 1 320 ? -13.873 -9.767 30.310 1.00 95.44 320 GLU A C 1
ATOM 2549 O O . GLU A 1 320 ? -14.373 -8.835 30.940 1.00 95.44 320 GLU A O 1
ATOM 2554 N N . ALA A 1 321 ? -14.624 -10.714 29.739 1.00 94.81 321 ALA A N 1
ATOM 2555 C CA . ALA A 1 321 ? -16.082 -10.736 29.822 1.00 94.81 321 ALA A CA 1
ATOM 2556 C C . ALA A 1 321 ? -16.577 -10.802 31.274 1.00 94.81 321 ALA A C 1
ATOM 2558 O O . ALA A 1 321 ? -17.493 -10.074 31.655 1.00 94.81 321 ALA A O 1
ATOM 2559 N N . GLN A 1 322 ? -15.931 -11.636 32.085 1.00 93.62 322 GLN A N 1
ATOM 2560 C CA . GLN A 1 322 ? -16.231 -11.813 33.498 1.00 93.62 322 GLN A CA 1
ATOM 2561 C C . GLN A 1 322 ? -15.906 -10.557 34.320 1.00 93.62 322 GLN A C 1
ATOM 2563 O O . GLN A 1 322 ? -16.714 -10.143 35.148 1.00 93.62 322 GLN A O 1
ATOM 2568 N N . ASN A 1 323 ? -14.777 -9.894 34.053 1.00 95.31 323 ASN A N 1
ATOM 2569 C CA . ASN A 1 323 ? -14.408 -8.635 34.701 1.00 95.31 323 ASN A CA 1
ATOM 2570 C C . ASN A 1 323 ? -15.426 -7.525 34.417 1.00 95.31 323 ASN A C 1
ATOM 2572 O O . ASN A 1 323 ? -15.832 -6.803 35.325 1.00 95.31 323 ASN A O 1
ATOM 2576 N N . VAL A 1 324 ? -15.887 -7.412 33.168 1.00 95.19 324 VAL A N 1
ATOM 2577 C CA . VAL A 1 324 ? -16.954 -6.466 32.817 1.00 95.19 324 VAL A CA 1
ATOM 2578 C C . VAL A 1 324 ? -18.280 -6.862 33.468 1.00 95.19 324 VAL A C 1
ATOM 2580 O O . VAL A 1 324 ? -19.003 -5.990 33.941 1.00 95.19 324 VAL A O 1
ATOM 2583 N N . HIS A 1 325 ? -18.611 -8.153 33.539 1.00 94.38 325 HIS A N 1
ATOM 2584 C CA . HIS A 1 325 ? -19.816 -8.605 34.235 1.00 94.38 325 HIS A CA 1
ATOM 2585 C C . HIS A 1 325 ? -19.779 -8.202 35.719 1.00 94.38 325 HIS A C 1
ATOM 2587 O O . HIS A 1 325 ? -20.727 -7.584 36.204 1.00 94.38 325 HIS A O 1
ATOM 2593 N N . ALA A 1 326 ? -18.660 -8.451 36.402 1.00 94.12 326 ALA A N 1
ATOM 2594 C CA . ALA A 1 326 ? -18.438 -8.015 37.776 1.00 94.12 326 ALA A CA 1
ATOM 2595 C C . ALA A 1 326 ? -18.553 -6.488 37.917 1.00 94.12 326 ALA A C 1
ATOM 2597 O O . ALA A 1 326 ? -19.236 -6.006 38.816 1.00 94.12 326 ALA A O 1
ATOM 2598 N N . TYR A 1 327 ? -17.978 -5.714 36.991 1.00 94.38 327 TYR A N 1
ATOM 2599 C CA . TYR A 1 327 ? -18.102 -4.253 36.985 1.00 94.38 327 TYR A CA 1
ATOM 2600 C C . TYR A 1 327 ? -19.565 -3.782 36.934 1.00 94.38 327 TYR A C 1
ATOM 2602 O O . TYR A 1 327 ? -19.974 -2.916 37.706 1.00 94.38 327 TYR A O 1
ATOM 2610 N N . LEU A 1 328 ? -20.370 -4.371 36.045 1.00 92.69 328 LEU A N 1
ATOM 2611 C CA . LEU A 1 328 ? -21.776 -4.000 35.857 1.00 92.69 328 LEU A CA 1
ATOM 2612 C C . LEU A 1 328 ? -22.669 -4.379 37.048 1.00 92.69 328 LEU A C 1
ATOM 2614 O O . LEU A 1 328 ? -23.739 -3.792 37.219 1.00 92.69 328 LEU A O 1
ATOM 2618 N N . ARG A 1 329 ? -22.241 -5.355 37.855 1.00 90.31 329 ARG A N 1
ATOM 2619 C CA . ARG A 1 329 ? -22.947 -5.852 39.046 1.00 90.31 329 ARG A CA 1
ATOM 2620 C C . ARG A 1 329 ? -22.484 -5.170 40.335 1.00 90.31 329 ARG A C 1
ATOM 2622 O O . ARG A 1 329 ? -23.271 -5.057 41.273 1.00 90.31 329 ARG A O 1
ATOM 2629 N N . ALA A 1 330 ? -21.266 -4.626 40.364 1.00 88.44 330 ALA A N 1
ATOM 2630 C CA . ALA A 1 330 ? -20.601 -4.147 41.580 1.00 88.44 330 ALA A CA 1
ATOM 2631 C C . ALA A 1 330 ? -21.342 -3.029 42.333 1.00 88.44 330 ALA A C 1
ATOM 2633 O O . ALA A 1 330 ? -21.123 -2.844 43.529 1.00 88.44 330 ALA A O 1
ATOM 2634 N N . GLY A 1 331 ? -22.213 -2.274 41.658 1.00 79.50 331 GLY A N 1
ATOM 2635 C CA . GLY A 1 331 ? -23.047 -1.252 42.299 1.00 79.50 331 GLY A CA 1
ATOM 2636 C C . GLY A 1 331 ? -24.274 -1.798 43.042 1.00 79.50 331 GLY A C 1
ATOM 2637 O O . GLY A 1 331 ? -24.735 -1.165 43.989 1.00 79.50 331 GLY A O 1
ATOM 2638 N N . GLN A 1 332 ? -24.805 -2.950 42.621 1.00 80.94 332 GLN A N 1
ATOM 2639 C CA . GLN A 1 332 ? -26.059 -3.526 43.130 1.00 80.94 332 GLN A CA 1
ATOM 2640 C C . GLN A 1 332 ? -25.801 -4.767 43.996 1.00 80.94 332 GLN A C 1
ATOM 2642 O O . GLN A 1 332 ? -26.375 -4.898 45.074 1.00 80.94 332 GLN A O 1
ATOM 2647 N N . GLU A 1 333 ? -24.898 -5.639 43.544 1.00 86.12 333 GLU A N 1
ATOM 2648 C CA . GLU A 1 333 ? -24.638 -6.973 44.093 1.00 86.12 333 GLU A CA 1
ATOM 2649 C C . GLU A 1 333 ? -23.116 -7.159 44.297 1.00 86.12 333 GLU A C 1
ATOM 2651 O O . GLU A 1 333 ? -22.450 -7.861 43.527 1.00 86.12 333 GLU A O 1
ATOM 2656 N N . PRO A 1 334 ? -22.509 -6.505 45.311 1.00 82.62 334 PRO A N 1
ATOM 2657 C CA . PRO A 1 334 ? -21.055 -6.512 45.497 1.00 82.62 334 PRO A CA 1
ATOM 2658 C C . PRO A 1 334 ? -20.496 -7.907 45.818 1.00 82.62 334 PRO A C 1
ATOM 2660 O O . PRO A 1 334 ? -19.436 -8.262 45.311 1.00 82.62 334 PRO A O 1
ATOM 2663 N N . ALA A 1 335 ? -21.222 -8.724 46.591 1.00 85.44 335 ALA A N 1
ATOM 2664 C CA . ALA A 1 335 ? -20.812 -10.093 46.916 1.00 85.44 335 ALA A CA 1
ATOM 2665 C C . ALA A 1 335 ? -20.789 -11.007 45.677 1.00 85.44 335 ALA A C 1
ATOM 2667 O O . ALA A 1 335 ? -19.831 -11.751 45.474 1.00 85.44 335 ALA A O 1
ATOM 2668 N N . GLU A 1 336 ? -21.803 -10.909 44.810 1.00 88.38 336 GLU A N 1
ATOM 2669 C CA . GLU A 1 336 ? -21.839 -11.647 43.542 1.00 88.38 336 GLU A CA 1
ATOM 2670 C C . GLU A 1 336 ? -20.711 -11.186 42.615 1.00 88.38 336 GLU A C 1
ATOM 2672 O O . GLU A 1 336 ? -19.998 -12.004 42.041 1.00 88.38 336 GLU A O 1
ATOM 2677 N N . SER A 1 337 ? -20.478 -9.874 42.543 1.00 89.94 337 SER A N 1
ATOM 2678 C CA . SER A 1 337 ? -19.387 -9.292 41.754 1.00 89.94 337 SER A CA 1
ATOM 2679 C C . SER A 1 337 ? -18.017 -9.798 42.193 1.00 89.94 337 SER A C 1
ATOM 2681 O O . SER A 1 337 ? -17.167 -10.062 41.349 1.00 89.94 337 SER A O 1
ATOM 2683 N N . LEU A 1 338 ? -17.804 -9.965 43.500 1.00 89.88 338 LEU A N 1
ATOM 2684 C CA . LEU A 1 338 ? -16.564 -10.509 44.043 1.00 89.88 338 LEU A CA 1
ATOM 2685 C C . LEU A 1 338 ? -16.404 -11.992 43.681 1.00 89.88 338 LEU A C 1
ATOM 2687 O O . LEU A 1 338 ? -15.335 -12.378 43.212 1.00 89.88 338 LEU A O 1
ATOM 2691 N N . GLY A 1 339 ? -17.478 -12.784 43.773 1.00 88.81 339 GLY A N 1
ATOM 2692 C CA . GLY A 1 339 ? -17.494 -14.176 43.307 1.00 88.81 339 GLY A CA 1
ATOM 2693 C C . GLY A 1 339 ? -17.181 -14.311 41.811 1.00 88.81 339 GLY A C 1
ATOM 2694 O O . GLY A 1 339 ? -16.422 -15.195 41.412 1.00 88.81 339 GLY A O 1
ATOM 2695 N N . LEU A 1 340 ? -17.670 -13.382 40.980 1.00 90.38 340 LEU A N 1
ATOM 2696 C CA . LEU A 1 340 ? -17.351 -13.343 39.549 1.00 90.38 340 LEU A CA 1
ATOM 2697 C C . LEU A 1 340 ? -15.851 -13.099 39.284 1.00 90.38 340 LEU A C 1
ATOM 2699 O O . LEU A 1 340 ? -15.351 -13.529 38.251 1.00 90.38 340 LEU A O 1
ATOM 2703 N N . LEU A 1 341 ? -15.107 -12.450 40.185 1.00 91.38 341 LEU A N 1
ATOM 2704 C CA . LEU A 1 341 ? -13.662 -12.222 40.021 1.00 91.38 341 LEU A CA 1
ATOM 2705 C C . LEU A 1 341 ? -12.788 -13.396 40.492 1.00 91.38 341 LEU A C 1
ATOM 2707 O O . LEU A 1 341 ? -11.584 -13.401 40.226 1.00 91.38 341 LEU A O 1
ATOM 2711 N N . GLU A 1 342 ? -13.358 -14.378 41.190 1.00 88.75 342 GLU A N 1
ATOM 2712 C CA . GLU A 1 342 ? -12.627 -15.542 41.706 1.00 88.75 342 GLU A CA 1
ATOM 2713 C C . GLU A 1 342 ? -12.555 -16.686 40.695 1.00 88.75 342 GLU A C 1
ATOM 2715 O O . GLU A 1 342 ? -11.552 -17.402 40.632 1.00 88.75 342 GLU A O 1
ATOM 2720 N N . GLN A 1 343 ? -13.609 -16.845 39.895 1.00 86.19 343 GLN A N 1
ATOM 2721 C CA . GLN A 1 343 ? -13.753 -17.928 38.931 1.00 86.19 343 GLN A CA 1
ATOM 2722 C C . GLN A 1 343 ? -14.286 -17.398 37.599 1.00 86.19 343 GLN A C 1
ATOM 2724 O O . GLN A 1 343 ? -15.126 -16.497 37.557 1.00 86.19 343 GLN A O 1
ATOM 2729 N N . ASP A 1 344 ? -13.806 -17.978 36.498 1.00 77.81 344 ASP A N 1
ATOM 2730 C CA . ASP A 1 344 ? -14.371 -17.716 35.180 1.00 77.81 344 ASP A CA 1
ATOM 2731 C C . ASP A 1 344 ? -15.784 -18.316 35.047 1.00 77.81 344 ASP A C 1
ATOM 2733 O O . ASP A 1 344 ? -16.289 -19.008 35.932 1.00 77.81 344 ASP A O 1
ATOM 2737 N N . ALA A 1 345 ? -16.431 -18.080 33.905 1.00 74.88 345 ALA A N 1
ATOM 2738 C CA . ALA A 1 345 ? -17.782 -18.578 33.637 1.00 74.88 345 ALA A CA 1
ATOM 2739 C C . ALA A 1 345 ? -17.925 -20.121 33.631 1.00 74.88 345 ALA A C 1
ATOM 2741 O O . ALA A 1 345 ? -19.041 -20.623 33.514 1.00 74.88 345 ALA A O 1
ATOM 2742 N N . GLU A 1 346 ? -16.826 -20.875 33.730 1.00 79.44 346 GLU A N 1
ATOM 2743 C CA . GLU A 1 346 ? -16.802 -22.337 33.851 1.00 79.44 346 GLU A CA 1
ATOM 2744 C C . GLU A 1 346 ? -16.308 -22.808 35.233 1.00 79.44 346 GLU A C 1
ATOM 2746 O O . GLU A 1 346 ? -16.009 -23.988 35.411 1.00 79.44 346 GLU A O 1
ATOM 2751 N N . GLY A 1 347 ? -16.203 -21.908 36.214 1.00 79.75 347 GLY A N 1
ATOM 2752 C CA . GLY A 1 347 ? -15.756 -22.236 37.569 1.00 79.75 347 GLY A CA 1
ATOM 2753 C C . GLY A 1 347 ? -14.238 -22.397 37.701 1.00 79.75 347 GLY A C 1
ATOM 2754 O O . GLY A 1 347 ? -13.758 -22.934 38.699 1.00 79.75 347 GLY A O 1
ATOM 2755 N N . ARG A 1 348 ? -13.454 -21.977 36.698 1.00 82.69 348 ARG A N 1
ATOM 2756 C CA . ARG A 1 348 ? -11.997 -22.160 36.694 1.00 82.69 348 ARG A CA 1
ATOM 2757 C C . ARG A 1 348 ? -11.286 -20.927 37.256 1.00 82.69 348 ARG A C 1
ATOM 2759 O O . ARG A 1 348 ? -11.636 -19.812 36.871 1.00 82.69 348 ARG A O 1
ATOM 2766 N N . PRO A 1 349 ? -10.265 -21.094 38.116 1.00 85.56 349 PRO A N 1
ATOM 2767 C CA . PRO A 1 349 ? -9.485 -19.972 38.625 1.00 85.56 349 PRO A CA 1
ATOM 2768 C C . PRO A 1 349 ? -8.598 -19.359 37.527 1.00 85.56 349 PRO A C 1
ATOM 2770 O O . PRO A 1 349 ? -8.298 -20.016 36.520 1.00 85.56 349 PRO A O 1
ATOM 2773 N N . PRO A 1 350 ? -8.152 -18.103 37.699 1.00 86.19 350 PRO A N 1
ATOM 2774 C CA . PRO A 1 350 ? -7.303 -17.440 36.721 1.00 86.19 350 PRO A CA 1
ATOM 2775 C C . PRO A 1 350 ? -5.912 -18.087 36.714 1.00 86.19 350 PRO A C 1
ATOM 2777 O O . PRO A 1 350 ? -5.316 -18.318 37.766 1.00 86.19 350 PRO A O 1
ATOM 2780 N N . VAL A 1 351 ? -5.368 -18.349 35.522 1.00 87.06 351 VAL A N 1
ATOM 2781 C CA . VAL A 1 351 ? -4.040 -18.961 35.334 1.00 87.06 351 VAL A CA 1
ATOM 2782 C C . VAL A 1 351 ? -3.092 -17.931 34.720 1.00 87.06 351 VAL A C 1
ATOM 2784 O O . VAL A 1 351 ? -3.387 -17.361 33.665 1.00 87.06 351 VAL A O 1
ATOM 2787 N N . GLN A 1 352 ? -1.962 -17.659 35.382 1.00 86.62 352 GLN A N 1
ATOM 2788 C CA . GLN A 1 352 ? -1.057 -16.567 35.005 1.00 86.62 352 GLN A CA 1
ATOM 2789 C C . GLN A 1 352 ? -0.465 -16.758 33.604 1.00 86.62 352 GLN A C 1
ATOM 2791 O O . GLN A 1 352 ? -0.389 -15.789 32.849 1.00 86.62 352 GLN A O 1
ATOM 2796 N N . GLU A 1 353 ? -0.111 -17.988 33.232 1.00 87.62 353 GLU A N 1
ATOM 2797 C CA . GLU A 1 353 ? 0.467 -18.338 31.929 1.00 87.62 353 GLU A CA 1
ATOM 2798 C C . GLU A 1 353 ? -0.492 -18.031 30.770 1.00 87.62 353 GLU A C 1
ATOM 2800 O O . GLU A 1 353 ? -0.058 -17.687 29.674 1.00 87.62 353 GLU A O 1
ATOM 2805 N N . GLN A 1 354 ? -1.804 -18.122 31.005 1.00 86.00 354 GLN A N 1
ATOM 2806 C CA . GLN A 1 354 ? -2.823 -17.905 29.973 1.00 86.00 354 GLN A CA 1
ATOM 2807 C C . GLN A 1 354 ? -3.301 -16.450 29.934 1.00 86.00 354 GLN A C 1
ATOM 2809 O O . GLN A 1 354 ? -3.508 -15.873 28.862 1.00 86.00 354 GLN A O 1
ATOM 2814 N N . LEU A 1 355 ? -3.492 -15.844 31.108 1.00 85.38 355 LEU A N 1
ATOM 2815 C CA . LEU A 1 355 ? -4.045 -14.500 31.235 1.00 85.38 355 LEU A CA 1
ATOM 2816 C C . LEU A 1 355 ? -2.979 -13.415 31.001 1.00 85.38 355 LEU A C 1
ATOM 2818 O O . LEU A 1 355 ? -3.273 -12.396 30.369 1.00 85.38 355 LEU A O 1
ATOM 2822 N N . GLY A 1 356 ? -1.742 -13.680 31.432 1.00 90.25 356 GLY A N 1
ATOM 2823 C CA . GLY A 1 356 ? -0.624 -12.741 31.479 1.00 90.25 356 GLY A CA 1
ATOM 2824 C C . GLY A 1 356 ? -0.510 -12.040 32.838 1.00 90.25 356 GLY A C 1
ATOM 2825 O O . GLY A 1 356 ? -1.511 -11.757 33.500 1.00 90.25 356 GLY A O 1
ATOM 2826 N N . GLY A 1 357 ? 0.723 -11.722 33.251 1.00 91.19 357 GLY A N 1
ATOM 2827 C CA . GLY A 1 357 ? 1.010 -11.140 34.571 1.00 91.19 357 GLY A CA 1
ATOM 2828 C C . GLY A 1 357 ? 0.303 -9.804 34.836 1.00 91.19 357 GLY A C 1
ATOM 2829 O O . GLY A 1 357 ? -0.244 -9.605 35.918 1.00 91.19 357 GLY A O 1
ATOM 2830 N N . GLY A 1 358 ? 0.236 -8.917 33.836 1.00 91.75 358 GLY A N 1
ATOM 2831 C CA . GLY A 1 358 ? -0.431 -7.616 33.974 1.00 91.75 358 GLY A CA 1
ATOM 2832 C C . GLY A 1 358 ? -1.938 -7.734 34.225 1.00 91.75 358 GLY A C 1
ATOM 2833 O O . GLY A 1 358 ? -2.465 -7.113 35.144 1.00 91.75 358 GLY A O 1
ATOM 2834 N N . ALA A 1 359 ? -2.621 -8.591 33.465 1.00 93.00 359 ALA A N 1
ATOM 2835 C CA . ALA A 1 359 ? -4.055 -8.827 33.615 1.00 93.00 359 ALA A CA 1
ATOM 2836 C C . ALA A 1 359 ? -4.390 -9.518 34.947 1.00 93.00 359 ALA A C 1
ATOM 2838 O O . ALA A 1 359 ? -5.362 -9.153 35.603 1.00 93.00 359 ALA A O 1
ATOM 2839 N N . MET A 1 360 ? -3.539 -10.450 35.394 1.00 93.12 360 MET A N 1
ATOM 2840 C CA . MET A 1 360 ? -3.645 -11.067 36.719 1.00 93.12 360 MET A CA 1
ATOM 2841 C C . MET A 1 360 ? -3.500 -10.036 37.849 1.00 93.12 360 MET A C 1
ATOM 2843 O O . MET A 1 360 ? -4.276 -10.047 38.803 1.00 93.12 360 MET A O 1
ATOM 2847 N N . ALA A 1 361 ? -2.525 -9.127 37.751 1.00 92.94 361 ALA A N 1
ATOM 2848 C CA . ALA A 1 361 ? -2.342 -8.062 38.735 1.00 92.94 361 ALA A CA 1
ATOM 2849 C C . ALA A 1 361 ? -3.561 -7.128 38.790 1.00 92.94 361 ALA A C 1
ATOM 2851 O O . ALA A 1 361 ? -4.025 -6.784 39.876 1.00 92.94 361 ALA A O 1
ATOM 2852 N N . THR A 1 362 ? -4.123 -6.769 37.633 1.00 93.88 362 THR A N 1
ATOM 2853 C CA . THR A 1 362 ? -5.355 -5.972 37.553 1.00 93.88 362 THR A CA 1
ATOM 2854 C C . THR A 1 362 ? -6.551 -6.696 38.165 1.00 93.88 362 THR A C 1
ATOM 2856 O O . THR A 1 362 ? -7.281 -6.090 38.943 1.00 93.88 362 THR A O 1
ATOM 2859 N N . LEU A 1 363 ? -6.713 -7.996 37.907 1.00 93.94 363 LEU A N 1
ATOM 2860 C CA . LEU A 1 363 ? -7.777 -8.802 38.507 1.00 93.94 363 LEU A CA 1
ATOM 2861 C C . LEU A 1 363 ? -7.683 -8.817 40.043 1.00 93.94 363 LEU A C 1
ATOM 2863 O O . LEU A 1 363 ? -8.678 -8.588 40.730 1.00 93.94 363 LEU A O 1
ATOM 2867 N N . ARG A 1 364 ? -6.475 -9.016 40.590 1.00 92.94 364 ARG A N 1
ATOM 2868 C CA . ARG A 1 364 ? -6.228 -8.957 42.042 1.00 92.94 364 ARG A CA 1
ATOM 2869 C C . ARG A 1 364 ? -6.560 -7.580 42.615 1.00 92.94 364 ARG A C 1
ATOM 2871 O O . ARG A 1 364 ? -7.230 -7.510 43.639 1.00 92.94 364 ARG A O 1
ATOM 2878 N N . ARG A 1 365 ? -6.160 -6.499 41.933 1.00 93.06 365 ARG A N 1
ATOM 2879 C CA . ARG A 1 365 ? -6.505 -5.123 42.330 1.00 93.06 365 ARG A CA 1
ATOM 2880 C C . ARG A 1 365 ? -8.013 -4.884 42.336 1.00 93.06 365 ARG A C 1
ATOM 2882 O O . ARG A 1 365 ? -8.512 -4.329 43.306 1.00 93.06 365 ARG A O 1
ATOM 2889 N N . ASN A 1 366 ? -8.738 -5.341 41.315 1.00 94.44 366 ASN A N 1
ATOM 2890 C CA . ASN A 1 366 ? -10.197 -5.208 41.258 1.00 94.44 366 ASN A CA 1
ATOM 2891 C C . ASN A 1 366 ? -10.878 -5.959 42.411 1.00 94.44 366 ASN A C 1
ATOM 2893 O O . ASN A 1 366 ? -11.813 -5.432 43.012 1.00 94.44 366 ASN A O 1
ATOM 2897 N N . ARG A 1 367 ? -10.375 -7.148 42.772 1.00 92.75 367 ARG A N 1
ATOM 2898 C CA . ARG A 1 367 ? -10.864 -7.898 43.938 1.00 92.75 367 ARG A CA 1
ATOM 2899 C C . ARG A 1 367 ? -10.620 -7.135 45.240 1.00 92.75 367 ARG A C 1
ATOM 2901 O O . ARG A 1 367 ? -11.564 -6.928 45.991 1.00 92.75 367 ARG A O 1
ATOM 2908 N N . SER A 1 368 ? -9.391 -6.672 45.477 1.00 91.25 368 SER A N 1
ATOM 2909 C CA . SER A 1 368 ? -9.058 -5.871 46.664 1.00 91.25 368 SER A CA 1
ATOM 2910 C C . SER A 1 368 ? -9.861 -4.569 46.738 1.00 91.25 368 SER A C 1
ATOM 2912 O O . SER A 1 368 ? -10.266 -4.163 47.822 1.00 91.25 368 SER A O 1
ATOM 2914 N N . PHE A 1 369 ? -10.126 -3.933 45.593 1.00 90.25 369 PHE A N 1
ATOM 2915 C CA . PHE A 1 369 ? -10.951 -2.730 45.510 1.00 90.25 369 PHE A CA 1
ATOM 2916 C C . PHE A 1 369 ? -12.401 -2.993 45.935 1.00 90.25 369 PHE A C 1
ATOM 2918 O O . PHE A 1 369 ? -12.960 -2.193 46.678 1.00 90.25 369 PHE A O 1
ATOM 2925 N N . LEU A 1 370 ? -13.010 -4.099 45.492 1.00 88.56 370 LEU A N 1
ATOM 2926 C CA . LEU A 1 370 ? -14.373 -4.449 45.902 1.00 88.56 370 LEU A CA 1
ATOM 2927 C C . LEU A 1 370 ? -14.458 -4.862 47.374 1.00 88.56 370 LEU A C 1
ATOM 2929 O O . LEU A 1 370 ? -15.393 -4.446 48.052 1.00 88.56 370 LEU A O 1
ATOM 2933 N N . ASP A 1 371 ? -13.492 -5.644 47.859 1.00 86.81 371 ASP A N 1
ATOM 2934 C CA . ASP A 1 371 ? -13.456 -6.134 49.243 1.00 86.81 371 ASP A CA 1
ATOM 2935 C C . ASP A 1 371 ? -13.276 -4.987 50.254 1.00 86.81 371 ASP A C 1
ATOM 2937 O O . ASP A 1 371 ? -13.936 -4.928 51.288 1.00 86.81 371 ASP A O 1
ATOM 2941 N N . GLY A 1 372 ? -12.431 -4.008 49.913 1.00 82.50 372 GLY A N 1
ATOM 2942 C CA . GLY A 1 372 ? -12.171 -2.831 50.742 1.00 82.50 372 GLY A CA 1
ATOM 2943 C C . GLY A 1 372 ? -13.219 -1.718 50.644 1.00 82.50 372 GLY A C 1
ATOM 2944 O O . GLY A 1 372 ? -13.054 -0.684 51.296 1.00 82.50 372 GLY A O 1
ATOM 2945 N N . ARG A 1 373 ? -14.272 -1.869 49.827 1.00 76.62 373 ARG A N 1
ATOM 2946 C CA . ARG A 1 373 ? -15.222 -0.779 49.558 1.00 76.62 373 ARG A CA 1
ATOM 2947 C C . ARG A 1 373 ? -16.212 -0.587 50.722 1.00 76.62 373 ARG A C 1
ATOM 2949 O O . ARG A 1 373 ? -16.944 -1.518 51.065 1.00 76.62 373 ARG A O 1
ATOM 2956 N N . PRO A 1 374 ? -16.335 0.624 51.299 1.00 66.31 374 PRO A N 1
ATOM 2957 C CA . PRO A 1 374 ? -17.329 0.900 52.334 1.00 66.31 374 PRO A CA 1
ATOM 2958 C C . PRO A 1 374 ? -18.761 0.761 51.793 1.00 66.31 374 PRO A C 1
ATOM 2960 O O . PRO A 1 374 ? -19.101 1.304 50.741 1.00 66.31 374 PRO A O 1
ATOM 2963 N N . HIS A 1 375 ? -19.642 0.099 52.549 1.00 59.03 375 HIS A N 1
ATOM 2964 C CA . HIS A 1 375 ? -21.017 -0.225 52.130 1.00 59.03 375 HIS A CA 1
ATOM 2965 C C . HIS A 1 375 ? -21.913 1.013 51.857 1.00 59.03 375 HIS A C 1
ATOM 2967 O O . HIS A 1 375 ? -22.989 0.876 51.275 1.00 59.03 375 HIS A O 1
ATOM 2973 N N . GLY A 1 376 ? -21.478 2.219 52.250 1.00 55.91 376 GLY A N 1
ATOM 2974 C CA . GLY A 1 376 ? -22.212 3.484 52.105 1.00 55.91 376 GLY A CA 1
ATOM 2975 C C . GLY A 1 376 ? -21.879 4.323 50.862 1.00 55.91 376 GLY A C 1
ATOM 2976 O O . GLY A 1 376 ? -22.542 5.326 50.622 1.00 55.91 376 GLY A O 1
ATOM 2977 N N . GLU A 1 377 ? -20.895 3.940 50.044 1.00 65.12 377 GLU A N 1
ATOM 2978 C CA . GLU A 1 377 ? -20.413 4.753 48.910 1.00 65.12 377 GLU A CA 1
ATOM 2979 C C . GLU A 1 377 ? -21.013 4.334 47.554 1.00 65.12 377 GLU A C 1
ATOM 2981 O O . GLU A 1 377 ? -20.320 4.310 46.533 1.00 65.12 377 GLU A O 1
ATOM 2986 N N . ARG A 1 378 ? -22.314 4.004 47.513 1.00 61.03 378 ARG A N 1
ATOM 2987 C CA . ARG A 1 378 ? -23.019 3.609 46.267 1.00 61.03 378 ARG A CA 1
ATOM 2988 C C . ARG A 1 378 ? -22.941 4.669 45.164 1.00 61.03 378 ARG A C 1
ATOM 2990 O O . ARG A 1 378 ? -22.936 4.339 43.984 1.00 61.03 378 ARG A O 1
ATOM 2997 N N . ASP A 1 379 ? -22.820 5.921 45.579 1.00 66.94 379 ASP A N 1
ATOM 2998 C CA . ASP A 1 379 ? -22.813 7.119 44.746 1.00 66.94 379 ASP A CA 1
ATOM 2999 C C . ASP A 1 379 ? -21.441 7.477 44.149 1.00 66.94 379 ASP A C 1
ATOM 3001 O O . ASP A 1 379 ? -21.346 8.403 43.331 1.00 66.94 379 ASP A O 1
ATOM 3005 N N . GLN A 1 380 ? -20.374 6.785 44.571 1.00 80.00 380 GLN A N 1
ATOM 3006 C CA . GLN A 1 380 ? -19.031 6.994 44.035 1.00 80.00 380 GLN A CA 1
ATOM 3007 C C . GLN A 1 380 ? -18.808 6.196 42.740 1.00 80.00 380 GLN A C 1
ATOM 3009 O O . GLN A 1 380 ? -19.173 5.015 42.670 1.00 80.00 380 GLN A O 1
ATOM 3014 N N . PRO A 1 381 ? -18.168 6.802 41.723 1.00 84.94 381 PRO A N 1
ATOM 3015 C CA . PRO A 1 381 ? -17.724 6.095 40.529 1.00 84.94 381 PRO A CA 1
ATOM 3016 C C . PRO A 1 381 ? -16.846 4.880 40.850 1.00 84.94 381 PRO A C 1
ATOM 3018 O O . PRO A 1 381 ? -15.799 5.009 41.474 1.00 84.94 381 PRO A O 1
ATOM 3021 N N . LEU A 1 382 ? -17.221 3.705 40.336 1.00 89.56 382 LEU A N 1
ATOM 3022 C CA . LEU A 1 382 ? -16.364 2.511 40.367 1.00 89.56 382 LEU A CA 1
ATOM 3023 C C . LEU A 1 382 ? -15.064 2.720 39.580 1.00 89.56 382 LEU A C 1
ATOM 3025 O O . LEU A 1 382 ? -14.014 2.209 39.956 1.00 89.56 382 LEU A O 1
ATOM 3029 N N . ASN A 1 383 ? -15.145 3.458 38.473 1.00 93.25 383 ASN A N 1
ATOM 3030 C CA . ASN A 1 383 ? -13.999 3.841 37.662 1.00 93.25 383 ASN A CA 1
ATOM 3031 C C . ASN A 1 383 ? -14.175 5.295 37.193 1.00 93.25 383 ASN A C 1
ATOM 3033 O O . ASN A 1 383 ? -15.025 5.546 36.332 1.00 93.25 383 ASN A O 1
ATOM 3037 N N . PRO A 1 384 ? -13.409 6.256 37.741 1.00 93.81 384 PRO A N 1
ATOM 3038 C CA . PRO A 1 384 ? -13.560 7.660 37.377 1.00 93.81 384 PRO A CA 1
ATOM 3039 C C . PRO A 1 384 ? -13.126 7.956 35.930 1.00 93.81 384 PRO A C 1
ATOM 3041 O O . PRO A 1 384 ? -13.742 8.801 35.285 1.00 93.81 384 PRO A O 1
ATOM 3044 N N . TYR A 1 385 ? -12.148 7.233 35.372 1.00 94.31 385 TYR A N 1
ATOM 3045 C CA . TYR A 1 385 ? -11.717 7.406 33.976 1.00 94.31 385 TYR A CA 1
ATOM 3046 C C . TYR A 1 385 ? -12.807 6.981 32.990 1.00 94.31 385 TYR A C 1
ATOM 3048 O O . TYR A 1 385 ? -13.113 7.705 32.042 1.00 94.31 385 TYR A O 1
ATOM 3056 N N . LEU A 1 386 ? -13.461 5.850 33.265 1.00 92.38 386 LEU A N 1
ATOM 3057 C CA . LEU A 1 386 ? -14.534 5.334 32.418 1.00 92.38 386 LEU A CA 1
ATOM 3058 C C . LEU A 1 386 ? -15.768 6.248 32.418 1.00 92.38 386 LEU A C 1
ATOM 3060 O O . LEU A 1 386 ? -16.389 6.426 31.371 1.00 92.38 386 LEU A O 1
ATOM 3064 N N . VAL A 1 387 ? -16.085 6.881 33.557 1.00 93.19 387 VAL A N 1
ATOM 3065 C CA . VAL A 1 387 ? -17.123 7.926 33.635 1.00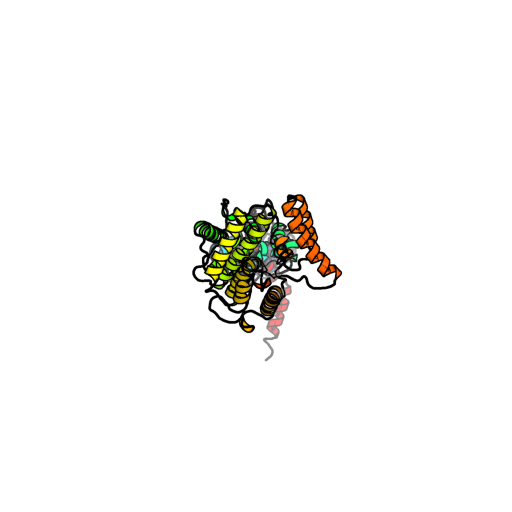 93.19 387 VAL A CA 1
ATOM 3066 C C . VAL A 1 387 ? -16.766 9.121 32.752 1.00 93.19 387 VAL A C 1
ATOM 3068 O O . VAL A 1 387 ? -17.636 9.645 32.066 1.00 93.19 387 VAL A O 1
ATOM 3071 N N . LEU A 1 388 ? -15.496 9.528 32.712 1.00 94.25 388 LEU A N 1
ATOM 3072 C CA . LEU A 1 388 ? -15.025 10.600 31.827 1.00 94.25 388 LEU A CA 1
ATOM 3073 C C . LEU A 1 388 ? -14.861 10.160 30.359 1.00 94.25 388 LEU A C 1
ATOM 3075 O O . LEU A 1 388 ? -14.547 10.990 29.508 1.00 94.25 388 LEU A O 1
ATOM 3079 N N . GLY A 1 389 ? -15.091 8.882 30.046 1.00 91.06 389 GLY A N 1
ATOM 3080 C CA . GLY A 1 389 ? -14.995 8.339 28.691 1.00 91.06 389 GLY A CA 1
ATOM 3081 C C . GLY A 1 389 ? -13.564 8.177 28.168 1.00 91.06 389 GLY A C 1
ATOM 3082 O O . GLY A 1 389 ? -13.389 8.050 26.958 1.00 91.06 389 GLY A O 1
ATOM 3083 N N . VAL A 1 390 ? -12.560 8.171 29.049 1.00 92.00 390 VAL A N 1
ATOM 3084 C CA . VAL A 1 390 ? -11.136 8.020 28.696 1.00 92.00 390 VAL A CA 1
ATOM 3085 C C . VAL A 1 390 ? -10.587 6.665 29.143 1.00 92.00 390 VAL A C 1
ATOM 3087 O O . VAL A 1 390 ? -11.244 5.928 29.882 1.00 92.00 390 VAL A O 1
ATOM 3090 N N . ALA A 1 391 ? -9.395 6.308 28.662 1.00 88.06 391 ALA A N 1
ATOM 3091 C CA . ALA A 1 391 ? -8.714 5.102 29.115 1.00 88.06 391 ALA A CA 1
ATOM 3092 C C . ALA A 1 391 ? -8.215 5.249 30.565 1.00 88.06 391 ALA A C 1
ATOM 3094 O O . ALA A 1 391 ? -7.996 6.350 31.072 1.00 88.06 391 ALA A O 1
ATOM 3095 N N . ASP A 1 392 ? -8.027 4.117 31.237 1.00 86.31 392 ASP A N 1
ATOM 3096 C CA . ASP A 1 392 ? -7.488 4.075 32.592 1.00 86.31 392 ASP A CA 1
ATOM 3097 C C . ASP A 1 392 ? -6.094 4.717 32.659 1.00 86.31 392 ASP A C 1
ATOM 3099 O O . ASP A 1 392 ? -5.169 4.264 31.988 1.00 86.31 392 ASP A O 1
ATOM 3103 N N . GLY A 1 393 ? -5.934 5.733 33.514 1.00 83.81 393 GLY A N 1
ATOM 3104 C CA . GLY A 1 393 ? -4.654 6.428 33.693 1.00 83.81 393 GLY A CA 1
ATOM 3105 C C . GLY A 1 393 ? -4.289 7.397 32.564 1.00 83.81 393 GLY A C 1
ATOM 3106 O O . GLY A 1 393 ? -3.165 7.888 32.539 1.00 83.81 393 GLY A O 1
ATOM 3107 N N . ASP A 1 394 ? -5.215 7.679 31.644 1.00 87.81 394 ASP A N 1
ATOM 3108 C CA . ASP A 1 394 ? -5.000 8.617 30.542 1.00 87.81 394 ASP A CA 1
ATOM 3109 C C . ASP A 1 394 ? -4.771 10.047 31.064 1.00 87.81 394 ASP A C 1
ATOM 3111 O O . ASP A 1 394 ? -5.588 10.581 31.819 1.00 87.81 394 ASP A O 1
ATOM 3115 N N . GLY A 1 395 ? -3.658 10.670 30.662 1.00 88.31 395 GLY A N 1
ATOM 3116 C CA . GLY A 1 395 ? -3.272 12.022 31.076 1.00 88.31 395 GLY A CA 1
ATOM 3117 C C . GLY A 1 395 ? -4.184 13.125 30.528 1.00 88.31 395 GLY A C 1
ATOM 3118 O O . GLY A 1 395 ? -4.275 14.203 31.121 1.00 88.31 395 GLY A O 1
ATOM 3119 N N . ASP A 1 396 ? -4.931 12.850 29.456 1.00 92.31 396 ASP A N 1
ATOM 3120 C CA . ASP A 1 396 ? -5.834 13.813 28.822 1.00 92.31 396 ASP A CA 1
ATOM 3121 C C . ASP A 1 396 ? -7.221 13.883 29.483 1.00 92.31 396 ASP A C 1
ATOM 3123 O O . ASP A 1 396 ? -8.119 14.596 29.014 1.00 92.31 396 ASP A O 1
ATOM 3127 N N . TRP A 1 397 ? -7.414 13.222 30.629 1.00 94.50 397 TRP A N 1
ATOM 3128 C CA . TRP A 1 397 ? -8.687 13.205 31.357 1.00 94.50 397 TRP A CA 1
ATOM 3129 C C . TRP A 1 397 ? -9.226 14.617 31.671 1.00 94.50 397 TRP A C 1
ATOM 3131 O O . TRP A 1 397 ? -10.437 14.854 31.604 1.00 94.50 397 TRP A O 1
ATOM 3141 N N . LYS A 1 398 ? -8.346 15.602 31.927 1.00 96.00 398 LYS A N 1
ATOM 3142 C CA . LYS A 1 398 ? -8.732 17.013 32.158 1.00 96.00 398 LYS A CA 1
ATOM 3143 C C . LYS A 1 398 ? -9.388 17.634 30.921 1.00 96.00 398 LYS A C 1
ATOM 3145 O O . LYS A 1 398 ? -10.312 18.439 31.055 1.00 96.00 398 LYS A O 1
ATOM 3150 N N . LYS A 1 399 ? -8.935 17.278 29.714 1.00 95.75 399 LYS A N 1
ATOM 3151 C CA . LYS A 1 399 ? -9.518 17.740 28.444 1.00 95.75 399 LYS A CA 1
ATOM 3152 C C . LYS A 1 399 ? -10.905 17.132 28.238 1.00 95.75 399 LYS A C 1
ATOM 3154 O O . LYS A 1 399 ? -11.841 17.878 27.947 1.00 95.75 399 LYS A O 1
ATOM 3159 N N . ALA A 1 400 ? -11.050 15.826 28.471 1.00 94.25 400 ALA A N 1
ATOM 3160 C CA . ALA A 1 400 ? -12.334 15.130 28.387 1.00 94.25 400 ALA A CA 1
ATOM 3161 C C . ALA A 1 400 ? -13.367 15.696 29.378 1.00 94.25 400 ALA A C 1
ATOM 3163 O O . ALA A 1 400 ? -14.489 16.014 28.988 1.00 94.25 400 ALA A O 1
ATOM 3164 N N . TRP A 1 401 ? -12.970 15.937 30.634 1.00 96.38 401 TRP A N 1
ATOM 3165 C CA . TRP A 1 401 ? -13.836 16.574 31.632 1.00 96.38 401 TRP A CA 1
ATOM 3166 C C . TRP A 1 401 ? -14.309 17.970 31.198 1.00 96.38 401 TRP A C 1
ATOM 3168 O O . TRP A 1 401 ? -15.497 18.275 31.306 1.00 96.38 401 TRP A O 1
ATOM 3178 N N . ARG A 1 402 ? -13.416 18.822 30.665 1.00 96.69 402 ARG A N 1
ATOM 3179 C CA . ARG A 1 402 ? -13.800 20.163 30.176 1.00 96.69 402 ARG A CA 1
ATOM 3180 C C . ARG A 1 402 ? -14.800 20.096 29.025 1.00 96.69 402 ARG A C 1
ATOM 3182 O O . ARG A 1 402 ? -15.675 20.956 28.961 1.00 96.69 402 ARG A O 1
ATOM 3189 N N . ALA A 1 403 ? -14.656 19.123 28.124 1.00 95.44 403 ALA A N 1
ATOM 3190 C CA . ALA A 1 403 ? -15.602 18.905 27.033 1.00 95.44 403 ALA A CA 1
ATOM 3191 C C . ALA A 1 403 ? -16.974 18.485 27.583 1.00 95.44 403 ALA A C 1
ATOM 3193 O O . ALA A 1 403 ? -17.961 19.180 27.354 1.00 95.44 403 ALA A O 1
ATOM 3194 N N . LEU A 1 404 ? -17.009 17.451 28.430 1.00 94.81 404 LEU A N 1
ATOM 3195 C CA . LEU A 1 404 ? -18.236 16.964 29.068 1.00 94.81 404 LEU A CA 1
ATOM 3196 C C . LEU A 1 404 ? -18.957 18.056 29.865 1.00 94.81 404 LEU A C 1
ATOM 3198 O O . LEU A 1 404 ? -20.169 18.203 29.768 1.00 94.81 404 LEU A O 1
ATOM 3202 N N . ARG A 1 405 ? -18.230 18.882 30.621 1.00 95.75 405 ARG A N 1
ATOM 3203 C CA . ARG A 1 405 ? -18.832 19.952 31.431 1.00 95.75 405 ARG A CA 1
ATOM 3204 C C . ARG A 1 405 ? -19.637 20.963 30.604 1.00 95.75 405 ARG A C 1
ATOM 3206 O O . ARG A 1 405 ? -20.596 21.531 31.128 1.00 95.75 405 ARG A O 1
ATOM 3213 N N . LYS A 1 406 ? -19.244 21.205 29.349 1.00 94.06 406 LYS A N 1
ATOM 3214 C CA . LYS A 1 406 ? -19.959 22.109 28.432 1.00 94.06 406 LYS A CA 1
ATOM 3215 C C . LYS A 1 406 ? -21.244 21.485 27.886 1.00 94.06 406 LYS A C 1
ATOM 3217 O O . LYS A 1 406 ? -22.179 22.220 27.598 1.00 94.06 406 LYS A O 1
ATOM 3222 N N . GLU A 1 407 ? -21.266 20.163 27.748 1.00 93.62 407 GLU A N 1
ATOM 3223 C CA . GLU A 1 407 ? -22.353 19.401 27.121 1.00 93.62 407 GLU A CA 1
ATOM 3224 C C . GLU A 1 407 ? -23.443 18.985 28.119 1.00 93.62 407 GLU A C 1
ATOM 3226 O O . GLU A 1 407 ? -24.604 18.875 27.742 1.00 93.62 407 GLU A O 1
ATOM 3231 N N . LEU A 1 408 ? -23.073 18.746 29.381 1.00 94.75 408 LEU A N 1
ATOM 3232 C CA . LEU A 1 408 ? -23.956 18.151 30.386 1.00 94.75 408 LEU A CA 1
ATOM 3233 C C . LEU A 1 408 ? -24.755 19.181 31.197 1.00 94.75 408 LEU A C 1
ATOM 3235 O O . LEU A 1 408 ? -24.308 20.311 31.433 1.00 94.75 408 LEU A O 1
ATOM 3239 N N . ASP A 1 409 ? -25.907 18.724 31.686 1.00 91.94 409 ASP A N 1
ATOM 3240 C CA . ASP A 1 409 ? -26.752 19.388 32.676 1.00 91.94 409 ASP A CA 1
ATOM 3241 C C . ASP A 1 409 ? -26.137 19.335 34.090 1.00 91.94 409 ASP A C 1
ATOM 3243 O O . ASP A 1 409 ? -25.052 18.786 34.310 1.00 91.94 409 ASP A O 1
ATOM 3247 N N . ASP A 1 410 ? -26.810 19.923 35.081 1.00 91.38 410 ASP A N 1
ATOM 3248 C CA . ASP A 1 410 ? -26.285 19.978 36.451 1.00 91.38 410 ASP A CA 1
ATOM 3249 C C . ASP A 1 410 ? -26.150 18.585 37.088 1.00 91.38 410 ASP A C 1
ATOM 3251 O O . ASP A 1 410 ? -25.172 18.327 37.795 1.00 91.38 410 ASP A O 1
ATOM 3255 N N . GLY A 1 411 ? -27.056 17.652 36.772 1.00 88.12 411 GLY A N 1
ATOM 3256 C CA . GLY A 1 411 ? -26.973 16.262 37.223 1.00 88.12 411 GLY A CA 1
ATOM 3257 C C . GLY A 1 411 ? -25.739 15.538 36.674 1.00 88.12 411 GLY A C 1
ATOM 3258 O O . GLY A 1 411 ? -24.951 14.965 37.438 1.00 88.12 411 GLY A O 1
ATOM 3259 N N . GLY A 1 412 ? -25.511 15.615 35.362 1.00 90.62 412 GLY A N 1
ATOM 3260 C CA . GLY A 1 412 ? -24.322 15.072 34.709 1.00 90.62 412 GLY A CA 1
ATOM 3261 C C . GLY A 1 412 ? -23.030 15.731 35.195 1.00 90.62 412 GLY A C 1
ATOM 3262 O O . GLY A 1 412 ? -22.035 15.041 35.444 1.00 90.62 412 GLY A O 1
ATOM 3263 N N . ARG A 1 413 ? -23.047 17.052 35.430 1.00 93.62 413 ARG A N 1
ATOM 3264 C CA . ARG A 1 413 ? -21.912 17.810 35.989 1.00 93.62 413 ARG A CA 1
ATOM 3265 C C . ARG A 1 413 ? -21.500 17.316 37.369 1.00 93.62 413 ARG A C 1
ATOM 3267 O O . ARG A 1 413 ? -20.304 17.180 37.622 1.00 93.62 413 ARG A O 1
ATOM 3274 N N . VAL A 1 414 ? -22.454 17.003 38.247 1.00 92.88 414 VAL A N 1
ATOM 3275 C CA . VAL A 1 414 ? -22.153 16.411 39.561 1.00 92.88 414 VAL A CA 1
ATOM 3276 C C . VAL A 1 414 ? -21.421 15.076 39.396 1.00 92.88 414 VAL A C 1
ATOM 3278 O O . VAL A 1 414 ? -20.405 14.854 40.058 1.00 92.88 414 VAL A O 1
ATOM 3281 N N . ARG A 1 415 ? -21.871 14.211 38.475 1.00 91.44 415 ARG A N 1
ATOM 3282 C CA . ARG A 1 415 ? -21.246 12.899 38.221 1.00 91.44 415 ARG A CA 1
ATOM 3283 C C . ARG A 1 415 ? -19.805 13.030 37.709 1.00 91.44 415 ARG A C 1
ATOM 3285 O O . ARG A 1 415 ? -18.913 12.378 38.252 1.00 91.44 415 ARG A O 1
ATOM 3292 N N . ILE A 1 416 ? -19.548 13.897 36.724 1.00 95.19 416 ILE A N 1
ATOM 3293 C CA . ILE A 1 416 ? -18.182 14.097 36.198 1.00 95.19 416 ILE A CA 1
ATOM 3294 C C . ILE A 1 416 ? -17.263 14.832 37.185 1.00 95.19 416 ILE A C 1
ATOM 3296 O O . ILE A 1 416 ? -16.058 14.590 37.176 1.00 95.19 416 ILE A O 1
ATOM 3300 N N . ASN A 1 417 ? -17.800 15.705 38.047 1.00 95.06 417 ASN A N 1
ATOM 3301 C CA . ASN A 1 417 ? -17.007 16.391 39.070 1.00 95.06 417 ASN A CA 1
ATOM 3302 C C . ASN A 1 417 ? -16.554 15.419 40.160 1.00 95.06 417 ASN A C 1
ATOM 3304 O O . ASN A 1 417 ? -15.384 15.439 40.515 1.00 95.06 417 ASN A O 1
ATOM 3308 N N . ARG A 1 418 ? -17.417 14.489 40.597 1.00 93.31 418 ARG A N 1
ATOM 3309 C CA . ARG A 1 418 ? -17.010 13.404 41.508 1.00 93.31 418 ARG A CA 1
ATOM 3310 C C . ARG A 1 418 ? -15.858 12.579 40.925 1.00 93.31 418 ARG A C 1
ATOM 3312 O O . ARG A 1 418 ? -14.886 12.314 41.623 1.00 93.31 418 ARG A O 1
ATOM 3319 N N . ALA A 1 419 ? -15.941 12.213 39.643 1.00 94.19 419 ALA A N 1
ATOM 3320 C CA . ALA A 1 419 ? -14.869 11.481 38.965 1.00 94.19 419 ALA A CA 1
ATOM 3321 C C . ALA A 1 419 ? -13.557 12.285 38.909 1.00 94.19 419 ALA A C 1
ATOM 3323 O O . ALA A 1 419 ? -12.499 11.758 39.246 1.00 94.19 419 ALA A O 1
ATOM 3324 N N . LYS A 1 420 ? -13.629 13.573 38.546 1.00 95.81 420 LYS A N 1
ATOM 3325 C CA . LYS A 1 420 ? -12.486 14.499 38.582 1.00 95.81 420 LYS A CA 1
ATOM 3326 C C . LYS A 1 420 ? -11.868 14.570 39.978 1.00 95.81 420 LYS A C 1
ATOM 3328 O O . LYS A 1 420 ? -10.658 14.428 40.106 1.00 95.81 420 LYS A O 1
ATOM 3333 N N . ASP A 1 421 ? -12.677 14.778 41.012 1.00 94.50 421 ASP A N 1
ATOM 3334 C CA . ASP A 1 421 ? -12.180 15.009 42.368 1.00 94.50 421 ASP A CA 1
ATOM 3335 C C . ASP A 1 421 ? -11.479 13.762 42.931 1.00 94.50 421 ASP A C 1
ATOM 3337 O O . ASP A 1 421 ? -10.483 13.892 43.643 1.00 94.50 421 ASP A O 1
ATOM 3341 N N . MET A 1 422 ? -11.931 12.556 42.556 1.00 92.75 422 MET A N 1
ATOM 3342 C CA . MET A 1 422 ? -11.228 11.302 42.861 1.00 92.75 422 MET A CA 1
ATOM 3343 C C . MET A 1 422 ? -9.839 11.245 42.217 1.00 92.75 422 MET A C 1
ATOM 3345 O O . MET A 1 422 ? -8.870 10.892 42.890 1.00 92.75 422 MET A O 1
ATOM 3349 N N . ILE A 1 423 ? -9.729 11.605 40.932 1.00 94.19 423 ILE A N 1
ATOM 3350 C CA . ILE A 1 423 ? -8.445 11.601 40.219 1.00 94.19 423 ILE A CA 1
ATOM 3351 C C . ILE A 1 423 ? -7.513 12.672 40.804 1.00 94.19 423 ILE A C 1
ATOM 3353 O O . ILE A 1 423 ? -6.371 12.372 41.137 1.00 94.19 423 ILE A O 1
ATOM 3357 N N . GLU A 1 424 ? -8.000 13.896 41.027 1.00 94.81 424 GLU A N 1
ATOM 3358 C CA . GLU A 1 424 ? -7.195 14.977 41.615 1.00 94.81 424 GLU A CA 1
ATOM 3359 C C . GLU A 1 424 ? -6.770 14.690 43.055 1.00 94.81 424 GLU A C 1
ATOM 3361 O O . GLU A 1 424 ? -5.715 15.150 43.490 1.00 94.81 424 GLU A O 1
ATOM 3366 N N . LYS A 1 425 ? -7.586 13.975 43.835 1.00 93.12 425 LYS A N 1
ATOM 3367 C CA . LYS A 1 425 ? -7.200 13.540 45.181 1.00 93.12 425 LYS A CA 1
ATOM 3368 C C . LYS A 1 425 ? -6.007 12.587 45.118 1.00 93.12 425 LYS A C 1
ATOM 3370 O O . LYS A 1 425 ? -5.017 12.841 45.795 1.00 93.12 425 LYS A O 1
ATOM 3375 N N . ALA A 1 426 ? -6.070 11.567 44.267 1.00 91.31 426 ALA A N 1
ATOM 3376 C CA . ALA A 1 426 ? -4.972 10.624 44.083 1.00 91.31 426 ALA 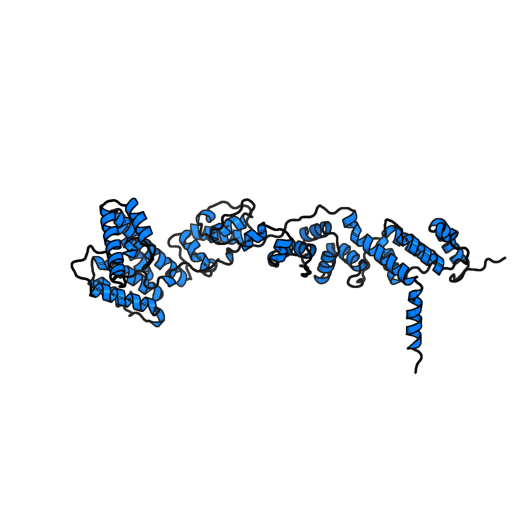A CA 1
ATOM 3377 C C . ALA A 1 426 ? -3.702 11.306 43.533 1.00 91.31 426 ALA A C 1
ATOM 3379 O O . ALA A 1 426 ? -2.614 11.067 44.053 1.00 91.31 426 ALA A O 1
ATOM 3380 N N . GLU A 1 427 ? -3.838 12.221 42.558 1.00 92.62 427 GLU A N 1
ATOM 3381 C CA . GLU A 1 427 ? -2.720 13.033 42.040 1.00 92.62 427 GLU A CA 1
ATOM 3382 C C . GLU A 1 427 ? -2.048 13.845 43.165 1.00 92.62 427 GLU A C 1
ATOM 3384 O O . GLU A 1 427 ? -0.822 13.860 43.270 1.00 92.62 427 GLU A O 1
ATOM 3389 N N . ARG A 1 428 ? -2.837 14.495 44.036 1.00 93.88 428 ARG A N 1
ATOM 3390 C CA . ARG A 1 428 ? -2.320 15.272 45.180 1.00 93.88 428 ARG A CA 1
ATOM 3391 C C . ARG A 1 428 ? -1.632 14.404 46.227 1.00 93.88 428 ARG A C 1
ATOM 3393 O O . ARG A 1 428 ? -0.631 14.826 46.797 1.00 93.88 428 ARG A O 1
ATOM 3400 N N . GLU A 1 429 ? -2.175 13.222 46.487 1.00 93.69 429 GLU A N 1
ATOM 3401 C CA . GLU A 1 429 ? -1.647 12.266 47.466 1.00 93.69 429 GLU A CA 1
ATOM 3402 C C . GLU A 1 429 ? -0.481 11.432 46.905 1.00 93.69 429 GLU A C 1
ATOM 3404 O O . GLU A 1 429 ? 0.110 10.650 47.645 1.00 93.69 429 GLU A O 1
ATOM 3409 N N . GLN A 1 430 ? -0.118 11.621 45.627 1.00 88.19 430 GLN A N 1
ATOM 3410 C CA . GLN A 1 430 ? 0.893 10.835 44.908 1.00 88.19 430 GLN A CA 1
ATOM 3411 C C . GLN A 1 430 ? 0.605 9.324 44.956 1.00 88.19 430 GLN A C 1
ATOM 3413 O O . GLN A 1 430 ? 1.511 8.500 45.072 1.00 88.19 430 GLN A O 1
ATOM 3418 N N . GLN A 1 431 ? -0.675 8.961 44.873 1.00 89.69 431 GLN A N 1
ATOM 3419 C CA . GLN A 1 431 ? -1.152 7.580 44.910 1.00 89.69 431 GLN A CA 1
ATOM 3420 C C . GLN A 1 431 ? -1.794 7.183 43.580 1.00 89.69 431 GLN A C 1
ATOM 3422 O O . GLN A 1 431 ? -2.272 8.022 42.816 1.00 89.69 431 GLN A O 1
ATOM 3427 N N . GLU A 1 432 ? -1.841 5.878 43.305 1.00 86.31 432 GLU A N 1
ATOM 3428 C CA . GLU A 1 432 ? -2.670 5.373 42.213 1.00 86.31 432 GLU A CA 1
ATOM 3429 C C . GLU A 1 432 ? -4.155 5.603 42.523 1.00 86.31 432 GLU A C 1
ATOM 3431 O O . GLU A 1 432 ? -4.620 5.381 43.642 1.00 86.31 432 GLU A O 1
ATOM 3436 N N . VAL A 1 433 ? -4.928 6.001 41.507 1.00 86.62 433 VAL A N 1
ATOM 3437 C CA . VAL A 1 433 ? -6.383 6.137 41.638 1.00 86.62 433 VAL A CA 1
ATOM 3438 C C . VAL A 1 433 ? -6.997 4.773 41.954 1.00 86.62 433 VAL A C 1
ATOM 3440 O O . VAL A 1 433 ? -7.007 3.885 41.090 1.00 86.62 433 VAL A O 1
ATOM 3443 N N . LEU A 1 434 ? -7.555 4.631 43.160 1.00 86.94 434 LEU A N 1
ATOM 3444 C CA . LEU A 1 434 ? -8.353 3.473 43.565 1.00 86.94 434 LEU A CA 1
ATOM 3445 C C . LEU A 1 434 ? -9.576 3.346 42.650 1.00 86.94 434 LEU A C 1
ATOM 3447 O O . LEU A 1 434 ? -10.421 4.241 42.597 1.00 86.94 434 LEU A O 1
ATOM 3451 N N . ARG A 1 435 ? -9.652 2.243 41.901 1.00 91.38 435 ARG A N 1
ATOM 3452 C CA . ARG A 1 435 ? -10.708 2.004 40.913 1.00 91.38 435 ARG A CA 1
ATOM 3453 C C . ARG A 1 435 ? -10.879 0.526 40.599 1.00 91.38 435 ARG A C 1
ATOM 3455 O O . ARG A 1 435 ? -9.952 -0.266 40.751 1.00 91.38 435 ARG A O 1
ATOM 3462 N N . PHE A 1 436 ? -12.029 0.209 40.021 1.00 93.50 436 PHE A N 1
ATOM 3463 C CA . PHE A 1 436 ? -12.266 -1.022 39.286 1.00 93.50 436 PHE A CA 1
ATOM 3464 C C . PHE A 1 436 ? -11.836 -0.842 37.821 1.00 93.50 436 PHE A C 1
ATOM 3466 O O . PHE A 1 436 ? -12.514 -0.183 37.029 1.00 93.50 436 PHE A O 1
ATOM 3473 N N . ALA A 1 437 ? -10.706 -1.426 37.441 1.00 93.44 437 ALA A N 1
ATOM 3474 C CA . ALA A 1 437 ? -10.131 -1.284 36.108 1.00 93.44 437 ALA A CA 1
ATOM 3475 C C . ALA A 1 437 ? -10.873 -2.126 35.054 1.00 93.44 437 ALA A C 1
ATOM 3477 O O . ALA A 1 437 ? -11.096 -3.330 35.231 1.00 93.44 437 ALA A O 1
ATOM 3478 N N . VAL A 1 438 ? -11.228 -1.487 33.936 1.00 93.00 438 VAL A N 1
ATOM 3479 C CA . VAL A 1 438 ? -11.868 -2.112 32.770 1.00 93.00 438 VAL A CA 1
ATOM 3480 C C . VAL A 1 438 ? -11.285 -1.469 31.505 1.00 93.00 438 VAL A C 1
ATOM 3482 O O . VAL A 1 438 ? -11.501 -0.274 31.297 1.00 93.00 438 VAL A O 1
ATOM 3485 N N . PRO A 1 439 ? -10.595 -2.213 30.620 1.00 94.44 439 PRO A N 1
ATOM 3486 C CA . PRO A 1 439 ? -10.398 -3.671 30.608 1.00 94.44 439 PRO A CA 1
ATOM 3487 C C . PRO A 1 439 ? -9.283 -4.200 31.538 1.00 94.44 439 PRO A C 1
ATOM 3489 O O . PRO A 1 439 ? -8.449 -3.433 32.014 1.00 94.44 439 PRO A O 1
ATOM 3492 N N . LEU A 1 440 ? -9.212 -5.527 31.735 1.00 94.31 440 LEU A N 1
ATOM 3493 C CA . LEU A 1 440 ? -8.101 -6.201 32.436 1.00 94.31 440 LEU A CA 1
ATOM 3494 C C . LEU A 1 440 ? -6.776 -6.077 31.673 1.00 94.31 440 LEU A C 1
ATOM 3496 O O . LEU A 1 440 ? -5.718 -5.894 32.279 1.00 94.31 440 LEU A O 1
ATOM 3500 N N . ALA A 1 441 ? -6.836 -6.231 30.347 1.00 93.50 441 ALA A N 1
ATOM 3501 C CA . ALA A 1 441 ? -5.674 -6.284 29.461 1.00 93.50 441 ALA A CA 1
ATOM 3502 C C . ALA A 1 441 ? -5.808 -5.288 28.291 1.00 93.50 441 ALA A C 1
ATOM 3504 O O . ALA A 1 441 ? -5.978 -5.721 27.150 1.00 93.50 441 ALA A O 1
ATOM 3505 N N . PRO A 1 442 ? -5.722 -3.964 28.526 1.00 90.75 442 PRO A N 1
ATOM 3506 C CA . PRO A 1 442 ? -6.020 -2.947 27.509 1.00 90.75 442 PRO A CA 1
ATOM 3507 C C . PRO A 1 442 ? -5.256 -3.139 26.197 1.00 90.75 442 PRO A C 1
ATOM 3509 O O . PRO A 1 442 ? -5.858 -3.076 25.128 1.00 90.75 442 PRO A O 1
ATOM 3512 N N . GLN A 1 443 ? -3.971 -3.491 26.266 1.00 90.88 443 GLN A N 1
ATOM 3513 C CA . GLN A 1 443 ? -3.141 -3.626 25.065 1.00 90.88 443 GLN A CA 1
ATOM 3514 C C . GLN A 1 443 ? -3.524 -4.814 24.183 1.00 90.88 443 GLN A C 1
ATOM 3516 O O . GLN A 1 443 ? -3.351 -4.750 22.971 1.00 90.88 443 GLN A O 1
ATOM 3521 N N . ARG A 1 444 ? -4.124 -5.870 24.745 1.00 91.81 444 ARG A N 1
ATOM 3522 C CA . ARG A 1 444 ? -4.596 -7.030 23.968 1.00 91.81 444 ARG A CA 1
ATOM 3523 C C . ARG A 1 444 ? -5.797 -6.689 23.078 1.00 91.81 444 ARG A C 1
ATOM 3525 O O . ARG A 1 444 ? -6.023 -7.360 22.075 1.00 91.81 444 ARG A O 1
ATOM 3532 N N . TRP A 1 445 ? -6.560 -5.668 23.457 1.00 91.94 445 TRP A N 1
ATOM 3533 C CA . TRP A 1 445 ? -7.789 -5.247 22.776 1.00 91.94 445 TRP A CA 1
ATOM 3534 C C . TRP A 1 445 ? -7.626 -3.925 22.022 1.00 91.94 445 TRP A C 1
ATOM 3536 O O . TRP A 1 445 ? -8.603 -3.394 21.487 1.00 91.94 445 TRP A O 1
ATOM 3546 N N . SER A 1 446 ? -6.399 -3.398 22.002 1.00 90.31 446 SER A N 1
ATOM 3547 C CA . SER A 1 446 ? -6.021 -2.216 21.238 1.00 90.31 446 SER A CA 1
ATOM 3548 C C . SER A 1 446 ? -6.125 -2.467 19.731 1.00 90.31 446 SER A C 1
ATOM 3550 O O . SER A 1 446 ? -6.312 -3.603 19.277 1.00 90.31 446 SER A O 1
ATOM 3552 N N . ASP A 1 447 ? -6.080 -1.380 18.966 1.00 90.62 447 ASP A N 1
ATOM 3553 C CA . ASP A 1 447 ? -6.066 -1.446 17.510 1.00 90.62 447 ASP A CA 1
ATOM 3554 C C . ASP A 1 447 ? -4.746 -2.095 17.047 1.00 90.62 447 ASP A C 1
ATOM 3556 O O . ASP A 1 447 ? -3.679 -1.724 17.546 1.00 90.62 447 ASP A O 1
ATOM 3560 N N . PRO A 1 448 ? -4.785 -3.072 16.123 1.00 89.31 448 PRO A N 1
ATOM 3561 C CA . PRO A 1 448 ? -3.579 -3.657 15.549 1.00 89.31 448 PRO A CA 1
ATOM 3562 C C . PRO A 1 448 ? -2.692 -2.592 14.891 1.00 89.31 448 PRO A C 1
ATOM 3564 O O . PRO A 1 448 ? -3.187 -1.663 14.257 1.00 89.31 448 PRO A O 1
ATOM 3567 N N . VAL A 1 449 ? -1.373 -2.733 15.043 1.00 86.25 449 VAL A N 1
ATOM 3568 C CA . VAL A 1 449 ? -0.392 -1.757 14.544 1.00 86.25 449 VAL A CA 1
ATOM 3569 C C . VAL A 1 449 ? -0.015 -2.048 13.085 1.00 86.25 449 VAL A C 1
ATOM 3571 O O . VAL A 1 449 ? 0.232 -3.199 12.708 1.00 86.25 449 VAL A O 1
ATOM 3574 N N . GLY A 1 450 ? 0.103 -0.981 12.289 1.00 84.69 450 GLY A N 1
ATOM 3575 C CA . GLY A 1 450 ? 0.548 -1.007 10.892 1.00 84.69 450 GLY A CA 1
ATOM 3576 C C . GLY A 1 450 ? -0.589 -1.126 9.873 1.00 84.69 450 GLY A C 1
ATOM 3577 O O . GLY A 1 450 ? -1.750 -1.316 10.227 1.00 84.69 450 GLY A O 1
ATOM 3578 N N . THR A 1 451 ? -0.235 -1.044 8.591 1.00 85.81 451 THR A N 1
ATOM 3579 C CA . THR A 1 451 ? -1.183 -1.089 7.465 1.00 85.81 451 THR A CA 1
ATOM 3580 C C . THR A 1 451 ? -1.255 -2.488 6.855 1.00 85.81 451 THR A C 1
ATOM 3582 O O . THR A 1 451 ? -0.242 -3.182 6.754 1.00 85.81 451 THR A O 1
ATOM 3585 N N . SER A 1 452 ? -2.453 -2.954 6.499 1.00 90.88 452 SER A N 1
ATOM 3586 C CA . SER A 1 452 ? -2.623 -4.223 5.775 1.00 90.88 452 SER A CA 1
ATOM 3587 C C . SER A 1 452 ? -1.939 -4.149 4.410 1.00 90.88 452 SER A C 1
ATOM 3589 O O . SER A 1 452 ? -2.135 -3.176 3.689 1.00 90.88 452 SER A O 1
ATOM 3591 N N . HIS A 1 453 ? -1.228 -5.207 4.021 1.00 90.38 453 HIS A N 1
ATOM 3592 C CA . HIS A 1 453 ? -0.656 -5.347 2.676 1.00 90.38 453 HIS A CA 1
ATOM 3593 C C . HIS A 1 453 ? -1.722 -5.270 1.568 1.00 90.38 453 HIS A C 1
ATOM 3595 O O . HIS A 1 453 ? -1.453 -4.835 0.458 1.00 90.38 453 HIS A O 1
ATOM 3601 N N . ARG A 1 454 ? -2.972 -5.647 1.874 1.00 92.38 454 ARG A N 1
ATOM 3602 C CA . ARG A 1 454 ? -4.109 -5.536 0.944 1.00 92.38 454 ARG A CA 1
ATOM 3603 C C . ARG A 1 454 ? -4.587 -4.100 0.749 1.00 92.38 454 ARG A C 1
ATOM 3605 O O . ARG A 1 454 ? -5.398 -3.853 -0.135 1.00 92.38 454 ARG A O 1
ATOM 3612 N N . LEU A 1 455 ? -4.156 -3.195 1.624 1.00 93.31 455 LEU A N 1
ATOM 3613 C CA . LEU A 1 455 ? -4.465 -1.773 1.566 1.00 93.31 455 LEU A CA 1
ATOM 3614 C C . LEU A 1 455 ? -3.283 -0.942 1.065 1.00 93.31 455 LEU A C 1
ATOM 3616 O O . LEU A 1 455 ? -3.401 0.278 1.030 1.00 93.31 455 LEU A O 1
ATOM 3620 N N . GLU A 1 456 ? -2.153 -1.559 0.715 1.00 91.75 456 GLU A N 1
ATOM 3621 C CA . GLU A 1 456 ? -1.016 -0.847 0.131 1.00 91.75 456 GLU A CA 1
ATOM 3622 C C . GLU A 1 456 ? -1.398 -0.257 -1.226 1.00 91.75 456 GLU A C 1
ATOM 3624 O O . GLU A 1 456 ? -2.129 -0.870 -2.005 1.00 91.75 456 GLU A O 1
ATOM 3629 N N . LEU A 1 457 ? -0.917 0.956 -1.493 1.00 92.44 457 LEU A N 1
ATOM 3630 C CA . LEU A 1 457 ? -1.184 1.636 -2.752 1.00 92.44 457 LEU A CA 1
ATOM 3631 C C . LEU A 1 457 ? -0.339 0.976 -3.854 1.00 92.44 457 LEU A C 1
ATOM 3633 O O . LEU A 1 457 ? 0.895 0.996 -3.741 1.00 92.44 457 LEU A O 1
ATOM 3637 N N . PRO A 1 458 ? -0.959 0.380 -4.891 1.00 90.88 458 PRO A N 1
ATOM 3638 C CA . PRO A 1 458 ? -0.220 -0.288 -5.954 1.00 90.88 458 PRO A CA 1
ATOM 3639 C C . PRO A 1 458 ? 0.621 0.731 -6.731 1.00 90.88 458 PRO A C 1
ATOM 3641 O O . PRO A 1 458 ? 0.147 1.839 -6.967 1.00 90.88 458 PRO A O 1
ATOM 3644 N N . PRO A 1 459 ? 1.859 0.402 -7.122 1.00 89.62 459 PRO A N 1
ATOM 3645 C CA . PRO A 1 459 ? 2.651 1.290 -7.957 1.00 89.62 459 PRO A CA 1
ATOM 3646 C C . PRO A 1 459 ? 2.032 1.364 -9.360 1.00 89.62 459 PRO A C 1
ATOM 3648 O O . PRO A 1 459 ? 1.634 0.342 -9.918 1.00 89.62 459 PRO A O 1
ATOM 3651 N N . GLU A 1 460 ? 1.955 2.568 -9.916 1.00 88.19 460 GLU A N 1
ATOM 3652 C CA . GLU A 1 460 ? 1.447 2.813 -11.269 1.00 88.19 460 GLU A CA 1
ATOM 3653 C C . GLU A 1 460 ? 2.625 3.059 -12.208 1.00 88.19 460 GLU A C 1
ATOM 3655 O O . GLU A 1 460 ? 3.517 3.819 -11.834 1.00 88.19 460 GLU A O 1
ATOM 3660 N N . PRO A 1 461 ? 2.666 2.456 -13.407 1.00 91.00 461 PRO A N 1
ATOM 3661 C CA . PRO A 1 461 ? 3.675 2.779 -14.406 1.00 91.00 461 PRO A CA 1
ATOM 3662 C C . PRO A 1 461 ? 3.713 4.273 -14.730 1.00 91.00 461 PRO A C 1
ATOM 3664 O O . PRO A 1 461 ? 2.676 4.931 -14.853 1.00 91.00 461 PRO A O 1
ATOM 3667 N N . LEU A 1 462 ? 4.915 4.811 -14.928 1.00 92.31 462 LEU A N 1
ATOM 3668 C CA . LEU A 1 462 ? 5.064 6.182 -15.400 1.00 92.31 462 LEU A CA 1
ATOM 3669 C C . LEU A 1 462 ? 4.466 6.313 -16.808 1.00 92.31 462 LEU A C 1
ATOM 3671 O O . LEU A 1 462 ? 4.781 5.537 -17.718 1.00 92.31 462 LEU A O 1
ATOM 3675 N N . GLN A 1 463 ? 3.614 7.323 -16.986 1.00 90.69 463 GLN A N 1
ATOM 3676 C CA . GLN A 1 463 ? 3.050 7.650 -18.291 1.00 90.69 463 GLN A CA 1
ATOM 3677 C C . GLN A 1 463 ? 4.149 8.077 -19.268 1.00 90.69 463 GLN A C 1
ATOM 3679 O O . GLN A 1 463 ? 5.195 8.605 -18.884 1.00 90.69 463 GLN A O 1
ATOM 3684 N N . ARG A 1 464 ? 3.896 7.854 -20.558 1.00 93.00 464 ARG A N 1
ATOM 3685 C CA . ARG A 1 464 ? 4.783 8.291 -21.634 1.00 93.00 464 ARG A CA 1
ATOM 3686 C C . ARG A 1 464 ? 5.106 9.787 -21.499 1.00 93.00 464 ARG A C 1
ATOM 3688 O O . ARG A 1 464 ? 4.201 10.607 -21.374 1.00 93.00 464 ARG A O 1
ATOM 3695 N N . LEU A 1 465 ? 6.396 10.127 -21.555 1.00 92.06 465 LEU A N 1
ATOM 3696 C CA . LEU A 1 465 ? 6.893 11.510 -21.543 1.00 92.06 465 LEU A CA 1
ATOM 3697 C C . LEU A 1 465 ? 7.398 11.958 -22.921 1.00 92.06 465 LEU A C 1
ATOM 3699 O O . LEU A 1 465 ? 7.672 13.138 -23.122 1.00 92.06 465 LEU A O 1
ATOM 3703 N N . THR A 1 466 ? 7.558 11.021 -23.856 1.00 93.00 466 THR A N 1
ATOM 3704 C CA . THR A 1 466 ? 8.037 11.286 -25.212 1.00 93.00 466 THR A CA 1
ATOM 3705 C C . THR A 1 466 ? 6.887 11.581 -26.173 1.00 93.00 466 THR A C 1
ATOM 3707 O O . THR A 1 466 ? 5.762 11.118 -25.988 1.00 93.00 466 THR A O 1
ATOM 3710 N N . GLU A 1 467 ? 7.173 12.317 -27.244 1.00 94.75 467 GLU A N 1
ATOM 3711 C CA . GLU A 1 467 ? 6.269 12.432 -28.394 1.00 94.75 467 GLU A CA 1
ATOM 3712 C C . GLU A 1 467 ? 6.257 11.127 -29.220 1.00 94.75 467 GLU A C 1
ATOM 3714 O O . GLU A 1 467 ? 7.169 10.310 -29.056 1.00 94.75 467 GLU A O 1
ATOM 3719 N N . PRO A 1 468 ? 5.250 10.894 -30.090 1.00 94.62 468 PRO A N 1
ATOM 3720 C CA . PRO A 1 468 ? 5.238 9.780 -31.047 1.00 94.62 468 PRO A CA 1
ATOM 3721 C C . PRO A 1 468 ? 6.523 9.700 -31.894 1.00 94.62 468 PRO A C 1
ATOM 3723 O O . PRO A 1 468 ? 7.062 10.747 -32.259 1.00 94.62 468 PRO A O 1
ATOM 3726 N N . PRO A 1 469 ? 7.016 8.495 -32.247 1.00 94.88 469 PRO A N 1
ATOM 3727 C CA . PRO A 1 469 ? 8.258 8.360 -33.007 1.00 94.88 469 PRO A CA 1
ATOM 3728 C C . PRO A 1 469 ? 8.133 8.923 -34.425 1.00 94.88 469 PRO A C 1
ATOM 3730 O O . PRO A 1 469 ? 7.156 8.673 -35.138 1.00 94.88 469 PRO A O 1
ATOM 3733 N N . THR A 1 470 ? 9.174 9.637 -34.845 1.00 96.25 470 THR A N 1
ATOM 3734 C CA . THR A 1 470 ? 9.336 10.171 -36.202 1.00 96.25 470 THR A CA 1
ATOM 3735 C C . THR A 1 470 ? 9.859 9.105 -37.171 1.00 96.25 470 THR A C 1
ATOM 3737 O O . THR A 1 470 ? 10.370 8.062 -36.759 1.00 96.25 470 THR A O 1
ATOM 3740 N N . ASP A 1 471 ? 9.812 9.375 -38.479 1.00 94.31 471 ASP A N 1
ATOM 3741 C CA . ASP A 1 471 ? 10.418 8.488 -39.487 1.00 94.31 471 ASP A CA 1
ATOM 3742 C C . ASP A 1 471 ? 11.931 8.318 -39.270 1.00 94.31 471 ASP A C 1
ATOM 3744 O O . ASP A 1 471 ? 12.479 7.238 -39.487 1.00 94.31 471 ASP A O 1
ATOM 3748 N N . SER A 1 472 ? 12.598 9.361 -38.763 1.00 93.62 472 SER A N 1
ATOM 3749 C CA . SER A 1 472 ? 14.010 9.299 -38.378 1.00 93.62 472 SER A CA 1
ATOM 3750 C C . SER A 1 472 ? 14.240 8.334 -37.214 1.00 93.62 472 SER A C 1
ATOM 3752 O O . SER A 1 472 ? 15.220 7.594 -37.232 1.00 93.62 472 SER A O 1
ATOM 3754 N N . ASP A 1 473 ? 13.351 8.308 -36.215 1.00 95.00 473 ASP A N 1
ATOM 3755 C CA . ASP A 1 473 ? 13.456 7.367 -35.092 1.00 95.00 473 ASP A CA 1
ATOM 3756 C C . ASP A 1 473 ? 13.282 5.921 -35.568 1.00 95.00 473 ASP A C 1
ATOM 3758 O O . ASP A 1 473 ? 14.034 5.036 -35.165 1.00 95.00 473 ASP A O 1
ATOM 3762 N N . ARG A 1 474 ? 12.332 5.692 -36.485 1.00 93.75 474 ARG A N 1
ATOM 3763 C CA . ARG A 1 474 ? 12.064 4.369 -37.079 1.00 93.75 474 ARG A CA 1
ATOM 3764 C C . ARG A 1 474 ? 13.198 3.878 -37.983 1.00 93.75 474 ARG A C 1
ATOM 3766 O O . ARG A 1 474 ? 13.392 2.672 -38.114 1.00 93.75 474 ARG A O 1
ATOM 3773 N N . ALA A 1 475 ? 13.933 4.791 -38.616 1.00 94.12 475 ALA A N 1
ATOM 3774 C CA . ALA A 1 475 ? 15.084 4.475 -39.462 1.00 94.12 475 ALA A CA 1
ATOM 3775 C C . ALA A 1 475 ? 16.419 4.427 -38.692 1.00 94.12 475 ALA A C 1
ATOM 3777 O O . ALA A 1 475 ? 17.437 4.027 -39.262 1.00 94.12 475 ALA A O 1
ATOM 3778 N N . TRP A 1 476 ? 16.434 4.819 -37.413 1.00 96.25 476 TRP A N 1
ATOM 3779 C CA . TRP A 1 476 ? 17.658 5.039 -36.640 1.00 96.25 476 TRP A CA 1
ATOM 3780 C C . TRP A 1 476 ? 18.547 3.797 -36.547 1.00 96.25 476 TRP A C 1
ATOM 3782 O O . TRP A 1 476 ? 19.745 3.870 -36.821 1.00 96.25 476 TRP A O 1
ATOM 3792 N N . SER A 1 477 ? 17.968 2.643 -36.203 1.00 95.25 477 SER A N 1
ATOM 3793 C CA . SER A 1 477 ? 18.718 1.392 -36.031 1.00 95.25 477 SER A CA 1
ATOM 3794 C C . SER A 1 477 ? 19.415 0.975 -37.330 1.00 95.25 477 SER A C 1
ATOM 3796 O O . SER A 1 477 ? 20.597 0.624 -37.317 1.00 95.25 477 SER A O 1
ATOM 3798 N N . ARG A 1 478 ? 18.717 1.108 -38.466 1.00 95.31 478 ARG A N 1
ATOM 3799 C CA . ARG A 1 478 ? 19.246 0.851 -39.813 1.00 95.31 478 ARG A CA 1
ATOM 3800 C C . ARG A 1 478 ? 20.357 1.832 -40.185 1.00 95.31 478 ARG A C 1
ATOM 3802 O O . ARG A 1 478 ? 21.397 1.407 -40.683 1.00 95.31 478 ARG A O 1
ATOM 3809 N N . ALA A 1 479 ? 20.176 3.124 -39.917 1.00 95.88 479 ALA A N 1
ATOM 3810 C CA . ALA A 1 479 ? 21.187 4.142 -40.197 1.00 95.88 479 ALA A CA 1
ATOM 3811 C C . ALA A 1 479 ? 22.475 3.921 -39.380 1.00 95.88 479 ALA A C 1
ATOM 3813 O O . ALA A 1 479 ? 23.577 4.016 -39.920 1.00 95.88 479 ALA A O 1
ATOM 3814 N N . GLU A 1 480 ? 22.362 3.567 -38.099 1.00 96.56 480 GLU A N 1
ATOM 3815 C CA . GLU A 1 480 ? 23.523 3.279 -37.248 1.00 96.56 480 GLU A CA 1
ATOM 3816 C C . GLU A 1 480 ? 24.222 1.968 -37.622 1.00 96.56 480 GLU A C 1
ATOM 3818 O O . GLU A 1 480 ? 25.453 1.909 -37.649 1.00 96.56 480 GLU A O 1
ATOM 3823 N N . ALA A 1 481 ? 23.468 0.927 -37.984 1.00 95.25 481 ALA A N 1
ATOM 3824 C CA . ALA A 1 481 ? 24.047 -0.295 -38.534 1.00 95.25 481 ALA A CA 1
ATOM 3825 C C . ALA A 1 481 ? 24.810 -0.019 -39.843 1.00 95.25 481 ALA A C 1
ATOM 3827 O O . ALA A 1 481 ? 25.914 -0.531 -40.035 1.00 95.25 481 ALA A O 1
ATOM 3828 N N . ALA A 1 482 ? 24.281 0.848 -40.710 1.00 96.38 482 ALA A N 1
ATOM 3829 C CA . ALA A 1 482 ? 24.956 1.274 -41.932 1.00 96.38 482 ALA A CA 1
ATOM 3830 C C . ALA A 1 482 ? 26.257 2.052 -41.643 1.00 96.38 482 ALA A C 1
ATOM 3832 O O . ALA A 1 482 ? 27.290 1.773 -42.255 1.00 96.38 482 ALA A O 1
ATOM 3833 N N . ARG A 1 483 ? 26.257 2.958 -40.653 1.00 96.50 483 ARG A N 1
ATOM 3834 C CA . ARG A 1 483 ? 27.475 3.654 -40.186 1.00 96.50 483 ARG A CA 1
ATOM 3835 C C . ARG A 1 483 ? 28.529 2.689 -39.658 1.00 96.50 483 ARG A C 1
ATOM 3837 O O . ARG A 1 483 ? 29.715 2.866 -39.945 1.00 96.50 483 ARG A O 1
ATOM 3844 N N . GLU A 1 484 ? 28.119 1.665 -38.912 1.00 95.19 484 GLU A N 1
ATOM 3845 C CA . GLU A 1 484 ? 29.034 0.628 -38.437 1.00 95.19 484 GLU A CA 1
ATOM 3846 C C . GLU A 1 484 ? 29.662 -0.138 -39.612 1.00 95.19 484 GLU A C 1
ATOM 3848 O O . GLU A 1 484 ? 30.877 -0.341 -39.621 1.00 95.19 484 GLU A O 1
ATOM 3853 N N . ILE A 1 485 ? 28.870 -0.519 -40.623 1.00 94.50 485 ILE A N 1
ATOM 3854 C CA . ILE A 1 485 ? 29.365 -1.201 -41.831 1.00 94.50 485 ILE A CA 1
ATOM 3855 C C . ILE A 1 485 ? 30.390 -0.332 -42.569 1.00 94.50 485 ILE A C 1
ATOM 3857 O O . ILE A 1 485 ? 31.483 -0.816 -42.865 1.00 94.50 485 ILE A O 1
ATOM 3861 N N . ILE A 1 486 ? 30.083 0.951 -42.804 1.00 95.56 486 ILE A N 1
ATOM 3862 C CA . ILE A 1 486 ? 31.013 1.900 -43.440 1.00 95.56 486 ILE A CA 1
ATOM 3863 C C . ILE A 1 486 ? 32.298 2.010 -42.614 1.00 95.56 486 ILE A C 1
ATOM 3865 O O . ILE A 1 486 ? 33.392 1.889 -43.155 1.00 95.56 486 ILE A O 1
ATOM 3869 N N . THR A 1 487 ? 32.183 2.162 -41.293 1.00 94.69 487 THR A N 1
ATOM 3870 C CA . THR A 1 487 ? 33.342 2.288 -40.395 1.00 94.69 487 THR A CA 1
ATOM 3871 C C . THR A 1 487 ? 34.233 1.046 -40.445 1.00 94.69 487 THR A C 1
ATOM 3873 O O . THR A 1 487 ? 35.454 1.167 -40.546 1.00 94.69 487 THR A O 1
ATOM 3876 N N . ARG A 1 488 ? 33.644 -0.158 -40.415 1.00 92.62 488 ARG A N 1
ATOM 3877 C CA . ARG A 1 488 ? 34.390 -1.423 -40.505 1.00 92.62 488 ARG A CA 1
ATOM 3878 C C . ARG A 1 488 ? 35.058 -1.598 -41.872 1.00 92.62 488 ARG A C 1
ATOM 3880 O O . ARG A 1 488 ? 36.194 -2.067 -41.919 1.00 92.62 488 ARG A O 1
ATOM 3887 N N . ALA A 1 489 ? 34.399 -1.187 -42.957 1.00 92.69 489 ALA A N 1
ATOM 3888 C CA . ALA A 1 489 ? 34.990 -1.178 -44.295 1.00 92.69 489 ALA A CA 1
ATOM 3889 C C . ALA A 1 489 ? 36.192 -0.218 -44.377 1.00 92.69 489 ALA A C 1
ATOM 3891 O O . ALA A 1 489 ? 37.272 -0.614 -44.809 1.00 92.69 489 ALA A O 1
ATOM 3892 N N . THR A 1 490 ? 36.066 1.010 -43.865 1.00 91.19 490 THR A N 1
ATOM 3893 C CA . THR A 1 490 ? 37.176 1.980 -43.817 1.00 91.19 490 THR A CA 1
ATOM 3894 C C . THR A 1 490 ? 38.346 1.483 -42.960 1.00 91.19 490 THR A C 1
ATOM 3896 O O . THR A 1 490 ? 39.509 1.606 -43.353 1.00 91.19 490 THR A O 1
ATOM 3899 N N . ALA A 1 491 ? 38.062 0.878 -41.801 1.00 90.00 491 ALA A N 1
ATOM 3900 C CA . ALA A 1 491 ? 39.086 0.330 -40.913 1.00 90.00 491 ALA A CA 1
ATOM 3901 C C . ALA A 1 491 ? 39.881 -0.808 -41.577 1.00 90.00 491 ALA A C 1
ATOM 3903 O O . ALA A 1 491 ? 41.105 -0.833 -41.473 1.00 90.00 491 ALA A O 1
ATOM 3904 N N . ARG A 1 492 ? 39.210 -1.697 -42.325 1.00 88.00 492 ARG A N 1
ATOM 3905 C CA . ARG A 1 492 ? 39.855 -2.762 -43.118 1.00 88.00 492 ARG A CA 1
ATOM 3906 C C . ARG A 1 492 ? 40.818 -2.200 -44.167 1.00 88.00 492 ARG A C 1
ATOM 3908 O O . ARG A 1 492 ? 41.873 -2.777 -44.405 1.00 88.00 492 ARG A O 1
ATOM 3915 N N . LEU A 1 493 ? 40.459 -1.083 -44.794 1.00 86.12 493 LEU A N 1
ATOM 3916 C CA . LEU A 1 493 ? 41.240 -0.476 -45.875 1.00 86.12 493 LEU A CA 1
ATOM 3917 C C . LEU A 1 493 ? 42.426 0.370 -45.375 1.00 86.12 493 LEU A C 1
ATOM 3919 O O . LEU A 1 493 ? 43.322 0.701 -46.160 1.00 86.12 493 LEU A O 1
ATOM 3923 N N . SER A 1 494 ? 42.467 0.684 -44.076 1.00 79.00 494 SER A N 1
ATOM 3924 C CA . SER A 1 494 ? 43.506 1.509 -43.454 1.00 79.00 494 SER A CA 1
ATOM 3925 C C . SER A 1 494 ? 44.870 0.791 -43.389 1.00 79.00 494 SER A C 1
ATOM 3927 O O . SER A 1 494 ? 44.923 -0.418 -43.165 1.00 79.00 494 SER A O 1
ATOM 3929 N N . PRO A 1 495 ? 46.002 1.504 -43.553 1.00 62.97 495 PRO A N 1
ATOM 3930 C CA . PRO A 1 495 ? 47.344 0.900 -43.597 1.00 62.97 495 PRO A CA 1
ATOM 3931 C C . PRO A 1 495 ? 47.791 0.247 -42.274 1.00 62.97 495 PRO A C 1
ATOM 3933 O O . PRO A 1 495 ? 48.607 -0.664 -42.290 1.00 62.97 495 PRO A O 1
ATOM 3936 N N . ALA A 1 496 ? 47.216 0.635 -41.130 1.00 52.91 496 ALA A N 1
ATOM 3937 C CA . ALA A 1 496 ? 47.544 0.054 -39.821 1.00 52.91 496 ALA A CA 1
ATOM 3938 C C . ALA A 1 496 ? 47.104 -1.419 -39.643 1.00 52.91 496 ALA A C 1
ATOM 3940 O O . ALA A 1 496 ? 47.555 -2.083 -38.712 1.00 52.91 496 ALA A O 1
ATOM 3941 N N . ALA A 1 497 ? 46.244 -1.949 -40.521 1.00 50.81 497 ALA A N 1
ATOM 3942 C CA . ALA A 1 497 ? 45.868 -3.366 -40.514 1.00 50.81 497 ALA A CA 1
ATOM 3943 C C . ALA A 1 497 ? 46.995 -4.295 -41.022 1.00 50.81 497 ALA A C 1
ATOM 3945 O O . ALA A 1 497 ? 46.917 -5.504 -40.828 1.00 50.81 497 ALA A O 1
ATOM 3946 N N . GLU A 1 498 ? 48.053 -3.755 -41.642 1.00 44.81 498 GLU A N 1
ATOM 3947 C CA . GLU A 1 498 ? 49.191 -4.549 -42.135 1.00 44.81 498 GLU A CA 1
ATOM 3948 C C . GLU A 1 498 ? 50.208 -4.898 -41.031 1.00 44.81 498 GLU A C 1
ATOM 3950 O O . GLU A 1 498 ? 50.791 -5.980 -41.072 1.00 44.81 498 GLU A O 1
ATOM 3955 N N . ASP A 1 499 ? 50.360 -4.066 -39.991 1.00 36.88 499 ASP A N 1
ATOM 3956 C CA . ASP A 1 499 ? 51.311 -4.325 -38.890 1.00 36.88 499 ASP A CA 1
ATOM 3957 C C . ASP A 1 499 ? 50.873 -5.474 -37.961 1.00 36.88 499 ASP A C 1
ATOM 3959 O O . ASP A 1 499 ? 51.697 -6.063 -37.266 1.00 36.88 499 ASP A O 1
ATOM 3963 N N . THR A 1 500 ? 49.584 -5.829 -37.951 1.00 40.59 500 THR A N 1
ATOM 3964 C CA . THR A 1 500 ? 49.073 -6.967 -37.162 1.00 40.59 500 THR A CA 1
ATOM 3965 C C . THR A 1 500 ? 49.177 -8.290 -37.918 1.00 40.59 500 THR A C 1
ATOM 3967 O O . THR A 1 500 ? 49.573 -9.288 -37.322 1.00 40.59 500 THR A O 1
ATOM 3970 N N . ALA A 1 501 ? 48.955 -8.294 -39.237 1.00 39.34 501 ALA A N 1
ATOM 3971 C CA . ALA A 1 501 ? 49.204 -9.473 -40.071 1.00 39.34 501 ALA A CA 1
ATOM 3972 C C . ALA A 1 501 ? 50.704 -9.835 -40.140 1.00 39.34 501 ALA A C 1
ATOM 3974 O O . ALA A 1 501 ? 51.055 -11.011 -40.149 1.00 39.34 501 ALA A O 1
ATOM 3975 N N . ALA A 1 502 ? 51.601 -8.841 -40.103 1.00 37.50 502 ALA A N 1
ATOM 3976 C CA . ALA A 1 502 ? 53.047 -9.077 -40.078 1.00 37.50 502 ALA A CA 1
ATOM 3977 C C . ALA A 1 502 ? 53.570 -9.668 -38.747 1.00 37.50 502 ALA A C 1
ATOM 3979 O O . ALA A 1 502 ? 54.655 -10.250 -38.727 1.00 37.50 502 ALA A O 1
ATOM 3980 N N . LEU A 1 503 ? 52.823 -9.538 -37.642 1.00 37.81 503 LEU A N 1
ATOM 3981 C CA . LEU A 1 503 ? 53.189 -10.098 -36.332 1.00 37.81 503 LEU A CA 1
ATOM 3982 C C . LEU A 1 503 ? 52.675 -11.533 -36.123 1.00 37.81 503 LEU A C 1
ATOM 3984 O O . LEU A 1 503 ? 53.359 -12.313 -35.464 1.00 37.81 503 LEU A O 1
ATOM 3988 N N . GLU A 1 504 ? 51.537 -11.916 -36.712 1.00 38.94 504 GLU A N 1
ATOM 3989 C CA . GLU A 1 504 ? 51.016 -13.293 -36.612 1.00 38.94 504 GLU A CA 1
ATOM 3990 C C . GLU A 1 504 ? 51.816 -14.305 -37.462 1.00 38.94 504 GLU A C 1
ATOM 3992 O O . GLU A 1 504 ? 51.952 -15.470 -37.076 1.00 38.94 504 GLU A O 1
ATOM 3997 N N . ASP A 1 505 ? 52.451 -13.864 -38.554 1.00 40.22 505 ASP A N 1
ATOM 3998 C CA . ASP A 1 505 ? 53.326 -14.719 -39.375 1.00 40.22 505 ASP A CA 1
ATOM 3999 C C . ASP A 1 505 ? 54.705 -14.997 -38.732 1.00 40.22 505 ASP A C 1
ATOM 4001 O O . ASP A 1 505 ? 55.380 -15.966 -39.093 1.00 40.22 505 ASP A O 1
ATOM 4005 N N . LEU A 1 506 ? 55.128 -14.201 -37.741 1.00 41.94 506 LEU A N 1
ATOM 4006 C CA . LEU A 1 506 ? 56.412 -14.388 -37.046 1.00 41.94 506 LEU A CA 1
ATOM 4007 C C . LEU A 1 506 ? 56.353 -15.438 -35.924 1.00 41.94 506 LEU A C 1
ATOM 4009 O O . LEU A 1 506 ? 57.365 -16.091 -35.661 1.00 41.94 506 LEU A O 1
ATOM 4013 N N . GLU A 1 507 ? 55.192 -15.677 -35.306 1.00 41.62 507 GLU A N 1
ATOM 4014 C CA . GLU A 1 507 ? 55.050 -16.722 -34.274 1.00 41.62 507 GLU A CA 1
ATOM 4015 C C . GLU A 1 507 ? 54.853 -18.134 -34.856 1.00 41.62 507 GLU A C 1
ATOM 4017 O O . GLU A 1 507 ? 55.067 -19.125 -34.159 1.00 41.62 507 GLU A O 1
ATOM 4022 N N . SER A 1 508 ? 54.556 -18.255 -36.155 1.00 40.97 508 SER A N 1
ATOM 4023 C CA . SER A 1 508 ? 54.449 -19.556 -36.841 1.00 40.97 508 SER A CA 1
ATOM 4024 C C . SER A 1 508 ? 55.787 -20.092 -37.378 1.00 40.97 508 SER A C 1
ATOM 4026 O O . SER A 1 508 ? 55.840 -21.199 -37.911 1.00 40.97 508 SER A O 1
ATOM 4028 N N . SER A 1 509 ? 56.885 -19.340 -37.230 1.00 41.72 509 SER A N 1
ATOM 4029 C CA . SER A 1 509 ? 58.230 -19.733 -37.682 1.00 41.72 509 SER A CA 1
ATOM 4030 C C . SER A 1 509 ? 59.284 -19.632 -36.576 1.00 41.72 509 SER A C 1
ATOM 4032 O O . SER A 1 509 ? 60.350 -19.059 -36.769 1.00 41.72 509 SER A O 1
ATOM 4034 N N . THR A 1 510 ? 59.030 -20.246 -35.420 1.00 38.12 510 THR A N 1
ATOM 4035 C CA . THR A 1 510 ? 60.110 -20.803 -34.586 1.00 38.12 510 THR A CA 1
ATOM 4036 C C . THR A 1 510 ? 59.693 -22.178 -34.061 1.00 38.12 510 THR A C 1
ATOM 4038 O O . THR A 1 510 ? 58.927 -22.306 -33.112 1.00 38.12 510 THR A O 1
ATOM 4041 N N . SER A 1 511 ? 60.168 -23.220 -34.750 1.00 38.03 511 SER A N 1
ATOM 4042 C CA . SER A 1 511 ? 60.341 -24.574 -34.203 1.00 38.03 511 SER A CA 1
ATOM 4043 C C . SER A 1 511 ? 61.742 -24.726 -33.633 1.00 38.03 511 SER A C 1
ATOM 4045 O O . SER A 1 511 ? 62.660 -24.078 -34.191 1.00 38.03 511 SER A O 1
#

Solvent-accessible surface area (backbone atoms only — not comparable to full-atom values): 28956 Å² total; per-residue (Å²): 130,84,80,77,68,45,59,83,46,94,43,64,68,47,44,52,42,39,47,54,48,34,64,74,78,35,57,65,62,69,72,71,53,95,63,87,71,28,38,66,57,53,29,46,47,45,41,57,54,23,72,66,37,93,50,28,55,60,15,41,52,51,44,52,53,40,38,76,30,69,24,86,46,60,55,74,73,52,43,55,50,51,53,27,61,74,71,72,45,70,66,93,67,83,58,58,90,90,37,46,56,28,47,28,40,48,61,72,35,46,86,79,42,92,67,58,53,75,56,42,32,54,42,71,75,66,56,52,65,34,53,51,49,52,36,42,75,71,63,67,48,80,49,67,52,69,91,78,88,44,70,68,43,42,50,51,24,28,46,67,43,40,79,76,60,50,72,68,48,39,59,72,65,68,44,62,69,63,52,51,57,72,71,53,48,71,68,50,78,69,60,91,85,52,56,59,48,45,45,50,28,34,38,47,57,53,40,42,46,64,65,65,75,55,92,78,88,71,53,56,71,70,58,42,54,50,48,50,51,52,44,48,25,57,74,69,38,46,49,57,68,80,60,63,72,40,60,45,43,49,63,33,48,46,60,51,31,83,82,44,38,44,93,81,47,64,66,59,40,38,50,50,47,53,49,52,28,55,50,26,51,46,52,16,40,56,25,51,40,72,71,34,59,66,60,17,51,53,25,47,53,49,24,50,54,46,30,62,67,34,51,79,52,58,68,53,42,20,48,42,29,32,51,52,48,19,60,76,30,45,77,82,39,50,70,60,20,49,54,37,73,57,27,38,85,81,70,44,65,88,49,56,91,72,55,33,66,67,27,49,53,43,50,52,47,32,46,53,45,61,73,70,52,66,94,83,54,73,87,56,68,59,32,37,38,51,66,52,71,44,58,83,86,49,85,61,48,68,58,40,46,58,54,48,56,74,75,40,54,74,72,24,38,54,56,51,47,54,25,48,53,51,48,52,48,19,61,72,68,75,45,79,66,87,41,51,73,78,65,48,51,58,78,84,68,49,82,63,84,70,79,40,79,91,43,57,69,78,75,66,58,53,75,86,86,64,65,84,58,48,73,65,52,75,42,40,44,56,38,47,21,23,44,50,53,48,50,53,33,41,55,66,68,38,77,75,57,52,67,57,58,62,54,62,62,56,71,77,69,72,132

Organism: NCBI:txid304899

Secondary structure (DSSP, 8-state):
-PPPPPTT-SSHHHHHHHHHHHHHH-HHHHHH--S---HHHHHHHHHHHHHT-SSHHHHHHHHHHHHHTT-----HHHHHHHHHHHHT---SS---TT-HHHHHHHHHHTTTS---HHHHHHHHHHS-HHHHHHHHHTTS--PPPP--S-HHHHHHHHHH-GGG--HHHHHHTT-HHHHHHHH--TTPPPPTTS-HHHHHHHHHHTT-TTGGGS--SS--HHHHHHHHHHHHHHHHSB--HHHHT-GGGHHHHHHHSTT-B-SS-HHHHHHHHHHHHHHHHHHHHHHHHTT-HHHHHHHHHHHHHHHHHHTTS-HHHHHHHHHHHHHHHTTT-HHHHHHHHHS-TTSPPP-HHHH-HHHHHHHHHHHHHHHT--TT-TTS-S-HHHHTTS-TT-TTHHHHHHHHHHH--HHHHHHHHHHHHHHHHHHHHT-------SSSSGGGGSPPPS--GGGSPPPPPPPP-SPPPPHHHHHHHHHHHHHHHHHHHHHHHSGGGHHHHHHHHHHTS--

pLDDT: mean 88.31, std 11.4, range [36.88, 96.94]

Radius of gyration: 42.51 Å; Cα contacts (8 Å, |Δi|>4): 637; chains: 1; bounding box: 94×47×128 Å